Protein AF-0000000075450653 (afdb_homodimer)

InterPro domains:
  IPR002678 DUF34/NIF3 [PF01784] (2-264)
  IPR002678 DUF34/NIF3 [PTHR13799] (2-265)
  IPR002678 DUF34/NIF3 [TIGR00486] (2-245)
  IPR036069 DUF34/NIF3 superfamily [SSF102705] (2-267)

Radius of gyration: 25.62 Å; Cα contacts (8 Å, |Δi|>4): 1269; chains: 2; bounding box: 53×80×54 Å

Structure (mmCIF, N/CA/C/O backbone):
data_AF-0000000075450653-model_v1
#
loop_
_entity.id
_entity.type
_entity.pdbx_description
1 polymer 'GTP cyclohydrolase 1 type 2 homolog'
#
loop_
_atom_site.group_PDB
_atom_site.id
_atom_site.type_symbol
_atom_site.label_atom_id
_atom_site.label_alt_id
_atom_site.label_comp_id
_atom_site.label_asym_id
_atom_site.label_entity_id
_atom_site.label_seq_id
_atom_site.pdbx_PDB_ins_code
_atom_site.Cartn_x
_atom_site.Cartn_y
_atom_site.Cartn_z
_atom_site.occupancy
_atom_site.B_iso_or_equiv
_atom_site.auth_seq_id
_atom_site.auth_comp_id
_atom_site.auth_asym_id
_atom_site.auth_atom_id
_atom_site.pdbx_PDB_model_num
ATOM 1 N N . MET A 1 1 ? -5.504 33.906 8.633 1 81.25 1 MET A N 1
ATOM 2 C CA . MET A 1 1 ? -5.012 32.594 9 1 81.25 1 MET A CA 1
ATOM 3 C C . MET A 1 1 ? -4.715 31.766 7.762 1 81.25 1 MET A C 1
ATOM 5 O O . MET A 1 1 ? -3.615 31.219 7.617 1 81.25 1 MET A O 1
ATOM 9 N N . VAL A 1 2 ? -5.664 31.688 6.863 1 86.06 2 VAL A N 1
ATOM 10 C CA . VAL A 1 2 ? -5.48 30.938 5.625 1 86.06 2 VAL A CA 1
ATOM 11 C C . VAL A 1 2 ? -4.328 31.547 4.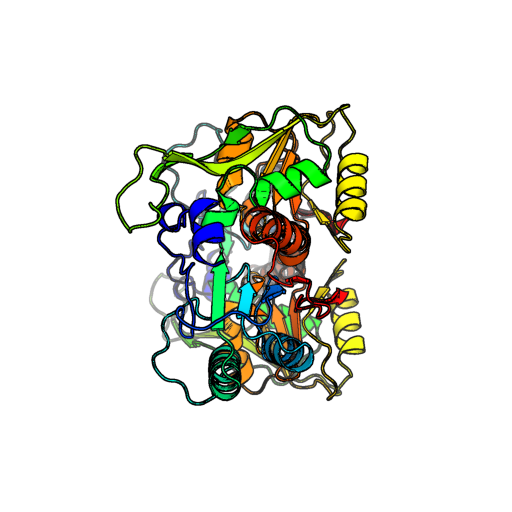824 1 86.06 2 VAL A C 1
ATOM 13 O O . VAL A 1 2 ? -3.508 30.812 4.262 1 86.06 2 VAL A O 1
ATOM 16 N N . ASN A 1 3 ? -4.285 32.844 4.895 1 88.19 3 ASN A N 1
ATOM 17 C CA . ASN A 1 3 ? -3.201 33.531 4.199 1 88.19 3 ASN A CA 1
ATOM 18 C C . ASN A 1 3 ? -1.842 33.156 4.789 1 88.19 3 ASN A C 1
ATOM 20 O O . ASN A 1 3 ? -0.861 33.031 4.059 1 88.19 3 ASN A O 1
ATOM 24 N N . ALA A 1 4 ? -1.828 33.062 6.07 1 91.31 4 ALA A N 1
ATOM 25 C CA . ALA A 1 4 ? -0.579 32.719 6.738 1 91.31 4 ALA A CA 1
ATOM 26 C C . ALA A 1 4 ? -0.094 31.344 6.289 1 91.31 4 ALA A C 1
ATOM 28 O O . ALA A 1 4 ? 1.094 31.156 6.016 1 91.31 4 ALA A O 1
ATOM 29 N N . LEU A 1 5 ? -0.987 30.391 6.227 1 94.94 5 LEU A N 1
ATOM 30 C CA . LEU A 1 5 ? -0.655 29.031 5.789 1 94.94 5 LEU A CA 1
ATOM 31 C C . LEU A 1 5 ? -0.16 29.047 4.344 1 94.94 5 LEU A C 1
ATOM 33 O O . LEU A 1 5 ? 0.848 28.406 4.031 1 94.94 5 LEU A O 1
ATOM 37 N N . GLU A 1 6 ? -0.812 29.812 3.523 1 94.5 6 GLU A N 1
ATOM 38 C CA . GLU A 1 6 ? -0.464 29.844 2.105 1 94.5 6 GLU A CA 1
ATOM 39 C C . GLU A 1 6 ? 0.821 30.625 1.869 1 94.5 6 GLU A C 1
ATOM 41 O O . GLU A 1 6 ? 1.494 30.438 0.854 1 94.5 6 GLU A O 1
ATOM 46 N N . ARG A 1 7 ? 1.098 31.547 2.729 1 93.56 7 ARG A N 1
ATOM 47 C CA . ARG A 1 7 ? 2.385 32.219 2.633 1 93.56 7 ARG A CA 1
ATOM 48 C C . ARG A 1 7 ? 3.527 31.297 3.021 1 93.56 7 ARG A C 1
ATOM 50 O O . ARG A 1 7 ? 4.605 31.344 2.428 1 93.56 7 ARG A O 1
ATOM 57 N N . PHE A 1 8 ? 3.279 30.484 3.965 1 95 8 PHE A N 1
ATOM 58 C CA . PHE A 1 8 ? 4.273 29.5 4.395 1 95 8 PHE A CA 1
ATOM 59 C C . PHE A 1 8 ? 4.473 28.438 3.328 1 95 8 PHE A C 1
ATOM 61 O O . PHE A 1 8 ? 5.609 28.094 2.99 1 95 8 PHE A O 1
ATOM 68 N N . ALA A 1 9 ? 3.408 27.891 2.85 1 96.94 9 ALA A N 1
ATOM 69 C CA . ALA A 1 9 ? 3.387 26.891 1.785 1 96.94 9 ALA A CA 1
ATOM 70 C C . ALA A 1 9 ? 2.418 27.297 0.676 1 96.94 9 ALA A C 1
ATOM 72 O O . ALA A 1 9 ? 1.274 26.828 0.646 1 96.94 9 ALA A O 1
ATOM 73 N N . PRO A 1 10 ? 2.963 28.094 -0.241 1 96.44 10 PRO A N 1
ATOM 74 C CA . PRO A 1 10 ? 2.086 28.578 -1.31 1 96.44 10 PRO A CA 1
ATOM 75 C C . PRO A 1 10 ? 1.418 27.438 -2.082 1 96.44 10 PRO A C 1
ATOM 77 O O . PRO A 1 10 ? 2.029 26.391 -2.291 1 96.44 10 PRO A O 1
ATOM 80 N N . LEU A 1 11 ? 0.149 27.641 -2.57 1 95.94 11 LEU A N 1
ATOM 81 C CA . LEU A 1 11 ? -0.662 26.609 -3.213 1 95.94 11 LEU A CA 1
ATOM 82 C C . LEU A 1 11 ? 0.021 26.094 -4.469 1 95.94 11 LEU A C 1
ATOM 84 O O . LEU A 1 11 ? -0.047 24.891 -4.766 1 95.94 11 LEU A O 1
ATOM 88 N N . PRO A 1 12 ? 0.766 26.906 -5.188 1 95.38 12 PRO A N 1
ATOM 89 C CA . PRO A 1 12 ? 1.395 26.422 -6.41 1 95.38 12 PRO A CA 1
ATOM 90 C C . PRO A 1 12 ? 2.486 25.391 -6.137 1 95.38 12 PRO A C 1
ATOM 92 O O . PRO A 1 12 ? 2.986 24.75 -7.07 1 95.38 12 PRO A O 1
ATOM 95 N N . LEU A 1 13 ? 2.877 25.172 -4.895 1 96.06 13 LEU A N 1
ATOM 96 C CA . LEU A 1 13 ? 3.826 24.125 -4.539 1 96.06 13 LEU A CA 1
ATOM 97 C C . LEU A 1 13 ? 3.17 22.75 -4.613 1 96.06 13 LEU A C 1
ATOM 99 O O . LEU A 1 13 ? 3.855 21.719 -4.562 1 96.06 13 LEU A O 1
ATOM 103 N N . GLN A 1 14 ? 1.836 22.719 -4.727 1 96.56 14 GLN A N 1
ATOM 104 C CA . GLN A 1 14 ? 1.147 21.438 -4.672 1 96.56 14 GLN A CA 1
ATOM 105 C C . GLN A 1 14 ? 1.321 20.656 -5.977 1 96.56 14 GLN A C 1
ATOM 107 O O . GLN A 1 14 ? 1.533 21.266 -7.035 1 96.56 14 GLN A O 1
ATOM 112 N N . GLU A 1 15 ? 1.243 19.359 -5.891 1 96.06 15 GLU A N 1
ATOM 113 C CA . GLU A 1 15 ? 1.264 18.531 -7.098 1 96.06 15 GLU A CA 1
ATOM 114 C C . GLU A 1 15 ? 0.06 18.828 -7.988 1 96.06 15 GLU A C 1
ATOM 116 O O . GLU A 1 15 ? -0.986 19.266 -7.504 1 96.06 15 GLU A O 1
ATOM 121 N N . ASP A 1 16 ? 0.154 18.484 -9.25 1 94.88 16 ASP A N 1
ATOM 122 C CA . ASP A 1 16 ? -0.858 18.828 -10.25 1 94.88 16 ASP A CA 1
ATOM 123 C C . ASP A 1 16 ? -2.178 18.125 -9.953 1 94.88 16 ASP A C 1
ATOM 125 O O . ASP A 1 16 ? -3.252 18.641 -10.266 1 94.88 16 ASP A O 1
ATOM 129 N N . TYR A 1 17 ? -2.061 16.953 -9.359 1 95.19 17 TYR A N 1
ATOM 130 C CA . TYR A 1 17 ? -3.252 16.141 -9.125 1 95.19 17 TYR A CA 1
ATOM 131 C C . TYR A 1 17 ? -3.959 16.578 -7.848 1 95.19 17 TYR A C 1
ATOM 133 O O . TYR A 1 17 ? -5.074 16.125 -7.566 1 95.19 17 TYR A O 1
ATOM 141 N N . ASP A 1 18 ? -3.348 17.422 -7.168 1 97.25 18 ASP A N 1
ATOM 142 C CA . ASP A 1 18 ? -3.752 17.703 -5.793 1 97.25 18 ASP A CA 1
ATOM 143 C C . ASP A 1 18 ? -4.832 18.781 -5.746 1 97.25 18 ASP A C 1
ATOM 145 O O . ASP A 1 18 ? -5.09 19.453 -6.746 1 97.25 18 ASP A O 1
ATOM 149 N N . ASN A 1 19 ? -5.531 18.844 -4.594 1 97.56 19 ASN A N 1
ATOM 150 C CA . ASN A 1 19 ? -6.566 19.844 -4.379 1 97.56 19 ASN A CA 1
ATOM 151 C C . ASN A 1 19 ? -6.422 20.516 -3.018 1 97.56 19 ASN A C 1
ATOM 153 O O . ASN A 1 19 ? -7.371 20.562 -2.234 1 97.56 19 ASN A O 1
ATOM 157 N N . ALA A 1 20 ? -5.266 21.062 -2.77 1 97.62 20 ALA A N 1
ATOM 158 C CA . ALA A 1 20 ? -5.027 21.844 -1.551 1 97.62 20 ALA A CA 1
ATOM 159 C C . ALA A 1 20 ? -5.664 23.219 -1.643 1 97.62 20 ALA A C 1
ATOM 161 O O . ALA A 1 20 ? -5.824 23.766 -2.738 1 97.62 20 ALA A O 1
ATOM 162 N N . GLY A 1 21 ? -5.969 23.875 -0.534 1 96.44 21 GLY A N 1
ATOM 163 C CA . GLY A 1 21 ? -6.598 25.172 -0.458 1 96.44 21 GLY A CA 1
ATOM 164 C C . GLY A 1 21 ? -7.945 25.156 0.239 1 96.44 21 GLY A C 1
ATOM 165 O O . GLY A 1 21 ? -8.234 24.234 1.012 1 96.44 21 GLY A O 1
ATOM 166 N N . LEU A 1 22 ? -8.688 26.203 0.068 1 96.19 22 LEU A N 1
ATOM 167 C CA . LEU A 1 22 ? -10.023 26.281 0.647 1 96.19 22 LEU A CA 1
ATOM 168 C C . LEU A 1 22 ? -10.93 25.203 0.082 1 96.19 22 LEU A C 1
ATOM 170 O O . LEU A 1 22 ? -11.086 25.094 -1.137 1 96.19 22 LEU A O 1
ATOM 174 N N . GLN A 1 23 ? -11.414 24.344 0.992 1 96.56 23 GLN A N 1
ATOM 175 C CA . GLN A 1 23 ? -12.305 23.266 0.585 1 96.56 23 GLN A CA 1
ATOM 176 C C . GLN A 1 23 ? -13.766 23.703 0.63 1 96.56 23 GLN A C 1
ATOM 178 O O . GLN A 1 23 ? -14.531 23.422 -0.292 1 96.56 23 GLN A O 1
ATOM 183 N N . LEU A 1 24 ? -14.07 24.297 1.753 1 94.25 24 LEU A N 1
ATOM 184 C CA . LEU A 1 24 ? -15.445 24.734 1.97 1 94.25 24 LEU A CA 1
ATOM 185 C C . LEU A 1 24 ? -15.5 25.906 2.934 1 94.25 24 LEU A C 1
ATOM 187 O O . LEU A 1 24 ? -14.695 26 3.865 1 94.25 24 LEU A O 1
ATOM 191 N N . GLY A 1 25 ? -16.5 26.875 2.725 1 87.62 25 GLY A N 1
ATOM 192 C CA . GLY A 1 25 ? -16.766 27.969 3.633 1 87.62 25 GLY A CA 1
ATOM 193 C C . GLY A 1 25 ? -16.312 29.312 3.102 1 87.62 25 GLY A C 1
ATOM 194 O O . GLY A 1 25 ? -15.891 29.422 1.947 1 87.62 25 GLY A O 1
ATOM 195 N N . LEU A 1 26 ? -16.609 30.266 3.963 1 80.38 26 LEU A N 1
ATOM 196 C CA . LEU A 1 26 ? -16.266 31.641 3.607 1 80.38 26 LEU A CA 1
ATOM 197 C C . LEU A 1 26 ? -15.016 32.094 4.34 1 80.38 26 LEU A C 1
ATOM 199 O O . LEU A 1 26 ? -14.781 31.719 5.488 1 80.38 26 LEU A O 1
ATOM 203 N N . THR A 1 27 ? -14.266 32.875 3.684 1 76.56 27 THR A N 1
ATOM 204 C CA . THR A 1 27 ? -12.992 33.312 4.262 1 76.56 27 THR A CA 1
ATOM 205 C C . THR A 1 27 ? -13.133 34.688 4.902 1 76.56 27 THR A C 1
ATOM 207 O O . THR A 1 27 ? -12.234 35.125 5.617 1 76.56 27 THR A O 1
ATOM 210 N N . GLU A 1 28 ? -14.195 35.281 4.812 1 79.38 28 GLU A N 1
ATOM 211 C CA . GLU A 1 28 ? -14.352 36.656 5.301 1 79.38 28 GLU A CA 1
ATOM 212 C C . GLU A 1 28 ? -14.992 36.688 6.684 1 79.38 28 GLU A C 1
ATOM 214 O O . GLU A 1 28 ? -15.375 37.75 7.18 1 79.38 28 GLU A O 1
ATOM 219 N N . VAL A 1 29 ? -15.023 35.656 7.328 1 79.94 29 VAL A N 1
ATOM 220 C CA . VAL A 1 29 ? -15.633 35.594 8.656 1 79.94 29 VAL A CA 1
ATOM 221 C C . VAL A 1 29 ? -14.547 35.531 9.719 1 79.94 29 VAL A C 1
ATOM 223 O O . VAL A 1 29 ? -13.469 34.969 9.5 1 79.94 29 VAL A O 1
ATOM 226 N N . GLU A 1 30 ? -14.836 36.188 10.797 1 87.38 30 GLU A N 1
ATOM 227 C CA . GLU A 1 30 ? -13.906 36.125 11.93 1 87.38 30 GLU A CA 1
ATOM 228 C C . GLU A 1 30 ? -13.727 34.719 12.43 1 87.38 30 GLU A C 1
ATOM 230 O O . GLU A 1 30 ? -14.703 33.969 12.578 1 87.38 30 GLU A O 1
ATOM 235 N N . VAL A 1 31 ? -12.5 34.344 12.664 1 91 31 VAL A N 1
ATOM 236 C CA . VAL A 1 31 ? -12.203 33 13.109 1 91 31 VAL A CA 1
ATOM 237 C C . VAL A 1 31 ? -12.367 32.906 14.625 1 91 31 VAL A C 1
ATOM 239 O O . VAL A 1 31 ? -11.742 33.656 15.375 1 91 31 VAL A O 1
ATOM 242 N N . SER A 1 32 ? -13.188 32.031 15.047 1 93.69 32 SER A N 1
ATOM 243 C CA . SER A 1 32 ? -13.398 31.797 16.469 1 93.69 32 SER A CA 1
ATOM 244 C C . SER A 1 32 ? -12.383 30.812 17.031 1 93.69 32 SER A C 1
ATOM 246 O O . SER A 1 32 ? -12.148 30.766 18.234 1 93.69 32 SER A O 1
ATOM 248 N N . GLY A 1 33 ? -11.836 30.047 16.234 1 95.19 33 GLY A N 1
ATOM 249 C CA . GLY A 1 33 ? -10.852 29.031 16.531 1 95.19 33 GLY A CA 1
ATOM 250 C C . GLY A 1 33 ? -10.602 28.078 15.383 1 95.19 33 GLY A C 1
ATOM 251 O O . GLY A 1 33 ? -11.414 27.984 14.469 1 95.19 33 GLY A O 1
ATOM 252 N N . ALA A 1 34 ? -9.469 27.375 15.469 1 97 34 ALA A N 1
ATOM 253 C CA . ALA A 1 34 ? -9.117 26.438 14.414 1 97 34 ALA A CA 1
ATOM 254 C C . ALA A 1 34 ? -8.82 25.047 14.992 1 97 34 ALA A C 1
ATOM 256 O O . ALA A 1 34 ? -8.094 24.938 15.984 1 97 34 ALA A O 1
ATOM 257 N N . LEU A 1 35 ? -9.469 24.047 14.422 1 98.5 35 LEU A N 1
ATOM 258 C CA . LEU A 1 35 ? -9.109 22.656 14.703 1 98.5 35 LEU A CA 1
ATOM 259 C C . LEU A 1 35 ? -8.133 22.125 13.664 1 98.5 35 LEU A C 1
ATOM 261 O O . LEU A 1 35 ? -8.391 22.219 12.461 1 98.5 35 LEU A O 1
ATOM 265 N N . LEU A 1 36 ? -6.98 21.656 14.102 1 98.69 36 LEU A N 1
ATOM 266 C CA . LEU A 1 36 ? -5.922 21.156 13.234 1 98.69 36 LEU A CA 1
ATOM 267 C C . LEU A 1 36 ? -5.922 19.625 13.219 1 98.69 36 LEU A C 1
ATOM 269 O O . LEU A 1 36 ? -5.875 18.984 14.266 1 98.69 36 LEU A O 1
ATOM 273 N N . CYS A 1 37 ? -5.996 19.031 12 1 98.56 37 CYS A N 1
ATOM 274 C CA . CYS A 1 37 ? -6.086 17.578 11.906 1 98.56 37 CYS A CA 1
ATOM 275 C C . CYS A 1 37 ? -5.449 17.062 10.625 1 98.56 37 CYS A C 1
ATOM 277 O O . CYS A 1 37 ? -5.074 17.859 9.758 1 98.56 37 CYS A O 1
ATOM 279 N N . LEU A 1 38 ? -5.23 15.758 10.539 1 98.62 38 LEU A N 1
ATOM 280 C CA . LEU A 1 38 ? -4.707 15.125 9.328 1 98.62 38 LEU A CA 1
ATOM 281 C C . LEU A 1 38 ? -5.816 14.906 8.305 1 98.62 38 LEU A C 1
ATOM 283 O O . LEU A 1 38 ? -5.68 15.289 7.141 1 98.62 38 LEU A O 1
ATOM 287 N N . ASP A 1 39 ? -6.879 14.32 8.758 1 98.62 39 ASP A N 1
ATOM 288 C CA . ASP A 1 39 ? -8.031 14 7.918 1 98.62 39 ASP A CA 1
ATOM 289 C C . ASP A 1 39 ? -9.297 14.648 8.461 1 98.62 39 ASP A C 1
ATOM 291 O O . ASP A 1 39 ? -9.453 14.805 9.68 1 98.62 39 ASP A O 1
ATOM 295 N N . VAL A 1 40 ? -10.188 15.016 7.551 1 98.56 40 VAL A N 1
ATOM 296 C CA . VAL A 1 40 ? -11.469 15.562 7.961 1 98.56 40 VAL A CA 1
ATOM 297 C C . VAL A 1 40 ? -12.555 14.492 7.828 1 98.56 40 VAL A C 1
ATOM 299 O O . VAL A 1 40 ? -12.75 13.93 6.746 1 98.56 40 VAL A O 1
ATOM 302 N N . THR A 1 41 ? -13.156 14.188 8.891 1 98.19 41 THR A N 1
ATOM 303 C CA . THR A 1 41 ? -14.305 13.289 8.961 1 98.19 41 THR A CA 1
ATOM 304 C C . THR A 1 41 ? -15.477 13.961 9.664 1 98.19 41 THR A C 1
ATOM 306 O O . THR A 1 41 ? -15.359 15.102 10.133 1 98.19 41 THR A O 1
ATOM 309 N N . GLU A 1 42 ? -16.625 13.297 9.695 1 98.19 42 GLU A N 1
ATOM 310 C CA . GLU A 1 42 ? -17.766 13.82 10.445 1 98.19 42 GLU A CA 1
ATOM 311 C C . GLU A 1 42 ? -17.406 14.047 11.914 1 98.19 42 GLU A C 1
ATOM 313 O O . GLU A 1 42 ? -17.828 15.039 12.516 1 98.19 42 GLU A O 1
ATOM 318 N N . GLN A 1 43 ? -16.578 13.148 12.445 1 98.06 43 GLN A N 1
ATOM 319 C CA . GLN A 1 43 ? -16.172 13.242 13.844 1 98.06 43 GLN A CA 1
ATOM 320 C C . GLN A 1 43 ? -15.305 14.469 14.086 1 98.06 43 GLN A C 1
ATOM 322 O O . GLN A 1 43 ? -15.398 15.109 15.133 1 98.06 43 GLN A O 1
ATOM 327 N N . THR A 1 44 ? -14.438 14.805 13.148 1 98.44 44 THR A N 1
ATOM 328 C CA . THR A 1 44 ? -13.594 15.984 13.305 1 98.44 44 THR A CA 1
ATOM 329 C C . THR A 1 44 ? -14.43 17.266 13.234 1 98.44 44 THR A C 1
ATOM 331 O O . THR A 1 44 ? -14.117 18.25 13.898 1 98.44 44 THR A O 1
ATOM 334 N N . VAL A 1 45 ? -15.477 17.25 12.414 1 98.56 45 VAL A N 1
ATOM 335 C CA . VAL A 1 45 ? -16.375 18.391 12.383 1 98.56 45 VAL A CA 1
ATOM 336 C C . VAL A 1 45 ? -17.094 18.531 13.727 1 98.56 45 VAL A C 1
ATOM 338 O O . VAL A 1 45 ? -17.188 19.625 14.281 1 98.56 45 VAL A O 1
ATOM 341 N N . ASP A 1 46 ? -17.594 17.375 14.242 1 98.81 46 ASP A N 1
ATOM 342 C CA . ASP A 1 46 ? -18.219 17.391 15.562 1 98.81 46 ASP A CA 1
ATOM 343 C C . ASP A 1 46 ? -17.281 17.984 16.609 1 98.81 46 ASP A C 1
ATOM 345 O O . ASP A 1 46 ? -17.719 18.781 17.453 1 98.81 46 ASP A O 1
ATOM 349 N N . GLU A 1 47 ? -16.062 17.609 16.578 1 98.81 47 GLU A N 1
ATOM 350 C CA . GLU A 1 47 ? -15.07 18.094 17.531 1 98.81 47 GLU A CA 1
ATOM 351 C C . GLU A 1 47 ? -14.883 19.609 17.391 1 98.81 47 GLU A C 1
ATOM 353 O O . GLU A 1 47 ? -14.82 20.328 18.406 1 98.81 47 GLU A O 1
ATOM 358 N N . ALA A 1 48 ? -14.773 20.078 16.172 1 98.5 48 ALA A N 1
ATOM 359 C CA . ALA A 1 48 ? -14.625 21.5 15.938 1 98.5 48 ALA A CA 1
ATOM 360 C C . ALA A 1 48 ? -15.805 22.281 16.531 1 98.5 48 ALA A C 1
ATOM 362 O O . ALA A 1 48 ? -15.609 23.281 17.219 1 98.5 48 ALA A O 1
ATOM 363 N N . VAL A 1 49 ? -17 21.812 16.297 1 98.5 49 VAL A N 1
ATOM 364 C CA . VAL A 1 49 ? -18.203 22.453 16.781 1 98.5 49 VAL A CA 1
ATOM 365 C C . VAL A 1 49 ? -18.219 22.484 18.297 1 98.5 49 VAL A C 1
ATOM 367 O O . VAL A 1 49 ? -18.5 23.516 18.906 1 98.5 49 VAL A O 1
ATOM 370 N N . ALA A 1 50 ? -17.891 21.344 18.844 1 98.69 50 ALA A N 1
ATOM 371 C CA . ALA A 1 50 ? -17.891 21.219 20.312 1 98.69 50 ALA A CA 1
ATOM 372 C C . ALA A 1 50 ? -16.906 22.172 20.953 1 98.69 50 ALA A C 1
ATOM 374 O O . ALA A 1 50 ? -17.141 22.672 22.047 1 98.69 50 ALA A O 1
ATOM 375 N N . LEU A 1 51 ? -15.828 22.516 20.297 1 98.31 51 LEU A N 1
ATOM 376 C CA . LEU A 1 51 ? -14.773 23.375 20.828 1 98.31 51 LEU A CA 1
ATOM 377 C C . LEU A 1 51 ? -15.039 24.828 20.469 1 98.31 51 LEU A C 1
ATOM 379 O O . LEU A 1 51 ? -14.266 25.719 20.844 1 98.31 51 LEU A O 1
ATOM 383 N N . GLY A 1 52 ? -16.094 25.047 19.656 1 97.25 52 GLY A N 1
ATOM 384 C CA . GLY A 1 52 ? -16.422 26.391 19.234 1 97.25 52 GLY A CA 1
ATOM 385 C C . GLY A 1 52 ? -15.555 26.906 18.094 1 97.25 52 GLY A C 1
ATOM 386 O O . GLY A 1 52 ? -15.43 28.109 17.906 1 97.25 52 GLY A O 1
ATOM 387 N N . CYS A 1 53 ? -14.906 26 17.391 1 97 53 CYS A N 1
ATOM 388 C CA . CYS A 1 53 ? -14.062 26.359 16.25 1 97 53 CYS A CA 1
ATOM 389 C C . CYS A 1 53 ? -14.898 26.5 14.977 1 97 53 CYS A C 1
ATOM 391 O O . CYS A 1 53 ? -15.695 25.609 14.656 1 97 53 CYS A O 1
ATOM 393 N N . ASN A 1 54 ? -14.641 27.547 14.258 1 96.94 54 ASN A N 1
ATOM 394 C CA . ASN A 1 54 ? -15.359 27.703 12.992 1 96.94 54 ASN A CA 1
ATOM 395 C C . ASN A 1 54 ? -14.43 27.484 11.797 1 96.94 54 ASN A C 1
ATOM 397 O O . ASN A 1 54 ? -14.781 27.828 10.672 1 96.94 54 ASN A O 1
ATOM 401 N N . LEU A 1 55 ? -13.242 26.891 12.047 1 96.75 55 LEU A N 1
ATOM 402 C CA . LEU A 1 55 ? -12.281 26.547 11.008 1 96.75 55 LEU A CA 1
ATOM 403 C C . LEU A 1 55 ? -11.594 25.219 11.305 1 96.75 55 LEU A C 1
ATOM 405 O O . LEU A 1 55 ? -11.188 24.969 12.438 1 96.75 55 LEU A O 1
ATOM 409 N N . ILE A 1 56 ? -11.578 24.359 10.312 1 98.19 56 ILE A N 1
ATOM 410 C CA . ILE A 1 56 ? -10.742 23.172 10.344 1 98.19 56 ILE A CA 1
ATOM 411 C C . ILE A 1 56 ? -9.594 23.328 9.344 1 98.19 56 ILE A C 1
ATOM 413 O O . ILE A 1 56 ? -9.82 23.672 8.18 1 98.19 56 ILE A O 1
ATOM 417 N N . VAL A 1 57 ? -8.391 23.172 9.805 1 98.25 57 VAL A N 1
ATOM 418 C CA . VAL A 1 57 ? -7.219 23.062 8.945 1 98.25 57 VAL A CA 1
ATOM 419 C C . VAL A 1 57 ? -6.754 21.609 8.891 1 98.25 57 VAL A C 1
ATOM 421 O O . VAL A 1 57 ? -6.379 21.031 9.914 1 98.25 57 VAL A O 1
ATOM 424 N N . SER A 1 58 ? -6.828 21.031 7.73 1 98.75 58 SER A N 1
ATOM 425 C CA . SER A 1 58 ? -6.441 19.641 7.578 1 98.75 58 SER A CA 1
ATOM 426 C C . SER A 1 58 ? -5.258 19.484 6.633 1 98.75 58 SER A C 1
ATOM 428 O O . SER A 1 58 ? -4.98 20.391 5.828 1 98.75 58 SER A O 1
ATOM 430 N N . HIS A 1 59 ? -4.555 18.328 6.785 1 98.81 59 HIS A N 1
ATOM 431 C CA . HIS A 1 59 ? -3.521 18 5.812 1 98.81 59 HIS A CA 1
ATOM 432 C C . HIS A 1 59 ? -4.133 17.453 4.523 1 98.81 59 HIS A C 1
ATOM 434 O O . HIS A 1 59 ? -3.932 18.016 3.447 1 98.81 59 HIS A O 1
ATOM 440 N N . HIS A 1 60 ? -4.891 16.375 4.68 1 98.81 60 HIS A N 1
ATOM 441 C CA . HIS A 1 60 ? -5.508 15.781 3.504 1 98.81 60 HIS A CA 1
ATOM 442 C C . HIS A 1 60 ? -6.77 16.531 3.102 1 98.81 60 HIS A C 1
ATOM 444 O O . HIS A 1 60 ? -7.586 16.891 3.955 1 98.81 60 HIS A O 1
ATOM 450 N N . PRO A 1 61 ? -6.965 16.781 1.792 1 98.5 61 PRO A N 1
ATOM 451 C CA . PRO A 1 61 ? -8.219 17.391 1.332 1 98.5 61 PRO A CA 1
ATOM 452 C C . PRO A 1 61 ? -9.43 16.516 1.587 1 98.5 61 PRO A C 1
ATOM 454 O O . PRO A 1 61 ? -9.398 15.312 1.288 1 98.5 61 PRO A O 1
ATOM 457 N N . LEU A 1 62 ? -10.422 17.125 2.211 1 98 62 LEU A N 1
ATOM 458 C CA . LEU A 1 62 ? -11.695 16.422 2.299 1 98 62 LEU A CA 1
ATOM 459 C C . LEU A 1 62 ? -12.242 16.109 0.911 1 98 62 LEU A C 1
ATOM 461 O O . LEU A 1 62 ? -12.641 14.977 0.634 1 98 62 LEU A O 1
ATOM 465 N N . ILE A 1 63 ? -12.25 17.188 0.108 1 97.12 63 ILE A N 1
ATOM 466 C CA . ILE A 1 63 ? -12.68 17.062 -1.279 1 97.12 63 ILE A CA 1
ATOM 467 C C . ILE A 1 63 ? -11.461 16.891 -2.186 1 97.12 63 ILE A C 1
ATOM 469 O O . ILE A 1 63 ? -10.922 17.875 -2.693 1 97.12 63 ILE A O 1
ATOM 473 N N . PHE A 1 64 ? -11.094 15.633 -2.367 1 95.81 64 PHE A N 1
ATOM 474 C CA . PHE A 1 64 ? -9.953 15.367 -3.232 1 95.81 64 PHE A CA 1
ATOM 475 C C . PHE A 1 64 ? -10.383 15.336 -4.695 1 95.81 64 PHE A C 1
ATOM 477 O O . PHE A 1 64 ? -9.695 15.891 -5.559 1 95.81 64 PHE A O 1
ATOM 484 N N . HIS A 1 65 ? -11.492 14.672 -4.887 1 93.69 65 HIS A N 1
ATOM 485 C CA . HIS A 1 65 ? -12.117 14.664 -6.203 1 93.69 65 HIS A CA 1
ATOM 486 C C . HIS A 1 65 ? -13.352 15.555 -6.234 1 93.69 65 HIS A C 1
ATOM 488 O O . HIS A 1 65 ? -14.109 15.609 -5.262 1 93.69 65 HIS A O 1
ATOM 494 N N . LYS A 1 66 ? -13.617 16.062 -7.371 1 93.88 66 LYS A N 1
ATOM 495 C CA . LYS A 1 66 ? -14.773 16.938 -7.539 1 93.88 66 LYS A CA 1
ATOM 496 C C . LYS A 1 66 ? -16.062 16.188 -7.203 1 93.88 66 LYS A C 1
ATOM 498 O O . LYS A 1 66 ? -16.219 15.016 -7.543 1 93.88 66 LYS A O 1
ATOM 503 N N . LEU A 1 67 ? -16.953 16.891 -6.574 1 95 67 LEU A N 1
ATOM 504 C CA . LEU A 1 67 ? -18.25 16.328 -6.207 1 95 67 LEU A CA 1
ATOM 505 C C . LEU A 1 67 ? -19.297 16.609 -7.289 1 95 67 LEU A C 1
ATOM 507 O O . LEU A 1 67 ? -19.484 17.766 -7.695 1 95 67 LEU A O 1
ATOM 511 N N . ARG A 1 68 ? -19.922 15.57 -7.762 1 94 68 ARG A N 1
ATOM 512 C CA . ARG A 1 68 ? -21 15.734 -8.742 1 94 68 ARG A CA 1
ATOM 513 C C . ARG A 1 68 ? -22.312 16.078 -8.062 1 94 68 ARG A C 1
ATOM 515 O O . ARG A 1 68 ? -23.172 16.719 -8.664 1 94 68 ARG A O 1
ATOM 522 N N . ARG A 1 69 ? -22.469 15.664 -6.836 1 94.12 69 ARG A N 1
ATOM 523 C CA . ARG A 1 69 ? -23.656 15.891 -6.016 1 94.12 69 ARG A CA 1
ATOM 524 C C . ARG A 1 69 ? -23.312 15.789 -4.531 1 94.12 69 ARG A C 1
ATOM 526 O O . ARG A 1 69 ? -22.266 15.273 -4.16 1 94.12 69 ARG A O 1
ATOM 533 N N . ILE A 1 70 ? -24.078 16.391 -3.783 1 95.44 70 ILE A N 1
ATOM 534 C CA . ILE A 1 70 ? -24 16.328 -2.328 1 95.44 70 ILE A CA 1
ATOM 535 C C . ILE A 1 70 ? -25.312 15.781 -1.756 1 95.44 70 ILE A C 1
ATOM 537 O O . ILE A 1 70 ? -26.234 16.547 -1.498 1 95.44 70 ILE A O 1
ATOM 541 N N . THR A 1 71 ? -25.484 14.414 -1.535 1 94.75 71 THR A N 1
ATOM 542 C CA . THR A 1 71 ? -26.719 13.75 -1.125 1 94.75 71 THR A CA 1
ATOM 543 C C . THR A 1 71 ? -26.5 12.953 0.158 1 94.75 71 THR A C 1
ATOM 545 O O . THR A 1 71 ? -27.422 12.305 0.655 1 94.75 71 THR A O 1
ATOM 548 N N . GLY A 1 72 ? -25.312 12.945 0.659 1 93.25 72 GLY A N 1
ATOM 549 C CA . GLY A 1 72 ? -24.984 12.172 1.845 1 93.25 72 GLY A CA 1
ATOM 550 C C . GLY A 1 72 ? -24.641 10.727 1.539 1 93.25 72 GLY A C 1
ATOM 551 O O . GLY A 1 72 ? -24.547 9.898 2.449 1 93.25 72 GLY A O 1
ATOM 552 N N . GLU A 1 73 ? -24.406 10.398 0.33 1 93.12 73 GLU A N 1
ATOM 553 C CA . GLU A 1 73 ? -24.203 9.031 -0.145 1 93.12 73 GLU A CA 1
ATOM 554 C C . GLU A 1 73 ? -22.891 8.453 0.376 1 93.12 73 GLU A C 1
ATOM 556 O O . GLU A 1 73 ? -22.734 7.234 0.489 1 93.12 73 GLU A O 1
ATOM 561 N N . ASP A 1 74 ? -21.922 9.32 0.619 1 94.12 74 ASP A N 1
ATOM 562 C CA . ASP A 1 74 ? -20.641 8.883 1.17 1 94.12 74 ASP A CA 1
ATOM 563 C C . ASP A 1 74 ? -20.172 9.828 2.279 1 94.12 74 ASP A C 1
ATOM 565 O O . ASP A 1 74 ? -20.797 10.852 2.537 1 94.12 74 ASP A O 1
ATOM 569 N N . TYR A 1 75 ? -19.078 9.391 2.912 1 95.69 75 TYR A N 1
ATOM 570 C CA . TYR A 1 75 ? -18.672 10.109 4.117 1 95.69 75 TYR A CA 1
ATOM 571 C C . TYR A 1 75 ? -18.203 11.523 3.777 1 95.69 75 TYR A C 1
ATOM 573 O O . TYR A 1 75 ? -18.344 12.438 4.594 1 95.69 75 TYR A O 1
ATOM 581 N N . VAL A 1 76 ? -17.656 11.703 2.549 1 97.62 76 VAL A N 1
ATOM 582 C CA . VAL A 1 76 ? -17.203 13.023 2.139 1 97.62 76 VAL A CA 1
ATOM 583 C C . VAL A 1 76 ? -18.375 13.984 2.059 1 97.62 76 VAL A C 1
ATOM 585 O O . VAL A 1 76 ? -18.344 15.07 2.639 1 97.62 76 VAL A O 1
ATOM 588 N N . GLN A 1 77 ? -19.422 13.523 1.383 1 97.44 77 GLN A N 1
ATOM 589 C CA . GLN A 1 77 ? -20.609 14.344 1.229 1 97.44 77 GLN A CA 1
ATOM 590 C C . GLN A 1 77 ? -21.266 14.617 2.58 1 97.44 77 GLN A C 1
ATOM 592 O O . GLN A 1 77 ? -21.672 15.75 2.857 1 97.44 77 GLN A O 1
ATOM 597 N N . ARG A 1 78 ? -21.359 13.625 3.406 1 97.75 78 ARG A N 1
ATOM 598 C CA . ARG A 1 78 ? -21.922 13.812 4.734 1 97.75 78 ARG A CA 1
ATOM 599 C C . ARG A 1 78 ? -21.109 14.82 5.543 1 97.75 78 ARG A C 1
ATOM 601 O O . ARG A 1 78 ? -21.672 15.656 6.246 1 97.75 78 ARG A O 1
ATOM 608 N N . THR A 1 79 ? -19.812 14.719 5.441 1 98.25 79 THR A N 1
ATOM 609 C CA . THR A 1 79 ? -18.938 15.633 6.16 1 98.25 79 THR A CA 1
ATOM 610 C C . THR A 1 79 ? -19.109 17.062 5.648 1 98.25 79 THR A C 1
ATOM 612 O O . THR A 1 79 ? -19.172 18 6.438 1 98.25 79 THR A O 1
ATOM 615 N N . VAL A 1 80 ? -19.188 17.203 4.344 1 97.88 80 VAL A N 1
ATOM 616 C CA . VAL A 1 80 ? -19.422 18.516 3.727 1 97.88 80 VAL A CA 1
ATOM 617 C C . VAL A 1 80 ? -20.719 19.109 4.246 1 97.88 80 VAL A C 1
ATOM 619 O O . VAL A 1 80 ? -20.766 20.266 4.676 1 97.88 80 VAL A O 1
ATOM 622 N N . MET A 1 81 ? -21.797 18.312 4.227 1 98.06 81 MET A N 1
ATOM 623 C CA . MET A 1 81 ? -23.109 18.766 4.688 1 98.06 81 MET A CA 1
ATOM 624 C C . MET A 1 81 ? -23.047 19.219 6.145 1 98.06 81 MET A C 1
ATOM 626 O O . MET A 1 81 ? -23.547 20.281 6.488 1 98.06 81 MET A O 1
ATOM 630 N N . LYS A 1 82 ? -22.375 18.438 6.926 1 98.06 82 LYS A N 1
ATOM 631 C CA . LYS A 1 82 ? -22.281 18.75 8.352 1 98.06 82 LYS A CA 1
ATOM 632 C C . LYS A 1 82 ? -21.5 20.047 8.586 1 98.06 82 LYS A C 1
ATOM 634 O O . LYS A 1 82 ? -21.922 20.875 9.391 1 98.06 82 LYS A O 1
ATOM 639 N N . ALA A 1 83 ? -20.406 20.188 7.922 1 98 83 ALA A N 1
ATOM 640 C CA . ALA A 1 83 ? -19.594 21.391 8.062 1 98 83 ALA A CA 1
ATOM 641 C C . ALA A 1 83 ? -20.375 22.625 7.672 1 98 83 ALA A C 1
ATOM 643 O O . ALA A 1 83 ? -20.312 23.656 8.359 1 98 83 ALA A O 1
ATOM 644 N N . ILE A 1 84 ? -21.109 22.562 6.605 1 96.69 84 ILE A N 1
ATOM 645 C CA . ILE A 1 84 ? -21.922 23.688 6.129 1 96.69 84 ILE A CA 1
ATOM 646 C C . ILE A 1 84 ? -23 24.031 7.156 1 96.69 84 ILE A C 1
ATOM 648 O O . ILE A 1 84 ? -23.203 25.188 7.492 1 96.69 84 ILE A O 1
ATOM 652 N N . GLU A 1 85 ? -23.656 23.031 7.586 1 97.31 85 GLU A N 1
ATOM 653 C CA . GLU A 1 85 ? -24.734 23.203 8.555 1 97.31 85 GLU A CA 1
ATOM 654 C C . GLU A 1 85 ? -24.25 23.922 9.797 1 97.31 85 GLU A C 1
ATOM 656 O O . GLU A 1 85 ? -25 24.703 10.406 1 97.31 85 GLU A O 1
ATOM 661 N N . HIS A 1 86 ? -23.062 23.719 10.164 1 97.31 86 HIS A N 1
ATOM 662 C CA . HIS A 1 86 ? -22.562 24.281 11.414 1 97.31 86 HIS A CA 1
ATOM 663 C C . HIS A 1 86 ? -21.641 25.469 11.164 1 97.31 86 HIS A C 1
ATOM 665 O O . HIS A 1 86 ? -20.984 25.953 12.086 1 97.31 86 HIS A O 1
ATOM 671 N N . HIS A 1 87 ? -21.531 25.906 9.93 1 96.12 87 HIS A N 1
ATOM 672 C CA . HIS A 1 87 ? -20.75 27.078 9.523 1 96.12 87 HIS A CA 1
ATOM 673 C C . HIS A 1 87 ? -19.281 26.922 9.867 1 96.12 87 HIS A C 1
ATOM 675 O O . HIS A 1 87 ? -18.656 27.828 10.406 1 96.12 87 HIS A O 1
ATOM 681 N N . VAL A 1 88 ? -18.812 25.703 9.609 1 97.19 88 VAL A N 1
ATOM 682 C CA . VAL A 1 88 ? -17.391 25.422 9.781 1 97.19 88 VAL A CA 1
ATOM 683 C C . VAL A 1 88 ? -16.688 25.453 8.43 1 97.19 88 VAL A C 1
ATOM 685 O O . VAL A 1 88 ? -17.047 24.703 7.52 1 97.19 88 VAL A O 1
ATOM 688 N N . ALA A 1 89 ? -15.711 26.297 8.281 1 97.38 89 ALA A N 1
ATOM 689 C CA . ALA A 1 89 ? -14.883 26.312 7.078 1 97.38 89 ALA A CA 1
ATOM 690 C C . ALA A 1 89 ? -13.781 25.266 7.156 1 97.38 89 ALA A C 1
ATOM 692 O O . ALA A 1 89 ? -13.336 24.891 8.25 1 97.38 89 ALA A O 1
ATOM 693 N N . ILE A 1 90 ? -13.375 24.75 5.977 1 98 90 ILE A N 1
ATOM 694 C CA . ILE A 1 90 ? -12.312 23.75 5.906 1 98 90 ILE A CA 1
ATOM 695 C C . ILE A 1 90 ? -11.25 24.203 4.902 1 98 90 ILE A C 1
ATOM 697 O O . ILE A 1 90 ? -11.57 24.547 3.764 1 98 90 ILE A O 1
ATOM 701 N N . VAL A 1 91 ? -10.047 24.25 5.332 1 97.69 91 VAL A N 1
ATOM 702 C CA . VAL A 1 91 ? -8.883 24.5 4.484 1 97.69 91 VAL A CA 1
ATOM 703 C C . VAL A 1 91 ? -7.906 23.328 4.594 1 97.69 91 VAL A C 1
ATOM 705 O O . VAL A 1 91 ? -7.672 22.812 5.688 1 97.69 91 VAL A O 1
ATOM 708 N N . SER A 1 92 ? -7.43 22.875 3.451 1 98.44 92 SER A N 1
ATOM 709 C CA . SER A 1 92 ? -6.477 21.766 3.447 1 98.44 92 SER A CA 1
ATOM 710 C C . SER A 1 92 ? -5.129 22.203 2.881 1 98.44 92 SER A C 1
ATOM 712 O O . SER A 1 92 ? -5.074 22.906 1.871 1 98.44 92 SER A O 1
ATOM 714 N N . MET A 1 93 ? -4.086 21.922 3.568 1 98.38 93 MET A N 1
ATOM 715 C CA . MET A 1 93 ? -2.703 22.062 3.119 1 98.38 93 MET A CA 1
ATOM 716 C C . MET A 1 93 ? -2.057 20.688 2.928 1 98.38 93 MET A C 1
ATOM 718 O O . MET A 1 93 ? -1.728 20.016 3.904 1 98.38 93 MET A O 1
ATOM 722 N N . HIS A 1 94 ? -1.894 20.234 1.729 1 98.5 94 HIS A N 1
ATOM 723 C CA . HIS A 1 94 ? -1.556 18.859 1.401 1 98.5 94 HIS A CA 1
ATOM 724 C C . HIS A 1 94 ? -0.154 18.75 0.809 1 98.5 94 HIS A C 1
ATOM 726 O O . HIS A 1 94 ? 0.837 18.969 1.51 1 98.5 94 HIS A O 1
ATOM 732 N N . THR A 1 95 ? -0.007 18.547 -0.487 1 98.25 95 THR A N 1
ATOM 733 C CA . THR A 1 95 ? 1.328 18.344 -1.036 1 98.25 95 THR A CA 1
ATOM 734 C C . THR A 1 95 ? 2.123 19.641 -1.044 1 98.25 95 THR A C 1
ATOM 736 O O . THR A 1 95 ? 3.355 19.625 -1.067 1 98.25 95 THR A O 1
ATOM 739 N N . ASN A 1 96 ? 1.438 20.828 -1.06 1 98 96 ASN A N 1
ATOM 740 C CA . ASN A 1 96 ? 2.18 22.062 -0.909 1 98 96 ASN A CA 1
ATOM 741 C C . ASN A 1 96 ? 2.906 22.125 0.432 1 98 96 ASN A C 1
ATOM 743 O O . ASN A 1 96 ? 4.039 22.609 0.508 1 98 96 ASN A O 1
ATOM 747 N N . MET A 1 97 ? 2.266 21.641 1.443 1 97.94 97 MET A N 1
ATOM 748 C CA . MET A 1 97 ? 2.865 21.609 2.775 1 97.94 97 MET A CA 1
ATOM 749 C C . MET A 1 97 ? 3.941 20.531 2.869 1 97.94 97 MET A C 1
ATOM 751 O O . MET A 1 97 ? 4.926 20.703 3.59 1 97.94 97 MET A O 1
ATOM 755 N N . ASP A 1 98 ? 3.75 19.391 2.152 1 98.38 98 ASP A N 1
ATOM 756 C CA . ASP A 1 98 ? 4.781 18.359 2.094 1 98.38 98 ASP A CA 1
ATOM 757 C C . ASP A 1 98 ? 6.082 18.906 1.518 1 98.38 98 ASP A C 1
ATOM 759 O O . ASP A 1 98 ? 7.168 18.578 1.994 1 98.38 98 ASP A O 1
ATOM 763 N N . SER A 1 99 ? 5.969 19.75 0.562 1 97.38 99 SER A N 1
ATOM 764 C CA . SER A 1 99 ? 7.094 20.188 -0.261 1 97.38 99 SER A CA 1
ATOM 765 C C . SER A 1 99 ? 7.781 21.406 0.344 1 97.38 99 SER A C 1
ATOM 767 O O . SER A 1 99 ? 8.922 21.719 -0.008 1 97.38 99 SER A O 1
ATOM 769 N N . ALA A 1 100 ? 7.129 22.109 1.171 1 97 100 ALA A N 1
ATOM 770 C CA . ALA A 1 100 ? 7.621 23.391 1.671 1 97 100 ALA A CA 1
ATOM 771 C C . ALA A 1 100 ? 8.781 23.188 2.643 1 97 100 ALA A C 1
ATOM 773 O O . ALA A 1 100 ? 8.773 22.25 3.443 1 97 100 ALA A O 1
ATOM 774 N N . ARG A 1 101 ? 9.742 24.156 2.586 1 96.25 101 ARG A N 1
ATOM 775 C CA . ARG A 1 101 ? 10.758 24.188 3.635 1 96.25 101 ARG A CA 1
ATOM 776 C C . ARG A 1 101 ? 10.125 24.375 5.008 1 96.25 101 ARG A C 1
ATOM 778 O O . ARG A 1 101 ? 9.305 25.281 5.195 1 96.25 101 ARG A O 1
ATOM 785 N N . GLY A 1 102 ? 10.438 23.469 5.887 1 96.12 102 GLY A N 1
ATOM 786 C CA . GLY A 1 102 ? 9.852 23.547 7.215 1 96.12 102 GLY A CA 1
ATOM 787 C C . GLY A 1 102 ? 8.516 22.844 7.316 1 96.12 102 GLY A C 1
ATOM 788 O O . GLY A 1 102 ? 7.922 22.781 8.398 1 96.12 102 GLY A O 1
ATOM 789 N N . GLY A 1 103 ? 8.039 22.297 6.18 1 97.81 103 GLY A N 1
ATOM 790 C CA . GLY A 1 103 ? 6.73 21.656 6.145 1 97.81 103 GLY A CA 1
ATOM 791 C C . GLY A 1 103 ? 6.746 20.234 6.695 1 97.81 103 GLY A C 1
ATOM 792 O O . GLY A 1 103 ? 7.449 19.953 7.664 1 97.81 103 GLY A O 1
ATOM 793 N N . VAL A 1 104 ? 5.938 19.375 6.16 1 98.5 104 VAL A N 1
ATOM 794 C CA . VAL A 1 104 ? 5.656 18.062 6.699 1 98.5 104 VAL A CA 1
ATOM 795 C C . VAL A 1 104 ? 6.926 17.203 6.684 1 98.5 104 VAL A C 1
ATOM 797 O O . VAL A 1 104 ? 7.312 16.641 7.703 1 98.5 104 VAL A O 1
ATOM 800 N N . ASN A 1 105 ? 7.602 17.125 5.574 1 98.75 105 ASN A N 1
ATOM 801 C CA . ASN A 1 105 ? 8.781 16.281 5.465 1 98.75 105 ASN A CA 1
ATOM 802 C C . ASN A 1 105 ? 9.922 16.797 6.34 1 98.75 105 ASN A C 1
ATOM 804 O O . ASN A 1 105 ? 10.688 16 6.898 1 98.75 105 ASN A O 1
ATOM 808 N N . TYR A 1 106 ? 10.062 18.125 6.457 1 98.38 106 TYR A N 1
ATOM 809 C CA . TYR A 1 106 ? 11.055 18.688 7.367 1 98.38 106 TYR A CA 1
ATOM 810 C C . TYR A 1 106 ? 10.75 18.297 8.812 1 98.38 106 TYR A C 1
ATOM 812 O O . TYR A 1 106 ? 11.664 18 9.578 1 98.38 106 TYR A O 1
ATOM 820 N N . ARG A 1 107 ? 9.484 18.359 9.141 1 98.62 107 ARG A N 1
ATOM 821 C CA . ARG A 1 107 ? 9.094 17.984 10.492 1 98.62 107 ARG A CA 1
ATOM 822 C C . ARG A 1 107 ? 9.414 16.531 10.773 1 98.62 107 ARG A C 1
ATOM 824 O O . ARG A 1 107 ? 9.891 16.188 11.859 1 98.62 107 ARG A O 1
ATOM 831 N N . ILE A 1 108 ? 9.133 15.625 9.836 1 98.75 108 ILE A N 1
ATOM 832 C CA . ILE A 1 108 ? 9.492 14.219 9.961 1 98.75 108 ILE A CA 1
ATOM 833 C C . ILE A 1 108 ? 10.992 14.086 10.211 1 98.75 108 ILE A C 1
ATOM 835 O O . ILE A 1 108 ? 11.414 13.367 11.117 1 98.75 108 ILE A O 1
ATOM 839 N N . ALA A 1 109 ? 11.797 14.781 9.438 1 98.81 109 ALA A N 1
ATOM 840 C CA . ALA A 1 109 ? 13.25 14.75 9.578 1 98.81 109 ALA A CA 1
ATOM 841 C C . ALA A 1 109 ? 13.68 15.234 10.961 1 98.81 109 ALA A C 1
ATOM 843 O O . ALA A 1 109 ? 14.562 14.641 11.578 1 98.81 109 ALA A O 1
ATOM 844 N N . GLN A 1 110 ? 13.031 16.297 11.375 1 98.38 110 GLN A N 1
ATOM 845 C CA . GLN A 1 110 ? 13.344 16.844 12.695 1 98.38 110 GLN A CA 1
ATOM 846 C C . GLN A 1 110 ? 13.039 15.828 13.797 1 98.38 110 GLN A C 1
ATOM 848 O O . GLN A 1 110 ? 13.82 15.672 14.734 1 98.38 110 GLN A O 1
ATOM 853 N N . LYS A 1 111 ? 11.906 15.164 13.711 1 98.62 111 LYS A N 1
ATOM 854 C CA . LYS A 1 111 ? 11.523 14.156 14.703 1 98.62 111 LYS A CA 1
ATOM 855 C C . LYS A 1 111 ? 12.531 13.016 14.742 1 98.62 111 LYS A C 1
ATOM 857 O O . LYS A 1 111 ? 12.758 12.406 15.789 1 98.62 111 LYS A O 1
ATOM 862 N N . LEU A 1 112 ? 13.234 12.781 13.648 1 98.38 112 LEU A N 1
ATOM 863 C CA . LEU A 1 112 ? 14.234 11.727 13.555 1 98.38 112 LEU A CA 1
ATOM 864 C C . LEU A 1 112 ? 15.602 12.234 14.016 1 98.38 112 LEU A C 1
ATOM 866 O O . LEU A 1 112 ? 16.562 11.461 14.094 1 98.38 112 LEU A O 1
ATOM 870 N N . GLY A 1 113 ? 15.703 13.508 14.234 1 98.31 113 GLY A N 1
ATOM 871 C CA . GLY A 1 113 ? 16.969 14.102 14.664 1 98.31 113 GLY A CA 1
ATOM 872 C C . GLY A 1 113 ? 17.969 14.25 13.539 1 98.31 113 GLY A C 1
ATOM 873 O O . GLY A 1 113 ? 19.172 14.234 13.773 1 98.31 113 GLY A O 1
ATOM 874 N N . LEU A 1 114 ? 17.484 14.367 12.352 1 98.75 114 LEU A N 1
ATOM 875 C CA . LEU A 1 114 ? 18.391 14.477 11.219 1 98.75 114 LEU A CA 1
ATOM 876 C C . LEU A 1 114 ? 18.969 15.883 11.117 1 98.75 114 LEU A C 1
ATOM 878 O O . LEU A 1 114 ? 18.266 16.875 11.359 1 98.75 114 LEU A O 1
ATOM 882 N N . GLY A 1 115 ? 20.219 15.984 10.797 1 98.62 115 GLY A N 1
ATOM 883 C CA . GLY A 1 115 ? 20.891 17.234 10.484 1 98.62 115 GLY A CA 1
ATOM 884 C C . GLY A 1 115 ? 21.219 17.391 9.016 1 98.62 115 GLY A C 1
ATOM 885 O O . GLY A 1 115 ? 21.016 16.469 8.227 1 98.62 115 GLY A O 1
ATOM 886 N N . ASP A 1 116 ? 21.609 18.656 8.586 1 98.19 116 ASP A N 1
ATOM 887 C CA . ASP A 1 116 ? 22.047 18.953 7.223 1 98.19 116 ASP A CA 1
ATOM 888 C C . ASP A 1 116 ? 20.953 18.609 6.207 1 98.19 116 ASP A C 1
ATOM 890 O O . ASP A 1 116 ? 21.203 17.875 5.246 1 98.19 116 ASP A O 1
ATOM 894 N N . LEU A 1 117 ? 19.828 19.125 6.465 1 98.5 117 LEU A N 1
ATOM 895 C CA . LEU A 1 117 ? 18.656 18.797 5.668 1 98.5 117 LEU A CA 1
ATOM 896 C C . LEU A 1 117 ? 18.703 19.5 4.316 1 98.5 117 LEU A C 1
ATOM 898 O O . LEU A 1 117 ? 19.094 20.672 4.23 1 98.5 117 LEU A O 1
ATOM 902 N N . HIS A 1 118 ? 18.375 18.75 3.254 1 97.25 118 HIS A N 1
ATOM 903 C CA . HIS A 1 118 ? 18.234 19.281 1.902 1 97.25 118 HIS A CA 1
ATOM 904 C C . HIS A 1 118 ? 17.109 18.578 1.152 1 97.25 118 HIS A C 1
ATOM 906 O O . HIS A 1 118 ? 16.734 17.453 1.484 1 97.25 118 HIS A O 1
ATOM 912 N N . PHE A 1 119 ? 16.625 19.344 0.191 1 98.19 119 PHE A N 1
ATOM 913 C CA . PHE A 1 119 ? 15.609 18.734 -0.674 1 98.19 119 PHE A CA 1
ATOM 914 C C . PHE A 1 119 ? 16.25 17.734 -1.63 1 98.19 119 PHE A C 1
ATOM 916 O O . PHE A 1 119 ? 17.406 17.891 -2.02 1 98.19 119 PHE A O 1
ATOM 923 N N . PHE A 1 120 ? 15.539 16.672 -1.916 1 97.94 120 PHE A N 1
ATOM 924 C CA . PHE A 1 120 ? 15.859 15.836 -3.066 1 97.94 120 PHE A CA 1
ATOM 925 C C . PHE A 1 120 ? 14.625 15.625 -3.938 1 97.94 120 PHE A C 1
ATOM 927 O O . PHE A 1 120 ? 13.523 16.031 -3.572 1 97.94 120 PHE A O 1
ATOM 934 N N . GLY A 1 121 ? 14.805 15.008 -5.148 1 97.31 121 GLY A N 1
ATOM 935 C CA . GLY A 1 121 ? 13.711 14.945 -6.105 1 97.31 121 GLY A CA 1
ATOM 936 C C . GLY A 1 121 ? 13.484 16.266 -6.832 1 97.31 121 GLY A C 1
ATOM 937 O O . GLY A 1 121 ? 14.367 17.109 -6.879 1 97.31 121 GLY A O 1
ATOM 938 N N . ARG A 1 122 ? 12.32 16.422 -7.41 1 96.38 122 ARG A N 1
ATOM 939 C CA . ARG A 1 122 ? 11.992 17.641 -8.117 1 96.38 122 ARG A CA 1
ATOM 940 C C . ARG A 1 122 ? 11.914 18.828 -7.152 1 96.38 122 ARG A C 1
ATOM 942 O O . ARG A 1 122 ? 11.289 18.734 -6.094 1 96.38 122 ARG A O 1
ATOM 949 N N . GLN A 1 123 ? 12.508 19.828 -7.52 1 96.44 123 GLN A N 1
ATOM 950 C CA . GLN A 1 123 ? 12.477 21.062 -6.746 1 96.44 123 GLN A CA 1
ATOM 951 C C . GLN A 1 123 ? 11.82 22.203 -7.535 1 96.44 123 GLN A C 1
ATOM 953 O O . GLN A 1 123 ? 11.781 22.156 -8.766 1 96.44 123 GLN A O 1
ATOM 958 N N . GLN A 1 124 ? 11.25 23.078 -6.766 1 94.5 124 GLN A N 1
ATOM 959 C CA . GLN A 1 124 ? 10.602 24.219 -7.41 1 94.5 124 GLN A CA 1
ATOM 960 C C . GLN A 1 124 ? 10.703 25.469 -6.539 1 94.5 124 GLN A C 1
ATOM 962 O O . GLN A 1 124 ? 11.016 25.391 -5.352 1 94.5 124 GLN A O 1
ATOM 967 N N . SER A 1 125 ? 10.547 26.609 -7.184 1 93.19 125 SER A N 1
ATOM 968 C CA . SER A 1 125 ? 10.453 27.906 -6.527 1 93.19 125 SER A CA 1
ATOM 969 C C . SER A 1 125 ? 9.188 28.641 -6.941 1 93.19 125 SER A C 1
ATOM 971 O O . SER A 1 125 ? 8.938 28.844 -8.133 1 93.19 125 SER A O 1
ATOM 973 N N . VAL A 1 126 ? 8.461 28.984 -5.945 1 93.62 126 VAL A N 1
ATOM 974 C CA . VAL A 1 126 ? 7.184 29.625 -6.25 1 93.62 126 VAL A CA 1
ATOM 975 C C . VAL A 1 126 ? 7.082 30.953 -5.508 1 93.62 126 VAL A C 1
ATOM 977 O O . VAL A 1 126 ? 7.609 31.094 -4.398 1 93.62 126 VAL A O 1
ATOM 980 N N . PRO A 1 127 ? 6.395 31.922 -6.094 1 91.5 127 PRO A N 1
ATOM 981 C CA . PRO A 1 127 ? 6.223 33.219 -5.422 1 91.5 127 PRO A CA 1
ATOM 982 C C . PRO A 1 127 ? 5.34 33.125 -4.18 1 91.5 127 PRO A C 1
ATOM 984 O O . PRO A 1 127 ? 4.379 32.344 -4.16 1 91.5 127 PRO A O 1
ATOM 987 N N . ILE A 1 128 ? 5.715 33.875 -3.16 1 90.44 128 ILE A N 1
ATOM 988 C CA . ILE A 1 128 ? 4.879 34 -1.976 1 90.44 128 ILE A CA 1
ATOM 989 C C . ILE A 1 128 ? 3.713 34.938 -2.279 1 90.44 128 ILE A C 1
ATOM 991 O O . ILE A 1 128 ? 3.91 36.031 -2.832 1 90.44 128 ILE A O 1
ATOM 995 N N . PRO A 1 129 ? 2.508 34.438 -2.035 1 83.69 129 PRO A N 1
ATOM 996 C CA . PRO A 1 129 ? 1.38 35.344 -2.268 1 83.69 129 PRO A CA 1
ATOM 997 C C . PRO A 1 129 ? 1.468 36.625 -1.438 1 83.69 129 PRO A C 1
ATOM 999 O O . PRO A 1 129 ? 1.886 36.594 -0.278 1 83.69 129 PRO A O 1
ATOM 1002 N N . GLY A 1 130 ? 1.315 37.812 -2.096 1 75.44 130 GLY A N 1
ATOM 1003 C CA . GLY A 1 130 ? 1.322 39.094 -1.405 1 75.44 130 GLY A CA 1
ATOM 1004 C C . GLY A 1 130 ? 0.079 39.312 -0.567 1 75.44 130 GLY A C 1
ATOM 1005 O O . GLY A 1 130 ? -0.925 38.625 -0.731 1 75.44 130 GLY A O 1
ATOM 1006 N N . ALA A 1 131 ? 0.257 40.094 0.485 1 64.12 131 ALA A N 1
ATOM 1007 C CA . ALA A 1 131 ? -0.891 40.438 1.318 1 64.12 131 ALA A CA 1
ATOM 1008 C C . ALA A 1 131 ? -2.035 41 0.474 1 64.12 131 ALA A C 1
ATOM 1010 O O . ALA A 1 131 ? -3.207 40.781 0.787 1 64.12 131 ALA A O 1
ATOM 1011 N N . ASP A 1 132 ? -1.783 41.781 -0.619 1 59.72 132 ASP A N 1
ATOM 1012 C CA . ASP A 1 132 ? -2.811 42.406 -1.441 1 59.72 132 ASP A CA 1
ATOM 1013 C C . ASP A 1 132 ? -2.982 41.656 -2.768 1 59.72 132 ASP A C 1
ATOM 1015 O O . ASP A 1 132 ? -3.566 42.219 -3.711 1 59.72 132 ASP A O 1
ATOM 1019 N N . GLY A 1 133 ? -2.66 40.375 -2.801 1 59.34 133 GLY A N 1
ATOM 1020 C CA . GLY A 1 133 ? -2.795 39.625 -4.039 1 59.34 133 GLY A CA 1
ATOM 1021 C C . GLY A 1 133 ? -1.64 39.844 -5 1 59.34 133 GLY A C 1
ATOM 1022 O O . GLY A 1 133 ? -1.603 39.25 -6.082 1 59.34 133 GLY A O 1
ATOM 1023 N N . GLN A 1 134 ? -0.848 40.875 -4.727 1 58.41 134 GLN A N 1
ATOM 1024 C CA . GLN A 1 134 ? 0.228 41.188 -5.656 1 58.41 134 GLN A CA 1
ATOM 1025 C C . GLN A 1 134 ? 1.425 40.25 -5.461 1 58.41 134 GLN A C 1
ATOM 1027 O O . GLN A 1 134 ? 1.681 39.812 -4.348 1 58.41 134 GLN A O 1
ATOM 1032 N N . GLU A 1 135 ? 1.969 39.656 -6.52 1 63.62 135 GLU A N 1
ATOM 1033 C CA . GLU A 1 135 ? 3.137 38.781 -6.516 1 63.62 135 GLU A CA 1
ATOM 1034 C C . GLU A 1 135 ? 4.316 39.438 -5.805 1 63.62 135 GLU A C 1
ATOM 1036 O O . GLU A 1 135 ? 4.613 40.625 -6.039 1 63.62 135 GLU A O 1
ATOM 1041 N N . SER A 1 136 ? 4.598 38.844 -4.633 1 68.19 136 SER A N 1
ATOM 1042 C CA . SER A 1 136 ? 5.797 39.281 -3.936 1 68.19 136 SER A CA 1
ATOM 1043 C C . SER A 1 136 ? 7.059 38.906 -4.695 1 68.19 136 SER A C 1
ATOM 1045 O O . SER A 1 136 ? 7.043 38 -5.516 1 68.19 136 SER A O 1
ATOM 1047 N N . SER A 1 137 ? 8.023 39.625 -4.68 1 77.62 137 SER A N 1
ATOM 1048 C CA . SER A 1 137 ? 9.328 39.312 -5.25 1 77.62 137 SER A CA 1
ATOM 1049 C C . SER A 1 137 ? 9.992 38.188 -4.504 1 77.62 137 SER A C 1
ATOM 1051 O O . SER A 1 137 ? 10.945 37.562 -5.004 1 77.62 137 SER A O 1
ATOM 1053 N N . GLU A 1 138 ? 9.359 37.781 -3.447 1 87.62 138 GLU A N 1
ATOM 1054 C CA . GLU A 1 138 ? 9.938 36.719 -2.652 1 87.62 138 GLU A CA 1
ATOM 1055 C C . GLU A 1 138 ? 9.422 35.344 -3.102 1 87.62 138 GLU A C 1
ATOM 1057 O O . GLU A 1 138 ? 8.266 35.219 -3.516 1 87.62 138 GLU A O 1
ATOM 1062 N N . THR A 1 139 ? 10.336 34.375 -3.152 1 90.69 139 THR A N 1
ATOM 1063 C CA . THR A 1 139 ? 9.961 33 -3.545 1 90.69 139 THR A CA 1
ATOM 1064 C C . THR A 1 139 ? 10.258 32.031 -2.42 1 90.69 139 THR A C 1
ATOM 1066 O O . THR A 1 139 ? 11.07 32.312 -1.534 1 90.69 139 THR A O 1
ATOM 1069 N N . VAL A 1 140 ? 9.523 30.984 -2.453 1 90.88 140 VAL A N 1
ATOM 1070 C CA . VAL A 1 140 ? 9.766 29.891 -1.529 1 90.88 140 VAL A CA 1
ATOM 1071 C C . VAL A 1 140 ? 10.195 28.656 -2.307 1 90.88 140 VAL A C 1
ATOM 1073 O O . VAL A 1 140 ? 9.656 28.359 -3.375 1 90.88 140 VAL A O 1
ATOM 1076 N N . ALA A 1 141 ? 11.227 28.078 -1.758 1 91.94 141 ALA A N 1
ATOM 1077 C CA . ALA A 1 141 ? 11.703 26.828 -2.361 1 91.94 141 ALA A CA 1
ATOM 1078 C C . ALA A 1 141 ? 10.953 25.625 -1.796 1 91.94 141 ALA A C 1
ATOM 1080 O O . ALA A 1 141 ? 10.594 25.609 -0.617 1 91.94 141 ALA A O 1
ATOM 1081 N N . GLY A 1 142 ? 10.672 24.672 -2.707 1 96.06 142 GLY A N 1
ATOM 1082 C CA . GLY A 1 142 ? 10.055 23.406 -2.307 1 96.06 142 GLY A CA 1
ATOM 1083 C C . GLY A 1 142 ? 10.688 22.203 -2.969 1 96.06 142 GLY A C 1
ATOM 1084 O O . GLY A 1 142 ? 11.352 22.328 -4 1 96.06 142 GLY A O 1
ATOM 1085 N N . GLY A 1 143 ? 10.594 21.062 -2.34 1 97.44 143 GLY A N 1
ATOM 1086 C CA . GLY A 1 143 ? 11.055 19.797 -2.873 1 97.44 143 GLY A CA 1
ATOM 1087 C C . GLY A 1 143 ? 10.164 18.625 -2.498 1 97.44 143 GLY A C 1
ATOM 1088 O O . GLY A 1 143 ? 9.43 18.688 -1.51 1 97.44 143 GLY A O 1
ATOM 1089 N N . GLU A 1 144 ? 10.242 17.609 -3.266 1 97.56 144 GLU A N 1
ATOM 1090 C CA . GLU A 1 144 ? 9.352 16.469 -3.104 1 97.56 144 GLU A CA 1
ATOM 1091 C C . GLU A 1 144 ? 9.719 15.656 -1.866 1 97.56 144 GLU A C 1
ATOM 1093 O O . GLU A 1 144 ? 8.852 15.047 -1.238 1 97.56 144 GLU A O 1
ATOM 1098 N N . GLY A 1 145 ? 10.977 15.578 -1.58 1 98.56 145 GLY A N 1
ATOM 1099 C CA . GLY A 1 145 ? 11.461 14.852 -0.418 1 98.56 145 GLY A CA 1
ATOM 1100 C C . GLY A 1 145 ? 12.578 15.578 0.313 1 98.56 145 GLY A C 1
ATOM 1101 O O . GLY A 1 145 ? 13.07 16.609 -0.162 1 98.56 145 GLY A O 1
ATOM 1102 N N . VAL A 1 146 ? 12.898 15.125 1.466 1 98.81 146 VAL A N 1
ATOM 1103 C CA . VAL A 1 146 ? 13.969 15.688 2.277 1 98.81 146 VAL A CA 1
ATOM 1104 C C . VAL A 1 146 ? 14.984 14.602 2.629 1 98.81 146 VAL A C 1
ATOM 1106 O O . VAL A 1 146 ? 14.609 13.461 2.898 1 98.81 146 VAL A O 1
ATOM 1109 N N . ILE A 1 147 ? 16.234 14.906 2.57 1 98.88 147 ILE A N 1
ATOM 1110 C CA . ILE A 1 147 ? 17.297 13.992 2.959 1 98.88 147 ILE A CA 1
ATOM 1111 C C . ILE A 1 147 ? 18.203 14.664 3.99 1 98.88 147 ILE A C 1
ATOM 1113 O O . ILE A 1 147 ? 18.438 15.875 3.924 1 98.88 147 ILE A O 1
ATOM 1117 N N . GLY A 1 148 ? 18.625 13.961 4.949 1 98.81 148 GLY A N 1
ATOM 1118 C CA . GLY A 1 148 ? 19.516 14.445 5.996 1 98.81 148 GLY A CA 1
ATOM 1119 C C . GLY A 1 148 ? 20.406 13.367 6.574 1 98.81 148 GLY A C 1
ATOM 1120 O O . GLY A 1 148 ? 20.5 12.266 6.02 1 98.81 148 GLY A O 1
ATOM 1121 N N . ARG A 1 149 ? 21.078 13.758 7.68 1 98.81 149 ARG A N 1
ATOM 1122 C CA . ARG A 1 149 ? 22.047 12.844 8.266 1 98.81 149 ARG A CA 1
ATOM 1123 C C . ARG A 1 149 ? 21.75 12.602 9.742 1 98.81 149 ARG A C 1
ATOM 1125 O O . ARG A 1 149 ? 21.422 13.531 10.477 1 98.81 149 ARG A O 1
ATOM 1132 N N . LEU A 1 150 ? 21.891 11.328 10.102 1 98.81 150 LEU A N 1
ATOM 1133 C CA . LEU A 1 150 ? 21.859 11.008 11.531 1 98.81 150 LEU A CA 1
ATOM 1134 C C . LEU A 1 150 ? 23.094 11.578 12.227 1 98.81 150 LEU A C 1
ATOM 1136 O O . LEU A 1 150 ? 24.156 11.695 11.617 1 98.81 150 LEU A O 1
ATOM 1140 N N . ALA A 1 151 ? 22.922 11.891 13.5 1 97.94 151 ALA A N 1
ATOM 1141 C CA . ALA A 1 151 ? 24.062 12.367 14.273 1 97.94 151 ALA A CA 1
ATOM 1142 C C . ALA A 1 151 ? 25.172 11.32 14.328 1 97.94 151 ALA A C 1
ATOM 1144 O O . ALA A 1 151 ? 26.359 11.656 14.25 1 97.94 151 ALA A O 1
ATOM 1145 N N . GLU A 1 152 ? 24.781 10.047 14.516 1 98.12 152 GLU A N 1
ATOM 1146 C CA . GLU A 1 152 ? 25.672 8.898 14.5 1 98.12 152 GLU A CA 1
ATOM 1147 C C . GLU A 1 152 ? 25.109 7.766 13.641 1 98.12 152 GLU A C 1
ATOM 1149 O O . GLU A 1 152 ? 23.922 7.438 13.742 1 98.12 152 GLU A O 1
ATOM 1154 N N . PRO A 1 153 ? 26.031 7.254 12.859 1 98.5 153 PRO A N 1
ATOM 1155 C CA . PRO A 1 153 ? 25.562 6.094 12.102 1 98.5 153 PRO A CA 1
ATOM 1156 C C . PRO A 1 153 ? 25.016 4.988 13 1 98.5 153 PRO A C 1
ATOM 1158 O O . PRO A 1 153 ? 25.469 4.828 14.133 1 98.5 153 PRO A O 1
ATOM 1161 N N . MET A 1 154 ? 24.047 4.246 12.445 1 98.25 154 MET A N 1
ATOM 1162 C CA . MET A 1 154 ? 23.484 3.16 13.25 1 98.25 154 MET A CA 1
ATOM 1163 C C . MET A 1 154 ? 23.141 1.959 12.375 1 98.25 154 MET A C 1
ATOM 1165 O O . MET A 1 154 ? 23.062 2.082 11.156 1 98.25 154 MET A O 1
ATOM 1169 N N . ALA A 1 155 ? 23.016 0.812 13.016 1 98.69 155 ALA A N 1
ATOM 1170 C CA . ALA A 1 155 ? 22.641 -0.424 12.336 1 98.69 155 ALA A CA 1
ATOM 1171 C C . ALA A 1 155 ? 21.172 -0.385 11.914 1 98.69 155 ALA A C 1
ATOM 1173 O O . ALA A 1 155 ? 20.359 0.315 12.523 1 98.69 155 ALA A O 1
ATOM 1174 N N . ALA A 1 156 ? 20.844 -1.151 10.898 1 98.69 156 ALA A N 1
ATOM 1175 C CA . ALA A 1 156 ? 19.5 -1.139 10.312 1 98.69 156 ALA A CA 1
ATOM 1176 C C . ALA A 1 156 ? 18.453 -1.515 11.344 1 98.69 156 ALA A C 1
ATOM 1178 O O . ALA A 1 156 ? 17.359 -0.934 11.367 1 98.69 156 ALA A O 1
ATOM 1179 N N . ASP A 1 157 ? 18.719 -2.479 12.172 1 98.38 157 ASP A N 1
ATOM 1180 C CA . ASP A 1 157 ? 17.75 -2.906 13.172 1 98.38 157 ASP A CA 1
ATOM 1181 C C . ASP A 1 157 ? 17.484 -1.797 14.195 1 98.38 157 ASP A C 1
ATOM 1183 O O . ASP A 1 157 ? 16.344 -1.552 14.57 1 98.38 157 ASP A O 1
ATOM 1187 N N . ASP A 1 158 ? 18.516 -1.117 14.633 1 98.69 158 ASP A N 1
ATOM 1188 C CA . ASP A 1 158 ? 18.375 0.013 15.547 1 98.69 158 ASP A CA 1
ATOM 1189 C C . ASP A 1 158 ? 17.594 1.147 14.891 1 98.69 158 ASP A C 1
ATOM 1191 O O . ASP A 1 158 ? 16.781 1.807 15.547 1 98.69 158 ASP A O 1
ATOM 1195 N N . PHE A 1 159 ? 17.938 1.379 13.648 1 98.81 159 PHE A N 1
ATOM 1196 C CA . PHE A 1 159 ? 17.234 2.406 12.891 1 98.81 159 PHE A CA 1
ATOM 1197 C C . PHE A 1 159 ? 15.734 2.123 12.859 1 98.81 159 PHE A C 1
ATOM 1199 O O . PHE A 1 159 ? 14.922 3.02 13.102 1 98.81 159 PHE A O 1
ATOM 1206 N N . ILE A 1 160 ? 15.344 0.881 12.602 1 98.75 160 ILE A N 1
ATOM 1207 C CA . ILE A 1 160 ? 13.945 0.475 12.562 1 98.75 160 ILE A CA 1
ATOM 1208 C C . ILE A 1 160 ? 13.312 0.675 13.938 1 98.75 160 ILE A C 1
ATOM 1210 O O . ILE A 1 160 ? 12.188 1.167 14.039 1 98.75 160 ILE A O 1
ATOM 1214 N N . LEU A 1 161 ? 14.008 0.3 14.945 1 98.56 161 LEU A N 1
ATOM 1215 C CA . LEU A 1 161 ? 13.508 0.483 16.297 1 98.56 161 LEU A CA 1
ATOM 1216 C C . LEU A 1 161 ? 13.281 1.96 16.609 1 98.56 161 LEU A C 1
ATOM 1218 O O . LEU A 1 161 ? 12.297 2.322 17.25 1 98.56 161 LEU A O 1
ATOM 1222 N N . MET A 1 162 ? 14.188 2.775 16.156 1 98.62 162 MET A N 1
ATOM 1223 C CA . MET A 1 162 ? 14.039 4.215 16.344 1 98.62 162 MET A CA 1
ATOM 1224 C C . MET A 1 162 ? 12.781 4.723 15.641 1 98.62 162 MET A C 1
ATOM 1226 O O . MET A 1 162 ? 12.031 5.516 16.203 1 98.62 162 MET A O 1
ATOM 1230 N N . LEU A 1 163 ? 12.57 4.297 14.383 1 98.81 163 LEU A N 1
ATOM 12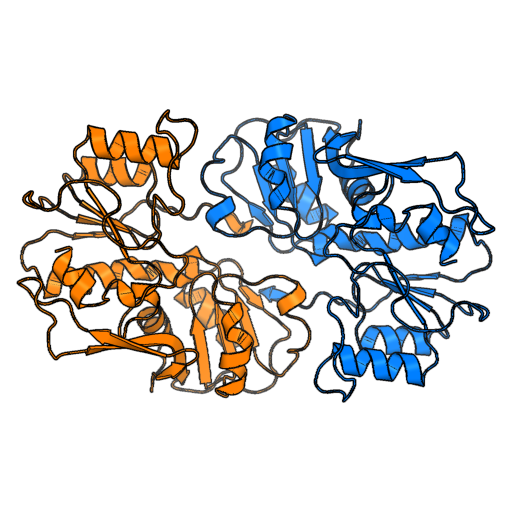31 C CA . LEU A 1 163 ? 11.367 4.684 13.648 1 98.81 163 LEU A CA 1
ATOM 1232 C C . LEU A 1 163 ? 10.109 4.297 14.422 1 98.81 163 LEU A C 1
ATOM 1234 O O . LEU A 1 163 ? 9.18 5.094 14.539 1 98.81 163 LEU A O 1
ATOM 1238 N N . LYS A 1 164 ? 10.078 3.086 14.953 1 98.62 164 LYS A N 1
ATOM 1239 C CA . LYS A 1 164 ? 8.922 2.584 15.68 1 98.62 164 LYS A CA 1
ATOM 1240 C C . LYS A 1 164 ? 8.641 3.434 16.922 1 98.62 164 LYS A C 1
ATOM 1242 O O . LYS A 1 164 ? 7.488 3.789 17.188 1 98.62 164 LYS A O 1
ATOM 1247 N N . ARG A 1 165 ? 9.672 3.775 17.594 1 98.44 165 ARG A N 1
ATOM 1248 C CA . ARG A 1 165 ? 9.531 4.566 18.812 1 98.44 165 ARG A CA 1
ATOM 1249 C C . ARG A 1 165 ? 9.117 6 18.484 1 98.44 165 ARG A C 1
ATOM 1251 O O . ARG A 1 165 ? 8.203 6.543 19.109 1 98.44 165 ARG A O 1
ATOM 1258 N N . THR A 1 166 ? 9.781 6.59 17.531 1 98.62 166 THR A N 1
ATOM 1259 C CA . THR A 1 166 ? 9.578 8 17.203 1 98.62 166 THR A CA 1
ATOM 1260 C C . THR A 1 166 ? 8.18 8.234 16.641 1 98.62 166 THR A C 1
ATOM 1262 O O . THR A 1 166 ? 7.535 9.234 16.969 1 98.62 166 THR A O 1
ATOM 1265 N N . PHE A 1 167 ? 7.688 7.273 15.875 1 98.56 167 PHE A N 1
ATOM 1266 C CA . PHE A 1 167 ? 6.434 7.512 15.172 1 98.56 167 PHE A CA 1
ATOM 1267 C C . PHE A 1 167 ? 5.324 6.629 15.727 1 98.56 167 PHE A C 1
ATOM 1269 O O . PHE A 1 167 ? 4.215 6.598 15.188 1 98.56 167 PHE A O 1
ATOM 1276 N N . ASP A 1 168 ? 5.566 5.918 16.781 1 97.62 168 ASP A N 1
ATOM 1277 C CA . ASP A 1 168 ? 4.59 5.027 17.391 1 97.62 168 ASP A CA 1
ATOM 1278 C C . ASP A 1 168 ? 3.98 4.078 16.359 1 97.62 168 ASP A C 1
ATOM 1280 O O . ASP A 1 168 ? 2.758 4.023 16.203 1 97.62 168 ASP A O 1
ATOM 1284 N N . VAL A 1 169 ? 4.859 3.377 15.688 1 97.69 169 VAL A N 1
ATOM 1285 C CA . VAL A 1 169 ? 4.48 2.484 14.602 1 97.69 169 VAL A CA 1
ATOM 1286 C C . VAL A 1 169 ? 4.344 1.057 15.125 1 97.69 169 VAL A C 1
ATOM 1288 O O . VAL A 1 169 ? 5.258 0.537 15.773 1 97.69 169 VAL A O 1
ATOM 1291 N N . GLU A 1 170 ? 3.215 0.445 14.82 1 95.62 170 GLU A N 1
ATOM 1292 C CA . GLU A 1 170 ? 2.967 -0.926 15.258 1 95.62 170 GLU A CA 1
ATOM 1293 C C . GLU A 1 170 ? 3.797 -1.92 14.453 1 95.62 170 GLU A C 1
ATOM 1295 O O . GLU A 1 170 ? 4.301 -2.904 14.992 1 95.62 170 GLU A O 1
ATOM 1300 N N . CYS A 1 171 ? 3.924 -1.647 13.195 1 96.38 171 CYS A N 1
ATOM 1301 C CA . CYS A 1 171 ? 4.617 -2.555 12.289 1 96.38 171 CYS A CA 1
ATOM 1302 C C . CYS A 1 171 ? 5.293 -1.787 11.156 1 96.38 171 CYS A C 1
ATOM 1304 O O . CYS A 1 171 ? 4.645 -1.009 10.461 1 96.38 171 CYS A O 1
ATOM 1306 N N . VAL A 1 172 ? 6.605 -2.031 11.031 1 98.38 172 VAL A N 1
ATOM 1307 C CA . VAL A 1 172 ? 7.359 -1.458 9.922 1 98.38 172 VAL A CA 1
ATOM 1308 C C . VAL A 1 172 ? 7.559 -2.512 8.836 1 98.38 172 VAL A C 1
ATOM 1310 O O . VAL A 1 172 ? 7.992 -3.631 9.117 1 98.38 172 VAL A O 1
ATOM 1313 N N . SER A 1 173 ? 7.113 -2.227 7.602 1 98.56 173 SER A N 1
ATOM 1314 C CA . SER A 1 173 ? 7.492 -3.047 6.457 1 98.56 173 SER A CA 1
ATOM 1315 C C . SER A 1 173 ? 8.852 -2.631 5.906 1 98.56 173 SER A C 1
ATOM 1317 O O . SER A 1 173 ? 9.055 -1.468 5.555 1 98.56 173 SER A O 1
ATOM 1319 N N . ALA A 1 174 ? 9.797 -3.533 5.844 1 98.69 174 ALA A N 1
ATOM 1320 C CA . ALA A 1 174 ? 11.156 -3.234 5.398 1 98.69 174 ALA A CA 1
ATOM 1321 C C . ALA A 1 174 ? 11.664 -4.305 4.438 1 98.69 174 ALA A C 1
ATOM 1323 O O . ALA A 1 174 ? 11.141 -5.418 4.402 1 98.69 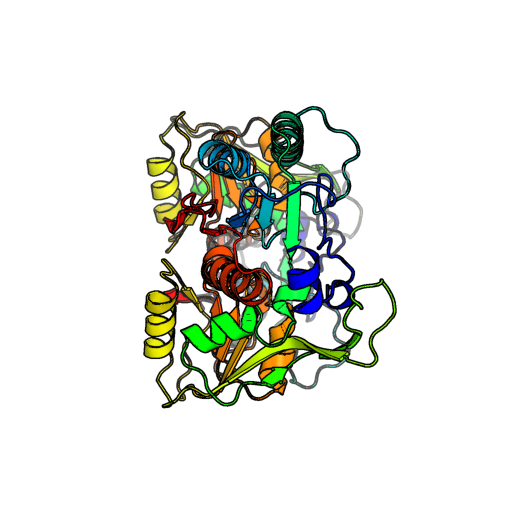174 ALA A O 1
ATOM 1324 N N . ASN A 1 175 ? 12.539 -3.861 3.551 1 98.31 175 ASN A N 1
ATOM 1325 C CA . ASN A 1 175 ? 13.289 -4.887 2.836 1 98.31 175 ASN A CA 1
ATOM 1326 C C . ASN A 1 175 ? 14.391 -5.484 3.703 1 98.31 175 ASN A C 1
ATOM 1328 O O . ASN A 1 175 ? 14.453 -5.223 4.906 1 98.31 175 ASN A O 1
ATOM 1332 N N . GLN A 1 176 ? 15.203 -6.379 3.104 1 97.44 176 GLN A N 1
ATOM 1333 C CA . GLN A 1 176 ? 16.297 -7.012 3.848 1 97.44 176 GLN A CA 1
ATOM 1334 C C . GLN A 1 176 ? 17.109 -5.977 4.605 1 97.44 176 GLN A C 1
ATOM 1336 O O . GLN A 1 176 ? 17.5 -4.949 4.047 1 97.44 176 GLN A O 1
ATOM 1341 N N . LEU A 1 177 ? 17.406 -6.285 5.887 1 98.5 177 LEU A N 1
ATOM 1342 C CA . LEU A 1 177 ? 18.156 -5.344 6.711 1 98.5 177 LEU A CA 1
ATOM 1343 C C . LEU A 1 177 ? 19.562 -5.109 6.141 1 98.5 177 LEU A C 1
ATOM 1345 O O . LEU A 1 177 ? 20.266 -6.062 5.816 1 98.5 177 LEU A O 1
ATOM 1349 N N . LEU A 1 178 ? 19.844 -3.854 6.023 1 98.44 178 LEU A N 1
ATOM 1350 C CA . LEU A 1 178 ? 21.172 -3.486 5.535 1 98.44 178 LEU A CA 1
ATOM 1351 C C . LEU A 1 178 ? 22.266 -3.975 6.488 1 98.44 178 LEU A C 1
ATOM 1353 O O . LEU A 1 178 ? 22.109 -3.893 7.707 1 98.44 178 LEU A O 1
ATOM 1357 N N . ARG A 1 179 ? 23.344 -4.441 5.891 1 98.12 179 ARG A N 1
ATOM 1358 C CA . ARG A 1 179 ? 24.469 -4.93 6.691 1 98.12 179 ARG A CA 1
ATOM 1359 C C . ARG A 1 179 ? 25.422 -3.795 7.043 1 98.12 179 ARG A C 1
ATOM 1361 O O . ARG A 1 179 ? 26.172 -3.881 8.023 1 98.12 179 ARG A O 1
ATOM 1368 N N . ARG A 1 180 ? 25.453 -2.742 6.242 1 97.94 180 ARG A N 1
ATOM 1369 C CA . ARG A 1 180 ? 26.266 -1.572 6.555 1 97.94 180 ARG A CA 1
ATOM 1370 C C . ARG A 1 180 ? 25.469 -0.559 7.375 1 97.94 180 ARG A C 1
ATOM 1372 O O . ARG A 1 180 ? 24.25 -0.632 7.445 1 97.94 180 ARG A O 1
ATOM 1379 N N . SER A 1 181 ? 26.125 0.403 7.891 1 98.56 181 SER A N 1
ATOM 1380 C CA . SER A 1 181 ? 25.5 1.396 8.75 1 98.56 181 SER A CA 1
ATOM 1381 C C . SER A 1 181 ? 24.672 2.387 7.941 1 98.56 181 SER A C 1
ATOM 1383 O O . SER A 1 181 ? 24.938 2.617 6.762 1 98.56 181 SER A O 1
ATOM 1385 N N . ILE A 1 182 ? 23.703 2.957 8.586 1 98.88 182 ILE A N 1
ATOM 1386 C CA . ILE A 1 182 ? 22.828 3.988 8.031 1 98.88 182 ILE A CA 1
ATOM 1387 C C . ILE A 1 182 ? 23.219 5.352 8.594 1 98.88 182 ILE A C 1
ATOM 1389 O O . ILE A 1 182 ? 23.328 5.516 9.812 1 98.88 182 ILE A O 1
ATOM 1393 N N . GLU A 1 183 ? 23.422 6.234 7.766 1 98.81 183 GLU A N 1
ATOM 1394 C CA . GLU A 1 183 ? 23.734 7.602 8.18 1 98.81 183 GLU A CA 1
ATOM 1395 C C . GLU A 1 183 ? 22.891 8.617 7.418 1 98.81 183 GLU A C 1
ATOM 1397 O O . GLU A 1 183 ? 22.281 9.5 8.016 1 98.81 183 GLU A O 1
ATOM 1402 N N . ARG A 1 184 ? 22.859 8.562 6.156 1 98.81 184 ARG A N 1
ATOM 1403 C CA . ARG A 1 184 ? 22.047 9.438 5.309 1 98.81 184 ARG A CA 1
ATOM 1404 C C . ARG A 1 184 ? 20.641 8.875 5.121 1 98.81 184 ARG A C 1
ATOM 1406 O O . ARG A 1 184 ? 20.469 7.758 4.625 1 98.81 184 ARG A O 1
ATOM 1413 N N . VAL A 1 185 ? 19.656 9.594 5.52 1 98.94 185 VAL A N 1
ATOM 1414 C CA . VAL A 1 185 ? 18.266 9.141 5.484 1 98.94 185 VAL A CA 1
ATOM 1415 C C . VAL A 1 185 ? 17.453 10.078 4.602 1 98.94 185 VAL A C 1
ATOM 1417 O O . VAL A 1 185 ? 17.406 11.289 4.844 1 98.94 185 VAL A O 1
ATOM 1420 N N . ALA A 1 186 ? 16.875 9.57 3.508 1 98.94 186 ALA A N 1
ATOM 1421 C CA . ALA A 1 186 ? 15.883 10.273 2.689 1 98.94 186 ALA A CA 1
ATOM 1422 C C . ALA A 1 186 ? 14.461 9.898 3.1 1 98.94 186 ALA A C 1
ATOM 1424 O O . ALA A 1 186 ? 14.211 8.766 3.51 1 98.94 186 ALA A O 1
ATOM 1425 N N . LEU A 1 187 ? 13.562 10.867 2.986 1 98.88 187 LEU A N 1
ATOM 1426 C CA . LEU A 1 187 ? 12.203 10.539 3.416 1 98.88 187 LEU A CA 1
ATOM 1427 C C . LEU A 1 187 ? 11.172 11.359 2.645 1 98.88 187 LEU A C 1
ATOM 1429 O O . LEU A 1 187 ? 11.492 12.43 2.119 1 98.88 187 LEU A O 1
ATOM 1433 N N . CYS A 1 188 ? 10.031 10.867 2.504 1 98.81 188 CYS A N 1
ATOM 1434 C CA . CYS A 1 188 ? 8.789 11.484 2.049 1 98.81 188 CYS A CA 1
ATOM 1435 C C . CYS A 1 188 ? 7.586 10.836 2.725 1 98.81 188 CYS A C 1
ATOM 1437 O O . CYS A 1 188 ? 7.305 9.656 2.508 1 98.81 188 CYS A O 1
ATOM 1439 N N . GLY A 1 189 ? 6.891 11.578 3.559 1 98.38 189 GLY A N 1
ATOM 1440 C CA . GLY A 1 189 ? 5.727 11.055 4.25 1 98.38 189 GLY A CA 1
ATOM 1441 C C . GLY A 1 189 ? 4.609 10.641 3.311 1 98.38 189 GLY A C 1
ATOM 1442 O O . GLY A 1 189 ? 4.609 11.016 2.135 1 98.38 189 GLY A O 1
ATOM 1443 N N . GLY A 1 190 ? 3.617 9.898 3.844 1 98.12 190 GLY A N 1
ATOM 1444 C CA . GLY A 1 190 ? 2.475 9.477 3.049 1 98.12 190 GLY A CA 1
ATOM 1445 C C . GLY A 1 190 ? 2.836 8.484 1.962 1 98.12 190 GLY A C 1
ATOM 1446 O O . GLY A 1 190 ? 3.488 7.473 2.23 1 98.12 190 GLY A O 1
ATOM 1447 N N . ALA A 1 191 ? 2.328 8.758 0.797 1 97.94 191 ALA A N 1
ATOM 1448 C CA . ALA A 1 191 ? 2.582 7.891 -0.352 1 97.94 191 ALA A CA 1
ATOM 1449 C C . ALA A 1 191 ? 3.781 8.383 -1.156 1 97.94 191 ALA A C 1
ATOM 1451 O O . ALA A 1 191 ? 3.635 8.805 -2.309 1 97.94 191 ALA A O 1
ATOM 1452 N N . GLY A 1 192 ? 4.949 8.258 -0.624 1 98.25 192 GLY A N 1
ATOM 1453 C CA . GLY A 1 192 ? 6.133 8.859 -1.218 1 98.25 192 GLY A CA 1
ATOM 1454 C C . GLY A 1 192 ? 7.02 7.855 -1.93 1 98.25 192 GLY A C 1
ATOM 1455 O O . GLY A 1 192 ? 8.156 8.172 -2.293 1 98.25 192 GLY A O 1
ATOM 1456 N N . SER A 1 193 ? 6.527 6.59 -2.207 1 98.38 193 SER A N 1
ATOM 1457 C CA . SER A 1 193 ? 7.379 5.508 -2.693 1 98.38 193 SER A CA 1
ATOM 1458 C C . SER A 1 193 ? 7.961 5.836 -4.062 1 98.38 193 SER A C 1
ATOM 1460 O O . SER A 1 193 ? 9.023 5.332 -4.426 1 98.38 193 SER A O 1
ATOM 1462 N N . PHE A 1 194 ? 7.297 6.715 -4.816 1 97.62 194 PHE A N 1
ATOM 1463 C CA . PHE A 1 194 ? 7.738 7.055 -6.164 1 97.62 194 PHE A CA 1
ATOM 1464 C C . PHE A 1 194 ? 9.094 7.75 -6.133 1 97.62 194 PHE A C 1
ATOM 1466 O O . PHE A 1 194 ? 9.773 7.84 -7.156 1 97.62 194 PHE A O 1
ATOM 1473 N N . LEU A 1 195 ? 9.547 8.219 -4.992 1 98.56 195 LEU A N 1
ATOM 1474 C CA . LEU A 1 195 ? 10.773 8.992 -4.867 1 98.56 195 LEU A CA 1
ATOM 1475 C C . LEU A 1 195 ? 11.961 8.078 -4.59 1 98.56 195 LEU A C 1
ATOM 1477 O O . LEU A 1 195 ? 13.102 8.547 -4.48 1 98.56 195 LEU A O 1
ATOM 1481 N N . LEU A 1 196 ? 11.742 6.758 -4.48 1 98.75 196 LEU A N 1
ATOM 1482 C CA . LEU A 1 196 ? 12.805 5.82 -4.117 1 98.75 196 LEU A CA 1
ATOM 1483 C C . LEU A 1 196 ? 13.992 5.953 -5.062 1 98.75 196 LEU A C 1
ATOM 1485 O O . LEU A 1 196 ? 15.141 6.066 -4.617 1 98.75 196 LEU A O 1
ATOM 1489 N N . PRO A 1 197 ? 13.805 5.992 -6.395 1 98.25 197 PRO A N 1
ATOM 1490 C CA . PRO A 1 197 ? 14.961 6.121 -7.277 1 98.25 197 PRO A CA 1
ATOM 1491 C C . PRO A 1 197 ? 15.766 7.395 -7.016 1 98.25 197 PRO A C 1
ATOM 1493 O O . PRO A 1 197 ? 17 7.367 -7.031 1 98.25 197 PRO A O 1
ATOM 1496 N N . GLN A 1 198 ? 15.086 8.523 -6.773 1 98.69 198 GLN A N 1
ATOM 1497 C CA . GLN A 1 198 ? 15.758 9.789 -6.504 1 98.69 198 GLN A CA 1
ATOM 1498 C C . GLN A 1 198 ? 16.5 9.75 -5.168 1 98.69 198 GLN A C 1
ATOM 1500 O O . GLN A 1 198 ? 17.547 10.359 -5.012 1 98.69 198 GLN A O 1
ATOM 1505 N N . ALA A 1 199 ? 15.891 9.055 -4.184 1 98.81 199 ALA A N 1
ATOM 1506 C CA . ALA A 1 199 ? 16.547 8.883 -2.896 1 98.81 199 ALA A CA 1
ATOM 1507 C C . ALA A 1 199 ? 17.875 8.141 -3.055 1 98.81 199 ALA A C 1
ATOM 1509 O O . ALA A 1 199 ? 18.891 8.531 -2.482 1 98.81 199 ALA A O 1
ATOM 1510 N N . ILE A 1 200 ? 17.828 7.043 -3.818 1 98.56 200 ILE A N 1
ATOM 1511 C CA . ILE A 1 200 ? 19.016 6.238 -4.078 1 98.56 200 ILE A CA 1
ATOM 1512 C C . ILE A 1 200 ? 20.062 7.082 -4.812 1 98.56 200 ILE A C 1
ATOM 1514 O O . ILE A 1 200 ? 21.234 7.086 -4.441 1 98.56 200 ILE A O 1
ATOM 1518 N N . ALA A 1 201 ? 19.625 7.797 -5.828 1 98.25 201 ALA A N 1
ATOM 1519 C CA . ALA A 1 201 ? 20.516 8.656 -6.605 1 98.25 201 ALA A CA 1
ATOM 1520 C C . ALA A 1 201 ? 21.156 9.719 -5.723 1 98.25 201 ALA A C 1
ATOM 1522 O O . ALA A 1 201 ? 22.297 10.133 -5.965 1 98.25 201 ALA A O 1
ATOM 1523 N N . ALA A 1 202 ? 20.484 10.156 -4.703 1 98.25 202 ALA A N 1
ATOM 1524 C CA . ALA A 1 202 ? 20.984 11.188 -3.795 1 98.25 202 ALA A CA 1
ATOM 1525 C C . ALA A 1 202 ? 21.938 10.602 -2.764 1 98.25 202 ALA A C 1
ATOM 1527 O O . ALA A 1 202 ? 22.469 11.328 -1.918 1 98.25 202 ALA A O 1
ATOM 1528 N N . GLY A 1 203 ? 22.109 9.266 -2.766 1 98.19 203 GLY A N 1
ATOM 1529 C CA . GLY A 1 203 ? 23.094 8.609 -1.913 1 98.19 203 GLY A CA 1
ATOM 1530 C C . GLY A 1 203 ? 22.531 8.219 -0.557 1 98.19 203 GLY A C 1
ATOM 1531 O O . GLY A 1 203 ? 23.281 8.078 0.411 1 98.19 203 GLY A O 1
ATOM 1532 N N . ALA A 1 204 ? 21.266 8.055 -0.461 1 98.81 204 ALA A N 1
ATOM 1533 C CA . ALA A 1 204 ? 20.641 7.699 0.812 1 98.81 204 ALA A CA 1
ATOM 1534 C C . ALA A 1 204 ? 21.016 6.277 1.224 1 98.81 204 ALA A C 1
ATOM 1536 O O . ALA A 1 204 ? 21.062 5.375 0.385 1 98.81 204 ALA A O 1
ATOM 1537 N N . ASP A 1 205 ? 21.281 6.078 2.52 1 98.88 205 ASP A N 1
ATOM 1538 C CA . ASP A 1 205 ? 21.422 4.742 3.092 1 98.88 205 ASP A CA 1
ATOM 1539 C C . ASP A 1 205 ? 20.062 4.125 3.391 1 98.88 205 ASP A C 1
ATOM 1541 O O . ASP A 1 205 ? 19.906 2.904 3.361 1 98.88 205 ASP A O 1
ATOM 1545 N N . ALA A 1 206 ? 19.125 5 3.725 1 98.94 206 ALA A N 1
ATOM 1546 C CA . ALA A 1 206 ? 17.766 4.562 4.031 1 98.94 206 ALA A CA 1
ATOM 1547 C C . ALA A 1 206 ? 16.734 5.504 3.408 1 98.94 206 ALA A C 1
ATOM 1549 O O . ALA A 1 206 ? 17 6.695 3.236 1 98.94 206 ALA A O 1
ATOM 1550 N N . PHE A 1 207 ? 15.625 4.938 3.055 1 98.94 207 PHE A N 1
ATOM 1551 C CA . PHE A 1 207 ? 14.469 5.672 2.555 1 98.94 207 PHE A CA 1
ATOM 1552 C C . PHE A 1 207 ? 13.227 5.355 3.379 1 98.94 207 PHE A C 1
ATOM 1554 O O . PHE A 1 207 ? 12.82 4.195 3.471 1 98.94 207 PHE A O 1
ATOM 1561 N N . VAL A 1 208 ? 12.625 6.402 4.027 1 98.94 208 VAL A N 1
ATOM 1562 C CA . VAL A 1 208 ? 11.461 6.258 4.895 1 98.94 208 VAL A CA 1
ATOM 1563 C C . VAL A 1 208 ? 10.234 6.871 4.223 1 98.94 208 VAL A C 1
ATOM 1565 O O . VAL A 1 208 ? 10.273 8.016 3.77 1 98.94 208 VAL A O 1
ATOM 1568 N N . THR A 1 209 ? 9.156 6.148 4.109 1 98.88 209 THR A N 1
ATOM 1569 C CA . THR A 1 209 ? 7.902 6.648 3.553 1 98.88 209 THR A CA 1
ATOM 1570 C C . THR A 1 209 ? 6.707 5.984 4.227 1 98.88 209 THR A C 1
ATOM 1572 O O . THR A 1 209 ? 6.871 5.234 5.191 1 98.88 209 THR A O 1
ATOM 1575 N N . GLY A 1 210 ? 5.484 6.355 3.869 1 98.56 210 GLY A N 1
ATOM 1576 C CA . GLY A 1 210 ? 4.293 5.859 4.535 1 98.56 210 GLY A CA 1
ATOM 1577 C C . GLY A 1 210 ? 3.676 4.664 3.838 1 98.56 210 GLY A C 1
ATOM 1578 O O . GLY A 1 210 ? 3.043 3.82 4.48 1 98.56 210 GLY A O 1
ATOM 1579 N N . GLU A 1 211 ? 3.814 4.621 2.541 1 97.56 211 GLU A N 1
ATOM 1580 C CA . GLU A 1 211 ? 3.193 3.572 1.737 1 97.56 211 GLU A CA 1
ATOM 1581 C C . GLU A 1 211 ? 4.105 3.139 0.593 1 97.56 211 GLU A C 1
ATOM 1583 O O . GLU A 1 211 ? 4.809 3.965 0.006 1 97.56 211 GLU A O 1
ATOM 1588 N N . MET A 1 212 ? 4.02 1.858 0.292 1 98.31 212 MET A N 1
ATOM 1589 C CA . MET A 1 212 ? 4.762 1.313 -0.843 1 98.31 212 MET A CA 1
ATOM 15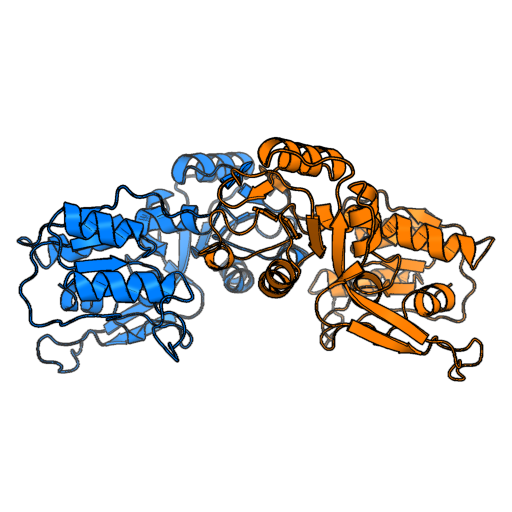90 C C . MET A 1 212 ? 4.145 0 -1.314 1 98.31 212 MET A C 1
ATOM 1592 O O . MET A 1 212 ? 3.688 -0.804 -0.5 1 98.31 212 MET A O 1
ATOM 1596 N N . HIS A 1 213 ? 4.094 -0.2 -2.609 1 97.62 213 HIS A N 1
ATOM 1597 C CA . HIS A 1 213 ? 3.557 -1.433 -3.174 1 97.62 213 HIS A CA 1
ATOM 1598 C C . HIS A 1 213 ? 4.586 -2.559 -3.121 1 97.62 213 HIS A C 1
ATOM 1600 O O . HIS A 1 213 ? 5.793 -2.305 -3.168 1 97.62 213 HIS A O 1
ATOM 1606 N N . TYR A 1 214 ? 4.062 -3.766 -3.145 1 98.31 214 TYR A N 1
ATOM 1607 C CA . TYR A 1 214 ? 4.816 -5.004 -2.992 1 98.31 214 TYR A CA 1
ATOM 1608 C C . TYR A 1 214 ? 5.98 -5.059 -3.979 1 98.31 214 TYR A C 1
ATOM 1610 O O . TYR A 1 214 ? 7.133 -5.242 -3.578 1 98.31 214 TYR A O 1
ATOM 1618 N N . HIS A 1 215 ? 5.754 -4.816 -5.242 1 97.62 215 HIS A N 1
ATOM 1619 C CA . HIS A 1 215 ? 6.734 -5.047 -6.297 1 97.62 215 HIS A CA 1
ATOM 1620 C C . HIS A 1 215 ? 7.832 -3.986 -6.27 1 97.62 215 HIS A C 1
ATOM 1622 O O . HIS A 1 215 ? 8.914 -4.191 -6.824 1 97.62 215 HIS A O 1
ATOM 1628 N N . GLU A 1 216 ? 7.598 -2.887 -5.602 1 97.5 216 GLU A N 1
ATOM 1629 C CA . GLU A 1 216 ? 8.57 -1.795 -5.543 1 97.5 216 GLU A CA 1
ATOM 1630 C C . GLU A 1 216 ? 9.75 -2.154 -4.648 1 97.5 216 GLU A C 1
ATOM 1632 O O . GLU A 1 216 ? 10.797 -1.511 -4.711 1 97.5 216 GLU A O 1
ATOM 1637 N N . TYR A 1 217 ? 9.625 -3.195 -3.811 1 98.25 217 TYR A N 1
ATOM 1638 C CA . TYR A 1 217 ? 10.68 -3.594 -2.889 1 98.25 217 TYR A CA 1
ATOM 1639 C C . TYR A 1 217 ? 11.781 -4.355 -3.617 1 98.25 217 TYR A C 1
ATOM 1641 O O . TYR A 1 217 ? 12.898 -4.477 -3.113 1 98.25 217 TYR A O 1
ATOM 1649 N N . PHE A 1 218 ? 11.469 -4.965 -4.766 1 97.69 218 PHE A N 1
ATOM 1650 C CA . PHE A 1 218 ? 12.383 -5.883 -5.434 1 97.69 218 PHE A CA 1
ATOM 1651 C C . PHE A 1 218 ? 13.578 -5.133 -6 1 97.69 218 PHE A C 1
ATOM 1653 O O . PHE A 1 218 ? 13.438 -4.031 -6.535 1 97.69 218 PHE A O 1
ATOM 1660 N N . GLY A 1 219 ? 14.719 -5.695 -5.914 1 96.19 219 GLY A N 1
ATOM 1661 C CA . GLY A 1 219 ? 15.906 -5.211 -6.598 1 96.19 219 GLY A CA 1
ATOM 1662 C C . GLY A 1 219 ? 16.719 -4.238 -5.762 1 96.19 219 GLY A C 1
ATOM 1663 O O . GLY A 1 219 ? 17.688 -3.652 -6.25 1 96.19 219 GLY A O 1
ATOM 1664 N N . HIS A 1 220 ? 16.344 -4.074 -4.496 1 97.69 220 HIS A N 1
ATOM 1665 C CA . HIS A 1 220 ? 17.016 -3.062 -3.697 1 97.69 220 HIS A CA 1
ATOM 1666 C C . HIS A 1 220 ? 17.734 -3.691 -2.504 1 97.69 220 HIS A C 1
ATOM 1668 O O . HIS A 1 220 ? 18 -3.014 -1.509 1 97.69 220 HIS A O 1
ATOM 1674 N N . GLU A 1 221 ? 17.984 -5.023 -2.611 1 95.31 221 GLU A N 1
ATOM 1675 C CA . GLU A 1 221 ? 18.672 -5.734 -1.541 1 95.31 221 GLU A CA 1
ATOM 1676 C C . GLU A 1 221 ? 20.047 -5.137 -1.288 1 95.31 221 GLU A C 1
ATOM 1678 O O . GLU A 1 221 ? 20.859 -4.992 -2.215 1 95.31 221 GLU A O 1
ATOM 1683 N N . GLN A 1 222 ? 20.281 -4.762 -0.084 1 97.12 222 GLN A N 1
ATOM 1684 C CA . GLN A 1 222 ? 21.547 -4.234 0.409 1 97.12 222 GLN A CA 1
ATOM 1685 C C . GLN A 1 222 ? 21.938 -2.951 -0.325 1 97.12 222 GLN A C 1
ATOM 1687 O O . GLN A 1 222 ? 23.062 -2.463 -0.186 1 97.12 222 GLN A O 1
ATOM 1692 N N . GLU A 1 223 ? 21.094 -2.357 -1.167 1 97.88 223 GLU A N 1
ATOM 1693 C CA . GLU A 1 223 ? 21.312 -1.083 -1.844 1 97.88 223 GLU A CA 1
ATOM 1694 C C . GLU A 1 223 ? 20.844 0.087 -0.978 1 97.88 223 GLU A C 1
ATOM 1696 O O . GLU A 1 223 ? 21.578 1.059 -0.796 1 97.88 223 GLU A O 1
ATOM 1701 N N . VAL A 1 224 ? 19.766 -0.011 -0.388 1 98.81 224 VAL A N 1
ATOM 1702 C CA . VAL A 1 224 ? 19.125 0.992 0.457 1 98.81 224 VAL A CA 1
ATOM 1703 C C . VAL A 1 224 ? 18.188 0.307 1.458 1 98.81 224 VAL A C 1
ATOM 1705 O O . VAL A 1 224 ? 17.578 -0.717 1.146 1 98.81 224 VAL A O 1
ATOM 1708 N N . GLN A 1 225 ? 18.109 0.789 2.66 1 98.94 225 GLN A N 1
ATOM 1709 C CA . GLN A 1 225 ? 17.109 0.308 3.611 1 98.94 225 GLN A CA 1
ATOM 1710 C C . GLN A 1 225 ? 15.758 0.965 3.367 1 98.94 225 GLN A C 1
ATOM 1712 O O . GLN A 1 225 ? 15.586 2.164 3.604 1 98.94 225 GLN A O 1
ATOM 1717 N N . ILE A 1 226 ? 14.867 0.236 2.877 1 98.94 226 ILE A N 1
ATOM 1718 C CA . ILE A 1 226 ? 13.5 0.714 2.721 1 98.94 226 ILE A CA 1
ATOM 1719 C C . ILE A 1 226 ? 12.734 0.527 4.031 1 98.94 226 ILE A C 1
ATOM 1721 O O . ILE A 1 226 ? 12.773 -0.551 4.629 1 98.94 226 ILE A O 1
ATOM 1725 N N . ALA A 1 227 ? 12.102 1.518 4.508 1 98.88 227 ALA A N 1
ATOM 1726 C CA . ALA A 1 227 ? 11.25 1.452 5.695 1 98.88 227 ALA A CA 1
ATOM 1727 C C . ALA A 1 227 ? 9.906 2.133 5.441 1 98.88 227 ALA A C 1
ATOM 1729 O O . ALA A 1 227 ? 9.852 3.35 5.254 1 98.88 227 ALA A O 1
ATOM 1730 N N . VAL A 1 228 ? 8.875 1.395 5.457 1 98.88 228 VAL A N 1
ATOM 1731 C CA . VAL A 1 228 ? 7.512 1.884 5.289 1 98.88 228 VAL A CA 1
ATOM 1732 C C . VAL A 1 228 ? 6.777 1.848 6.625 1 98.88 228 VAL A C 1
ATOM 1734 O O . VAL A 1 228 ? 6.504 0.771 7.164 1 98.88 228 VAL A O 1
ATOM 1737 N N . ILE A 1 229 ? 6.379 3.008 7.121 1 98.75 229 ILE A N 1
ATOM 1738 C CA . ILE A 1 229 ? 6.039 3.062 8.539 1 98.75 229 ILE A CA 1
ATOM 1739 C C . ILE A 1 229 ? 4.547 3.354 8.703 1 98.75 229 ILE A C 1
ATOM 1741 O O . ILE A 1 229 ? 4.047 3.449 9.828 1 98.75 229 ILE A O 1
ATOM 1745 N N . GLY A 1 230 ? 3.824 3.516 7.598 1 98.44 230 GLY A N 1
ATOM 1746 C CA . GLY A 1 230 ? 2.414 3.863 7.648 1 98.44 230 GLY A CA 1
ATOM 1747 C C . GLY A 1 230 ? 2.135 5.293 7.227 1 98.44 230 GLY A C 1
ATOM 1748 O O . GLY A 1 230 ? 2.902 6.203 7.547 1 98.44 230 GLY A O 1
ATOM 1749 N N . HIS A 1 231 ? 1.036 5.434 6.492 1 98.69 231 HIS A N 1
ATOM 1750 C CA . HIS A 1 231 ? 0.658 6.746 5.973 1 98.69 231 HIS A CA 1
ATOM 1751 C C . HIS A 1 231 ? 0.333 7.715 7.102 1 98.69 231 HIS A C 1
ATOM 1753 O O . HIS A 1 231 ? 0.934 8.789 7.199 1 98.69 231 HIS A O 1
ATOM 1759 N N . TYR A 1 232 ? -0.593 7.359 7.977 1 98.56 232 TYR A N 1
ATOM 1760 C CA . TYR A 1 232 ? -0.967 8.172 9.133 1 98.56 232 TYR A CA 1
ATOM 1761 C C . TYR A 1 232 ? 0.237 8.43 10.023 1 98.56 232 TYR A C 1
ATOM 1763 O O . TYR A 1 232 ? 0.53 9.578 10.367 1 98.56 232 TYR A O 1
ATOM 1771 N N . GLN A 1 233 ? 0.997 7.359 10.312 1 98.56 233 GLN A N 1
ATOM 1772 C CA . GLN A 1 233 ? 2.115 7.441 11.242 1 98.56 233 GLN A CA 1
ATOM 1773 C C . GLN A 1 233 ? 3.178 8.422 10.75 1 98.56 233 GLN A C 1
ATOM 1775 O O . GLN A 1 233 ? 3.709 9.211 11.523 1 98.56 233 GLN A O 1
ATOM 1780 N N . SER A 1 234 ? 3.418 8.422 9.477 1 98.69 234 SER A N 1
ATOM 1781 C CA . SER A 1 234 ? 4.473 9.266 8.93 1 98.69 234 SER A CA 1
ATOM 1782 C C . SER A 1 234 ? 4.094 10.742 9.008 1 98.69 234 SER A C 1
ATOM 1784 O O . SER A 1 234 ? 4.965 11.609 9.117 1 98.69 234 SER A O 1
ATOM 1786 N N . GLU A 1 235 ? 2.781 11 9.016 1 98.62 235 GLU A N 1
ATOM 1787 C CA . GLU A 1 235 ? 2.357 12.383 8.836 1 98.62 235 GLU A CA 1
ATOM 1788 C C . GLU A 1 235 ? 1.685 12.922 10.102 1 98.62 235 GLU A C 1
ATOM 1790 O O . GLU A 1 235 ? 1.174 14.039 10.109 1 98.62 235 GLU A O 1
ATOM 1795 N N . GLN A 1 236 ? 1.721 12.188 11.156 1 97.88 236 GLN A N 1
ATOM 1796 C CA . GLN A 1 236 ? 0.944 12.477 12.359 1 97.88 236 GLN A CA 1
ATOM 1797 C C . GLN A 1 236 ? 1.378 13.797 12.992 1 97.88 236 GLN A C 1
ATOM 1799 O O . GLN A 1 236 ? 0.619 14.406 13.75 1 97.88 236 GLN A O 1
ATOM 1804 N N . PHE A 1 237 ? 2.543 14.359 12.656 1 98.25 237 PHE A N 1
ATOM 1805 C CA . PHE A 1 237 ? 3.045 15.57 13.289 1 98.25 237 PHE A CA 1
ATOM 1806 C C . PHE A 1 237 ? 2.715 16.797 12.445 1 98.25 237 PHE A C 1
ATOM 1808 O O . PHE A 1 237 ? 3.102 17.922 12.789 1 98.25 237 PHE A O 1
ATOM 1815 N N . THR A 1 238 ? 2.02 16.609 11.336 1 98.5 238 THR A N 1
ATOM 1816 C CA . THR A 1 238 ? 1.651 17.703 10.453 1 98.5 238 THR A CA 1
ATOM 1817 C C . THR A 1 238 ? 0.857 18.766 11.211 1 98.5 238 THR A C 1
ATOM 1819 O O . THR A 1 238 ? 1.021 19.969 10.961 1 98.5 238 THR A O 1
ATOM 1822 N N . ASN A 1 239 ? 0.046 18.375 12.148 1 97.94 239 ASN A N 1
ATOM 1823 C CA . ASN A 1 239 ? -0.767 19.297 12.93 1 97.94 239 ASN A CA 1
ATOM 1824 C C . ASN A 1 239 ? 0.1 20.281 13.719 1 97.94 239 ASN A C 1
ATOM 1826 O O . ASN A 1 239 ? -0.286 21.438 13.93 1 97.94 239 ASN A O 1
ATOM 1830 N N . GLU A 1 240 ? 1.237 19.812 14.156 1 98 240 GLU A N 1
ATOM 1831 C CA . GLU A 1 240 ? 2.162 20.688 14.875 1 98 240 GLU A CA 1
ATOM 1832 C C . GLU A 1 240 ? 2.703 21.781 13.961 1 98 240 GLU A C 1
ATOM 1834 O O . GLU A 1 240 ? 2.898 22.922 14.398 1 98 240 GLU A O 1
ATOM 1839 N N . VAL A 1 241 ? 2.961 21.406 12.719 1 98.06 241 VAL A N 1
ATOM 1840 C CA . VAL A 1 241 ? 3.428 22.375 11.734 1 98.06 241 VAL A CA 1
ATOM 1841 C C . VAL A 1 241 ? 2.381 23.484 11.555 1 98.06 241 VAL A C 1
ATOM 1843 O O . VAL A 1 241 ? 2.703 24.672 11.602 1 98.06 241 VAL A O 1
ATOM 1846 N N . PHE A 1 242 ? 1.125 23.031 11.422 1 98.44 242 PHE A N 1
ATOM 1847 C CA . PHE A 1 242 ? 0.036 24 11.289 1 98.44 242 PHE A CA 1
ATOM 1848 C C . PHE A 1 242 ? -0.001 24.953 12.477 1 98.44 242 PHE A C 1
ATOM 1850 O O . PHE A 1 242 ? -0.081 26.172 12.305 1 98.44 242 PHE A O 1
ATOM 1857 N N . ARG A 1 243 ? 0.032 24.359 13.633 1 97.5 243 ARG A N 1
ATOM 1858 C CA . ARG A 1 243 ? -0.038 25.156 14.852 1 97.5 243 ARG A CA 1
ATOM 1859 C C . ARG A 1 243 ? 1.087 26.188 14.906 1 97.5 243 ARG A C 1
ATOM 1861 O O . ARG A 1 243 ? 0.848 27.359 15.188 1 97.5 243 ARG A O 1
ATOM 1868 N N . ASP A 1 244 ? 2.281 25.766 14.586 1 97.19 244 ASP A N 1
ATOM 1869 C CA . ASP A 1 244 ? 3.441 26.656 14.641 1 97.19 244 ASP A CA 1
ATOM 1870 C C . ASP A 1 244 ? 3.295 27.812 13.656 1 97.19 244 ASP A C 1
ATOM 1872 O O . ASP A 1 244 ? 3.562 28.953 14 1 97.19 244 ASP A O 1
ATOM 1876 N N . VAL A 1 245 ? 2.904 27.484 12.453 1 96.56 245 VAL A N 1
ATOM 1877 C CA . VAL A 1 245 ? 2.758 28.5 11.414 1 96.56 245 VAL A CA 1
ATOM 1878 C C . VAL A 1 245 ? 1.677 29.5 11.812 1 96.56 245 VAL A C 1
ATOM 1880 O O . VAL A 1 245 ? 1.888 30.703 11.734 1 96.56 245 VAL A O 1
ATOM 1883 N N . ILE A 1 246 ? 0.513 29.016 12.297 1 95.75 246 ILE A N 1
ATOM 1884 C CA . ILE A 1 246 ? -0.634 29.875 12.602 1 95.75 246 ILE A CA 1
ATOM 1885 C C . ILE A 1 246 ? -0.327 30.734 13.82 1 95.75 246 ILE A C 1
ATOM 1887 O O . ILE A 1 246 ? -0.591 31.938 13.812 1 95.75 246 ILE A O 1
ATOM 1891 N N . THR A 1 247 ? 0.204 30.109 14.82 1 94.31 247 THR A N 1
ATOM 1892 C CA . THR A 1 247 ? 0.466 30.844 16.062 1 94.31 247 THR A CA 1
ATOM 1893 C C . THR A 1 247 ? 1.493 31.953 15.82 1 94.31 247 THR A C 1
ATOM 1895 O O . THR A 1 247 ? 1.412 33.031 16.422 1 94.31 247 THR A O 1
ATOM 1898 N N . ALA A 1 248 ? 2.426 31.703 14.977 1 93.75 248 ALA A N 1
ATOM 1899 C CA . ALA A 1 248 ? 3.447 32.719 14.664 1 93.75 248 ALA A CA 1
ATOM 1900 C C . ALA A 1 248 ? 2.854 33.875 13.875 1 93.75 248 ALA A C 1
ATOM 1902 O O . ALA A 1 248 ? 3.199 35.031 14.125 1 93.75 248 ALA A O 1
ATOM 1903 N N . ALA A 1 249 ? 1.992 33.594 13.039 1 91.19 249 ALA A N 1
ATOM 1904 C CA . ALA A 1 249 ? 1.483 34.625 12.117 1 91.19 249 ALA A CA 1
ATOM 1905 C C . ALA A 1 249 ? 0.239 35.312 12.68 1 91.19 249 ALA A C 1
ATOM 1907 O O . ALA A 1 249 ? -0.035 36.469 12.375 1 91.19 249 ALA A O 1
ATOM 1908 N N . CYS A 1 250 ? -0.509 34.5 13.547 1 90.75 250 CYS A N 1
ATOM 1909 C CA . CYS A 1 250 ? -1.777 35 14.078 1 90.75 250 CYS A CA 1
ATOM 1910 C C . CYS A 1 250 ? -1.875 34.75 15.578 1 90.75 250 CYS A C 1
ATOM 1912 O O . CYS A 1 250 ? -2.732 34 16.031 1 90.75 250 CYS A O 1
ATOM 1914 N N . PRO A 1 251 ? -1.132 35.469 16.453 1 86.75 251 PRO A N 1
ATOM 1915 C CA . PRO A 1 251 ? -1.058 35.188 17.891 1 86.75 251 PRO A CA 1
ATOM 1916 C C . PRO A 1 251 ? -2.422 35.25 18.578 1 86.75 251 PRO A C 1
ATOM 1918 O O . PRO A 1 251 ? -2.645 34.562 19.578 1 86.75 251 PRO A O 1
ATOM 1921 N N . GLY A 1 252 ? -3.514 35.625 18.031 1 86.88 252 GLY A N 1
ATOM 1922 C CA . GLY A 1 252 ? -4.82 35.75 18.641 1 86.88 252 GLY A CA 1
ATOM 1923 C C . GLY A 1 252 ? -5.77 34.625 18.297 1 86.88 252 GLY A C 1
ATOM 1924 O O . GLY A 1 252 ? -6.805 34.438 18.938 1 86.88 252 GLY A O 1
ATOM 1925 N N . VAL A 1 253 ? -5.281 33.812 17.5 1 89.25 253 VAL A N 1
ATOM 1926 C CA . VAL A 1 253 ? -6.156 32.719 17.062 1 89.25 253 VAL A CA 1
ATOM 1927 C C . VAL A 1 253 ? -5.906 31.469 17.922 1 89.25 253 VAL A C 1
ATOM 1929 O O . VAL A 1 253 ? -4.758 31.094 18.141 1 89.25 253 VAL A O 1
ATOM 1932 N N . THR A 1 254 ? -6.973 30.938 18.453 1 95 254 THR A N 1
ATOM 1933 C CA . THR A 1 254 ? -6.883 29.703 19.234 1 95 254 THR A CA 1
ATOM 1934 C C . THR A 1 254 ? -6.801 28.5 18.312 1 95 254 THR A C 1
ATOM 1936 O O . THR A 1 254 ? -7.645 28.328 17.422 1 95 254 THR A O 1
ATOM 1939 N N . CYS A 1 255 ? -5.762 27.734 18.469 1 96.94 255 CYS A N 1
ATOM 1940 C CA . CYS A 1 255 ? -5.586 26.5 17.719 1 96.94 255 CYS A CA 1
ATOM 1941 C C . CYS A 1 255 ? -5.727 25.281 18.625 1 96.94 255 CYS A C 1
ATOM 1943 O O . CYS A 1 255 ? -5.199 25.266 19.734 1 96.94 255 CYS A O 1
ATOM 1945 N N . HIS A 1 256 ? -6.535 24.328 18.172 1 98.06 256 HIS A N 1
ATOM 1946 C CA . HIS A 1 256 ? -6.68 23.047 18.859 1 98.06 256 HIS A CA 1
ATOM 1947 C C . HIS A 1 256 ? -6.168 21.906 18 1 98.06 256 HIS A C 1
ATOM 1949 O O . HIS A 1 256 ? -6.535 21.781 16.828 1 98.06 256 HIS A O 1
ATOM 1955 N N . LEU A 1 257 ? -5.258 21.109 18.516 1 98.25 257 LEU A N 1
ATOM 1956 C CA . LEU A 1 257 ? -4.945 19.844 17.875 1 98.25 257 LEU A CA 1
ATOM 1957 C C . LEU A 1 257 ? -6.059 18.828 18.109 1 98.25 257 LEU A C 1
ATOM 1959 O O . LEU A 1 257 ? -6.535 18.672 19.234 1 98.25 257 LEU A O 1
ATOM 1963 N N . THR A 1 258 ? -6.457 18.203 17.078 1 98.38 258 THR A N 1
ATOM 1964 C CA . THR A 1 258 ? -7.551 17.25 17.219 1 98.38 258 THR A CA 1
ATOM 1965 C C . THR A 1 258 ? -7.191 16.156 18.203 1 98.38 258 THR A C 1
ATOM 1967 O O . THR A 1 258 ? -6.039 15.719 18.266 1 98.38 258 THR A O 1
ATOM 1970 N N . ARG A 1 259 ? -8.164 15.719 18.922 1 97.38 259 ARG A N 1
ATOM 1971 C CA . ARG A 1 259 ? -8.023 14.555 19.781 1 97.38 259 ARG A CA 1
ATOM 1972 C C . ARG A 1 259 ? -8.633 13.312 19.125 1 97.38 259 ARG A C 1
ATOM 1974 O O . ARG A 1 259 ? -8.5 12.203 19.641 1 97.38 259 ARG A O 1
ATOM 1981 N N . THR A 1 260 ? -9.227 13.539 18.016 1 96.06 260 THR A N 1
ATOM 1982 C CA . THR A 1 260 ? -9.82 12.445 17.25 1 96.06 260 THR A CA 1
ATOM 1983 C C . THR A 1 260 ? -8.758 11.695 16.453 1 96.06 260 THR A C 1
ATOM 1985 O O . THR A 1 260 ? -8.039 12.297 15.656 1 96.06 260 THR A O 1
ATOM 1988 N N . ASN A 1 261 ? -8.578 10.391 16.75 1 96.06 261 ASN A N 1
ATOM 1989 C CA . ASN A 1 261 ? -7.715 9.562 15.906 1 96.06 261 ASN A CA 1
ATOM 1990 C C . ASN A 1 261 ? -8.406 9.188 14.594 1 96.06 261 ASN A C 1
ATOM 1992 O O . ASN A 1 261 ? -9.352 8.398 14.586 1 96.06 261 ASN A O 1
ATOM 1996 N N . THR A 1 262 ? -7.934 9.75 13.539 1 96.25 262 THR A N 1
ATOM 1997 C CA . THR A 1 262 ? -8.594 9.531 12.258 1 96.25 262 THR A CA 1
ATOM 1998 C C . THR A 1 262 ? -7.953 8.367 11.516 1 96.25 262 THR A C 1
ATOM 2000 O O . THR A 1 262 ? -8.367 8.031 10.398 1 96.25 262 THR A O 1
ATOM 2003 N N . ASN A 1 263 ? -6.844 7.746 12.078 1 97.44 263 ASN A N 1
ATOM 2004 C CA . ASN A 1 263 ? -6.273 6.578 11.422 1 97.44 263 ASN A CA 1
ATOM 2005 C C . ASN A 1 263 ? -7.312 5.477 11.227 1 97.44 263 ASN A C 1
ATOM 2007 O O . ASN A 1 263 ? -7.773 4.879 12.203 1 97.44 263 ASN A O 1
ATOM 2011 N N . PRO A 1 264 ? -7.703 5.211 9.961 1 97.62 264 PRO A N 1
ATOM 2012 C CA . PRO A 1 264 ? -8.742 4.203 9.727 1 97.62 264 PRO A CA 1
ATOM 2013 C C . PRO A 1 264 ? -8.203 2.777 9.797 1 97.62 264 PRO A C 1
ATOM 2015 O O . PRO A 1 264 ? -8.977 1.818 9.719 1 97.62 264 PRO A O 1
ATOM 2018 N N . ILE A 1 265 ? -6.93 2.631 9.945 1 98.19 265 ILE A N 1
ATOM 2019 C CA . ILE A 1 265 ? -6.305 1.313 9.875 1 98.19 265 ILE A CA 1
ATOM 2020 C C . ILE A 1 265 ? -5.914 0.849 11.273 1 98.19 265 ILE A C 1
ATOM 2022 O O . ILE A 1 265 ? -5.25 1.577 12.016 1 98.19 265 ILE A O 1
ATOM 2026 N N . ILE A 1 266 ? -6.355 -0.272 11.648 1 97.5 266 ILE A N 1
ATOM 2027 C CA . ILE A 1 266 ? -5.828 -0.962 12.828 1 97.5 266 ILE A CA 1
ATOM 2028 C C . ILE A 1 266 ? -4.883 -2.078 12.391 1 97.5 266 ILE A C 1
ATOM 2030 O O . ILE A 1 266 ? -5.117 -2.732 11.367 1 97.5 266 ILE A O 1
ATOM 2034 N N . TYR A 1 267 ? -3.822 -2.221 13.078 1 95.81 267 TYR A N 1
ATOM 2035 C CA . TYR A 1 267 ? -2.82 -3.246 12.805 1 95.81 267 TYR A CA 1
ATOM 2036 C C . TYR A 1 267 ? -2.936 -4.398 13.797 1 95.81 267 TYR A C 1
ATOM 2038 O O . TYR A 1 267 ? -2.74 -4.207 15 1 95.81 267 TYR A O 1
ATOM 2046 N N . LEU A 1 268 ? -3.27 -5.508 13.273 1 95.81 268 LEU A N 1
ATOM 2047 C CA . LEU A 1 268 ? -3.562 -6.648 14.141 1 95.81 268 LEU A CA 1
ATOM 2048 C C . LEU A 1 268 ? -2.619 -7.809 13.844 1 95.81 268 LEU A C 1
ATOM 2050 O O . LEU A 1 268 ? -2.221 -8.016 12.695 1 95.81 268 LEU A O 1
ATOM 2054 N N . MET B 1 1 ? 3.16 -28.641 -21.344 1 81.25 1 MET B N 1
ATOM 2055 C CA . MET B 1 1 ? 3.012 -28.094 -20 1 81.25 1 MET B CA 1
ATOM 2056 C C . MET B 1 1 ? 2.461 -26.672 -20.062 1 81.25 1 MET B C 1
ATOM 2058 O O . MET B 1 1 ? 1.466 -26.359 -19.406 1 81.25 1 MET B O 1
ATOM 2062 N N . VAL B 1 2 ? 3.064 -25.828 -20.875 1 85.94 2 VAL B N 1
ATOM 2063 C CA . VAL B 1 2 ? 2.607 -24.453 -21.016 1 85.94 2 VAL B CA 1
ATOM 2064 C C . VAL B 1 2 ? 1.183 -24.438 -21.578 1 85.94 2 VAL B C 1
ATOM 2066 O O . VAL B 1 2 ? 0.343 -23.656 -21.109 1 85.94 2 VAL B O 1
ATOM 2069 N N . ASN B 1 3 ? 0.982 -25.375 -22.469 1 88.06 3 ASN B N 1
ATOM 2070 C CA . ASN B 1 3 ? -0.358 -25.484 -23.031 1 88.06 3 ASN B CA 1
ATOM 2071 C C . ASN B 1 3 ? -1.386 -25.859 -21.969 1 88.06 3 ASN B C 1
ATOM 2073 O O . ASN B 1 3 ? -2.516 -25.375 -21.984 1 88.06 3 ASN B O 1
ATOM 2077 N N . ALA B 1 4 ? -0.973 -26.734 -21.109 1 91.06 4 ALA B N 1
ATOM 2078 C CA . ALA B 1 4 ? -1.872 -27.156 -20.047 1 91.06 4 ALA B CA 1
ATOM 2079 C C . ALA B 1 4 ? -2.264 -25.984 -19.156 1 91.06 4 ALA B C 1
ATOM 2081 O O . ALA B 1 4 ? -3.434 -25.828 -18.797 1 91.06 4 ALA B O 1
ATOM 2082 N N . LEU B 1 5 ? -1.301 -25.172 -18.797 1 94.81 5 LEU B N 1
ATOM 2083 C CA . LEU B 1 5 ? -1.552 -24 -17.969 1 94.81 5 LEU B CA 1
ATOM 2084 C C . LEU B 1 5 ? -2.482 -23.031 -18.688 1 94.81 5 LEU B C 1
ATOM 2086 O O . LEU B 1 5 ? -3.43 -22.516 -18.078 1 94.81 5 LEU B O 1
ATOM 2090 N N . GLU B 1 6 ? -2.264 -22.844 -19.953 1 94.44 6 GLU B N 1
ATOM 2091 C CA . GLU B 1 6 ? -3.053 -21.891 -20.719 1 94.44 6 GLU B CA 1
ATOM 2092 C C . GLU B 1 6 ? -4.445 -22.438 -21.016 1 94.44 6 GLU B C 1
ATOM 2094 O O . GLU B 1 6 ? -5.375 -21.672 -21.281 1 94.44 6 GLU B O 1
ATOM 2099 N N . ARG B 1 7 ? -4.559 -23.719 -21.078 1 93.44 7 ARG B N 1
ATOM 2100 C CA . ARG B 1 7 ? -5.895 -24.297 -21.203 1 93.44 7 ARG B CA 1
ATOM 2101 C C . ARG B 1 7 ? -6.695 -24.109 -19.922 1 93.44 7 ARG B C 1
ATOM 2103 O O . ARG B 1 7 ? -7.902 -23.875 -19.969 1 93.44 7 ARG B O 1
ATOM 2110 N N . PHE B 1 8 ? -6.039 -24.219 -18.844 1 94.94 8 PHE B N 1
ATOM 2111 C CA . PHE B 1 8 ? -6.68 -24.016 -17.547 1 94.94 8 PHE B CA 1
ATOM 2112 C C . PHE B 1 8 ? -7.055 -22.547 -17.344 1 94.94 8 PHE B C 1
ATOM 2114 O O . PHE B 1 8 ? -8.172 -22.234 -16.938 1 94.94 8 PHE B O 1
ATOM 2121 N N . ALA B 1 9 ? -6.133 -21.688 -17.594 1 96.88 9 ALA B N 1
ATOM 2122 C CA . ALA B 1 9 ? -6.309 -20.234 -17.516 1 96.88 9 ALA B CA 1
ATOM 2123 C C . ALA B 1 9 ? -5.824 -19.562 -18.797 1 96.88 9 ALA B C 1
ATOM 2125 O O . ALA B 1 9 ? -4.695 -19.062 -18.859 1 96.88 9 ALA B O 1
ATOM 2126 N N . PRO B 1 10 ? -6.75 -19.516 -19.766 1 96.38 10 PRO B N 1
ATOM 2127 C CA . PRO B 1 10 ? -6.348 -18.938 -21.047 1 96.38 10 PRO B CA 1
ATOM 2128 C C . PRO B 1 10 ? -5.809 -17.516 -20.906 1 96.38 10 PRO B C 1
ATOM 2130 O O . PRO B 1 10 ? -6.293 -16.75 -20.062 1 96.38 10 PRO B O 1
ATOM 2133 N N . LEU B 1 11 ? -4.82 -17.109 -21.766 1 95.94 11 LEU B N 1
ATOM 2134 C CA . LEU B 1 11 ? -4.117 -15.836 -21.672 1 95.94 11 LEU B CA 1
ATOM 2135 C C . LEU B 1 11 ? -5.086 -14.672 -21.828 1 95.94 11 LEU B C 1
ATOM 2137 O O . LEU B 1 11 ? -4.941 -13.641 -21.156 1 95.94 11 LEU B O 1
ATOM 2141 N N . PRO B 1 12 ? -6.133 -14.812 -22.609 1 95.38 12 PRO B N 1
ATOM 2142 C CA . PRO B 1 12 ? -7.043 -13.68 -22.797 1 95.38 12 PRO B CA 1
ATOM 2143 C C . PRO B 1 12 ? -7.82 -13.344 -21.516 1 95.38 12 PRO B C 1
ATOM 2145 O O . PRO B 1 12 ? -8.5 -12.312 -21.453 1 95.38 12 PRO B O 1
ATOM 2148 N N . LEU B 1 13 ? -7.75 -14.172 -20.484 1 96.06 13 LEU B N 1
ATOM 2149 C CA . LEU B 1 13 ? -8.367 -13.859 -19.203 1 96.06 13 LEU B CA 1
ATOM 2150 C C . LEU B 1 13 ? -7.574 -12.789 -18.469 1 96.06 13 LEU B C 1
ATOM 2152 O O . LEU B 1 13 ? -8.047 -12.242 -17.469 1 96.06 13 LEU B O 1
ATOM 2156 N N . GLN B 1 14 ? -6.359 -12.492 -18.953 1 96.56 14 GLN B N 1
ATOM 2157 C CA . GLN B 1 14 ? -5.508 -11.562 -18.203 1 96.56 14 GLN B CA 1
ATOM 2158 C C . GLN B 1 14 ? -5.98 -10.125 -18.391 1 96.56 14 GLN B C 1
ATOM 2160 O O . GLN B 1 14 ? -6.605 -9.789 -19.391 1 96.56 14 GLN B O 1
ATOM 2165 N N . GLU B 1 15 ? -5.695 -9.289 -17.406 1 96.06 15 GLU B N 1
ATOM 2166 C CA . GLU B 1 15 ? -5.988 -7.867 -17.531 1 96.06 15 GLU B CA 1
ATOM 2167 C C . GLU B 1 15 ? -5.203 -7.238 -18.672 1 96.06 15 GLU B C 1
ATOM 2169 O O . GLU B 1 15 ? -4.133 -7.73 -19.047 1 96.06 15 GLU B O 1
ATOM 2174 N N . ASP B 1 16 ? -5.648 -6.113 -19.172 1 94.81 16 ASP B N 1
ATOM 2175 C CA . ASP B 1 16 ? -5.082 -5.465 -20.344 1 94.81 16 ASP B CA 1
ATOM 2176 C C . ASP B 1 16 ? -3.646 -5.016 -20.094 1 94.81 16 ASP B C 1
ATOM 2178 O O . ASP B 1 16 ? -2.826 -4.977 -21.016 1 94.81 16 ASP B O 1
ATOM 2182 N N . TYR B 1 17 ? -3.391 -4.688 -18.859 1 95.12 17 TYR B N 1
ATOM 2183 C CA . TYR B 1 17 ? -2.078 -4.145 -18.516 1 95.12 17 TYR B CA 1
ATOM 2184 C C . TYR B 1 17 ? -1.069 -5.262 -18.297 1 95.12 17 TYR B C 1
ATOM 2186 O O . TYR B 1 17 ? 0.131 -5.008 -18.172 1 95.12 17 TYR B O 1
ATOM 2194 N N . ASP B 1 18 ? -1.545 -6.414 -18.281 1 97.25 18 ASP B N 1
ATOM 2195 C CA . ASP B 1 18 ? -0.763 -7.543 -17.781 1 97.25 18 ASP B CA 1
ATOM 2196 C C . ASP B 1 18 ? 0.106 -8.141 -18.891 1 97.25 18 ASP B C 1
ATOM 2198 O O . ASP B 1 18 ? -0.087 -7.844 -20.062 1 97.25 18 ASP B O 1
ATOM 2202 N N . ASN B 1 19 ? 1.131 -8.906 -18.469 1 97.56 19 ASN B N 1
ATOM 2203 C CA . ASN B 1 19 ? 2.023 -9.586 -19.391 1 97.56 19 ASN B CA 1
ATOM 2204 C C . ASN B 1 19 ? 2.229 -11.047 -19 1 97.56 19 ASN B C 1
ATOM 2206 O O . ASN B 1 19 ? 3.363 -11.508 -18.875 1 97.56 19 ASN B O 1
ATOM 2210 N N . ALA B 1 20 ? 1.159 -11.766 -18.875 1 97.62 20 ALA B N 1
ATOM 2211 C CA . ALA B 1 20 ? 1.22 -13.203 -18.609 1 97.62 20 ALA B CA 1
ATOM 2212 C C . ALA B 1 20 ? 1.578 -13.977 -19.875 1 97.62 20 ALA B C 1
ATOM 2214 O O . ALA B 1 20 ? 1.291 -13.523 -20.984 1 97.62 20 ALA B O 1
ATOM 2215 N N . GLY B 1 21 ? 2.121 -15.172 -19.781 1 96.38 21 GLY B N 1
ATOM 2216 C CA . GLY B 1 21 ? 2.541 -16.016 -20.891 1 96.38 21 GLY B CA 1
ATOM 2217 C C . GLY B 1 21 ? 4.031 -16.297 -20.875 1 96.38 21 GLY B C 1
ATOM 2218 O O . GLY B 1 21 ? 4.688 -16.203 -19.844 1 96.38 21 GLY B O 1
ATOM 2219 N N . LEU B 1 22 ? 4.516 -16.781 -22 1 96.12 22 LEU B N 1
ATOM 2220 C CA . LEU B 1 22 ? 5.938 -17.062 -22.141 1 96.12 22 LEU B CA 1
ATOM 2221 C C . LEU B 1 22 ? 6.762 -15.781 -21.984 1 96.12 22 LEU B C 1
ATOM 2223 O O . LEU B 1 22 ? 6.531 -14.805 -22.688 1 96.12 22 LEU B O 1
ATOM 2227 N N . GLN B 1 23 ? 7.633 -15.805 -20.969 1 96.56 23 GLN B N 1
ATOM 2228 C CA . GLN B 1 23 ? 8.492 -14.648 -20.719 1 96.56 23 GLN B CA 1
ATOM 2229 C C . GLN B 1 23 ? 9.805 -14.766 -21.484 1 96.56 23 GLN B C 1
ATOM 2231 O O . GLN B 1 23 ? 10.273 -13.797 -22.094 1 96.56 23 GLN B O 1
ATOM 2236 N N . LEU B 1 24 ? 10.375 -15.945 -21.312 1 94.25 24 LEU B N 1
ATOM 2237 C CA . LEU B 1 24 ? 11.688 -16.203 -21.906 1 94.25 24 LEU B CA 1
ATOM 2238 C C . LEU B 1 24 ? 11.852 -17.672 -22.25 1 94.25 24 LEU B C 1
ATOM 2240 O O . LEU B 1 24 ? 11.375 -18.547 -21.516 1 94.25 24 LEU B O 1
ATOM 2244 N N . GLY B 1 25 ? 12.578 -18 -23.391 1 87.56 25 GLY B N 1
ATOM 2245 C CA . GLY B 1 25 ? 12.969 -19.359 -23.75 1 87.56 25 GLY B CA 1
ATOM 2246 C C . GLY B 1 25 ? 12.148 -19.922 -24.891 1 87.56 25 GLY B C 1
ATOM 2247 O O . GLY B 1 25 ? 11.391 -19.203 -25.531 1 87.56 25 GLY B O 1
ATOM 2248 N N . LEU B 1 26 ? 12.547 -21.156 -25.172 1 80.19 26 LEU B N 1
ATOM 2249 C CA . LEU B 1 26 ? 11.906 -21.875 -26.266 1 80.19 26 LEU B CA 1
ATOM 2250 C C . LEU B 1 26 ? 10.906 -22.891 -25.75 1 80.19 26 LEU B C 1
ATOM 2252 O O . LEU B 1 26 ? 11.125 -23.5 -24.688 1 80.19 26 LEU B O 1
ATOM 2256 N N . THR B 1 27 ? 9.859 -23.031 -26.453 1 76.06 27 THR B N 1
ATOM 2257 C CA . THR B 1 27 ? 8.805 -23.938 -25.984 1 76.06 27 THR B CA 1
ATOM 2258 C C . THR B 1 27 ? 8.938 -25.312 -26.641 1 76.06 27 THR B C 1
ATOM 2260 O O . THR B 1 27 ? 8.266 -26.266 -26.234 1 76.06 27 THR B O 1
ATOM 2263 N N . GLU B 1 28 ? 9.82 -25.5 -27.484 1 78.81 28 GLU B N 1
ATOM 2264 C CA . GLU B 1 28 ? 9.922 -26.75 -28.234 1 78.81 28 GLU B CA 1
ATOM 2265 C C . GLU B 1 28 ? 10.961 -27.688 -27.609 1 78.81 28 GLU B C 1
ATOM 2267 O O . GLU B 1 28 ? 11.297 -28.719 -28.188 1 78.81 28 GLU B O 1
ATOM 2272 N N . VAL B 1 29 ? 11.359 -27.453 -26.484 1 79 29 VAL B N 1
ATOM 2273 C CA . VAL B 1 29 ? 12.367 -28.281 -25.844 1 79 29 VAL B CA 1
ATOM 2274 C C . VAL B 1 29 ? 11.711 -29.188 -24.797 1 79 29 VAL B C 1
ATOM 2276 O O . VAL B 1 29 ? 10.711 -28.812 -24.188 1 79 29 VAL B O 1
ATOM 2279 N N . GLU B 1 30 ? 12.234 -30.359 -24.703 1 87.12 30 GLU B N 1
ATOM 2280 C CA . GLU B 1 30 ? 11.75 -31.281 -23.672 1 87.12 30 GLU B CA 1
ATOM 2281 C C . GLU B 1 30 ? 11.961 -30.703 -22.281 1 87.12 30 GLU B C 1
ATOM 2283 O O . GLU B 1 30 ? 13.031 -30.172 -21.969 1 87.12 30 GLU B O 1
ATOM 2288 N N . VAL B 1 31 ? 10.945 -30.828 -21.469 1 90.81 31 VAL B N 1
ATOM 2289 C CA . VAL B 1 31 ? 11.016 -30.281 -20.109 1 90.81 31 VAL B CA 1
ATOM 2290 C C . VAL B 1 31 ? 11.672 -31.281 -19.172 1 90.81 31 VAL B C 1
ATOM 2292 O O . VAL B 1 31 ? 11.219 -32.438 -19.062 1 90.81 31 VAL B O 1
ATOM 2295 N N . SER B 1 32 ? 12.719 -30.891 -18.562 1 93.44 32 SER B N 1
ATOM 2296 C CA . SER B 1 32 ? 13.406 -31.75 -17.609 1 93.44 32 SER B CA 1
ATOM 2297 C C . SER B 1 32 ? 12.789 -31.625 -16.219 1 93.44 32 SER B C 1
ATOM 2299 O O . SER B 1 32 ? 12.961 -32.531 -15.375 1 93.44 32 SER B O 1
ATOM 2301 N N . GLY B 1 33 ? 12.125 -30.625 -15.977 1 95.06 33 GLY B N 1
ATOM 2302 C CA . GLY B 1 33 ? 11.461 -30.297 -14.727 1 95.06 33 GLY B CA 1
ATOM 2303 C C . GLY B 1 33 ? 10.992 -28.859 -14.656 1 95.06 33 GLY B C 1
ATOM 2304 O O . GLY B 1 33 ? 11.469 -28.016 -15.414 1 95.06 33 GLY B O 1
ATOM 2305 N N . ALA B 1 34 ? 10.07 -28.609 -13.734 1 96.94 34 ALA B N 1
ATOM 2306 C CA . ALA B 1 34 ? 9.539 -27.266 -13.578 1 96.94 34 ALA B CA 1
ATOM 2307 C C . ALA B 1 34 ? 9.656 -26.797 -12.125 1 96.94 34 ALA B C 1
ATOM 2309 O O . ALA B 1 34 ? 9.328 -27.531 -11.203 1 96.94 34 ALA B O 1
ATOM 2310 N N . LEU B 1 35 ? 10.211 -25.609 -11.961 1 98.5 35 LEU B N 1
ATOM 2311 C CA . LEU B 1 35 ? 10.18 -24.938 -10.664 1 98.5 35 LEU B CA 1
ATOM 2312 C C . LEU B 1 35 ? 9.008 -23.969 -10.586 1 98.5 35 LEU B C 1
ATOM 2314 O O . LEU B 1 35 ? 8.844 -23.109 -11.469 1 98.5 35 LEU B O 1
ATOM 2318 N N . LEU B 1 36 ? 8.141 -24.141 -9.617 1 98.69 36 LEU B N 1
ATOM 2319 C CA . LEU B 1 36 ? 6.945 -23.328 -9.43 1 98.69 36 LEU B CA 1
ATOM 2320 C C . LEU B 1 36 ? 7.168 -22.281 -8.336 1 98.69 36 LEU B C 1
ATOM 2322 O O . LEU B 1 36 ? 7.562 -22.625 -7.219 1 98.69 36 LEU B O 1
ATOM 2326 N N . CYS B 1 37 ? 6.926 -20.984 -8.672 1 98.56 37 CYS B N 1
ATOM 2327 C CA . CYS B 1 37 ? 7.199 -19.938 -7.699 1 98.56 37 CYS B CA 1
ATOM 2328 C C . CYS B 1 37 ? 6.258 -18.75 -7.902 1 98.56 37 CYS B C 1
ATOM 2330 O O . CYS B 1 37 ? 5.512 -18.703 -8.883 1 98.56 37 CYS B O 1
ATOM 2332 N N . LEU B 1 38 ? 6.219 -17.844 -6.934 1 98.62 38 LEU B N 1
ATOM 2333 C CA . LEU B 1 38 ? 5.43 -16.609 -7.043 1 98.62 38 LEU B CA 1
ATOM 2334 C C . LEU B 1 38 ? 6.168 -15.57 -7.867 1 98.62 38 LEU B C 1
ATOM 2336 O O . LEU B 1 38 ? 5.605 -15 -8.812 1 98.62 38 LEU B O 1
ATOM 2340 N N . ASP B 1 39 ? 7.387 -15.336 -7.512 1 98.62 39 ASP B N 1
ATOM 2341 C CA . ASP B 1 39 ? 8.242 -14.344 -8.164 1 98.62 39 ASP B CA 1
ATOM 2342 C C . ASP B 1 39 ? 9.508 -14.992 -8.719 1 98.62 39 ASP B C 1
ATOM 2344 O O . ASP B 1 39 ? 10.016 -15.961 -8.148 1 98.62 39 ASP B O 1
ATOM 2348 N N . VAL B 1 40 ? 9.992 -14.445 -9.812 1 98.5 40 VAL B N 1
ATOM 2349 C CA . VAL B 1 40 ? 11.25 -14.922 -10.383 1 98.5 40 VAL B CA 1
ATOM 2350 C C . VAL B 1 40 ? 12.375 -13.953 -10.039 1 98.5 40 VAL B C 1
ATOM 2352 O O . VAL B 1 40 ? 12.289 -12.766 -10.352 1 98.5 40 VAL B O 1
ATOM 2355 N N . THR B 1 41 ? 13.328 -14.438 -9.375 1 98.19 41 THR B N 1
ATOM 2356 C CA . THR B 1 41 ? 14.555 -13.719 -9.062 1 98.19 41 THR B CA 1
ATOM 2357 C C . THR B 1 41 ? 15.781 -14.516 -9.5 1 98.19 41 THR B C 1
ATOM 2359 O O . THR B 1 41 ? 15.656 -15.633 -10 1 98.19 41 THR B O 1
ATOM 2362 N N . GLU B 1 42 ? 16.969 -13.914 -9.367 1 98.19 42 GLU B N 1
ATOM 2363 C CA . GLU B 1 42 ? 18.188 -14.641 -9.664 1 98.19 42 GLU B CA 1
ATOM 2364 C C . GLU B 1 42 ? 18.297 -15.914 -8.828 1 98.19 42 GLU B C 1
ATOM 2366 O O . GLU B 1 42 ? 18.734 -16.953 -9.32 1 98.19 42 GLU B O 1
ATOM 2371 N N . GLN B 1 43 ? 17.828 -15.812 -7.578 1 98.06 43 GLN B N 1
ATOM 2372 C CA . GLN B 1 43 ? 17.891 -16.953 -6.664 1 98.06 43 GLN B CA 1
ATOM 2373 C C . GLN B 1 43 ? 16.969 -18.078 -7.125 1 98.06 43 GLN B C 1
ATOM 2375 O O . GLN B 1 43 ? 17.312 -19.25 -6.977 1 98.06 43 GLN B O 1
ATOM 2380 N N . THR B 1 44 ? 15.812 -17.75 -7.664 1 98.44 44 THR B N 1
ATOM 2381 C CA . THR B 1 44 ? 14.906 -18.781 -8.148 1 98.44 44 THR B CA 1
ATOM 2382 C C . THR B 1 44 ? 15.469 -19.469 -9.383 1 98.44 44 THR B C 1
ATOM 2384 O O . THR B 1 44 ? 15.25 -20.656 -9.594 1 98.44 44 THR B O 1
ATOM 2387 N N . VAL B 1 45 ? 16.188 -18.703 -10.211 1 98.56 45 VAL B N 1
ATOM 2388 C CA . VAL B 1 45 ? 16.844 -19.328 -11.359 1 98.56 45 VAL B CA 1
ATOM 2389 C C . VAL B 1 45 ? 17.938 -20.281 -10.875 1 98.56 45 VAL B C 1
ATOM 2391 O O . VAL B 1 45 ? 18.031 -21.406 -11.359 1 98.56 45 VAL B O 1
ATOM 2394 N N . ASP B 1 46 ? 18.734 -19.812 -9.875 1 98.81 46 ASP B N 1
ATOM 2395 C CA . ASP B 1 46 ? 19.75 -20.688 -9.289 1 98.81 46 ASP B CA 1
ATOM 2396 C C . ASP B 1 46 ? 19.125 -21.984 -8.789 1 98.81 46 ASP B C 1
ATOM 2398 O O . ASP B 1 46 ? 19.688 -23.062 -8.992 1 98.81 46 ASP B O 1
ATOM 2402 N N . GLU B 1 47 ? 18.031 -21.875 -8.141 1 98.81 47 GLU B N 1
ATOM 2403 C CA . GLU B 1 47 ? 17.359 -23.047 -7.598 1 98.81 47 GLU B CA 1
ATOM 2404 C C . GLU B 1 47 ? 16.906 -24 -8.711 1 98.81 47 GLU B C 1
ATOM 2406 O O . GLU B 1 47 ? 17.078 -25.219 -8.602 1 98.81 47 GLU B O 1
ATOM 2411 N N . ALA B 1 48 ? 16.328 -23.438 -9.75 1 98.5 48 ALA B N 1
ATOM 2412 C CA . ALA B 1 48 ? 15.906 -24.25 -10.883 1 98.5 48 ALA B CA 1
ATOM 2413 C C . ALA B 1 48 ? 17.078 -25.031 -11.469 1 98.5 48 ALA B C 1
ATOM 2415 O O . ALA B 1 48 ? 16.984 -26.234 -11.703 1 98.5 48 ALA B O 1
ATOM 2416 N N . VAL B 1 49 ? 18.188 -24.359 -11.656 1 98.5 49 VAL B N 1
ATOM 2417 C CA . VAL B 1 49 ? 19.391 -24.969 -12.234 1 98.5 49 VAL B CA 1
ATOM 2418 C C . VAL B 1 49 ? 19.875 -26.094 -11.328 1 98.5 49 VAL B C 1
ATOM 2420 O O . VAL B 1 49 ? 20.203 -27.188 -11.797 1 98.5 49 VAL B O 1
ATOM 2423 N N . ALA B 1 50 ? 19.922 -25.781 -10.062 1 98.69 50 ALA B N 1
ATOM 2424 C CA . ALA B 1 50 ? 20.422 -26.75 -9.086 1 98.69 50 ALA B CA 1
ATOM 2425 C C . ALA B 1 50 ? 19.562 -28 -9.07 1 98.69 50 ALA B C 1
ATOM 2427 O O . ALA B 1 50 ? 20.062 -29.109 -8.844 1 98.69 50 ALA B O 1
ATOM 2428 N N . LEU B 1 51 ? 18.297 -27.922 -9.344 1 98.31 51 LEU B N 1
ATOM 2429 C CA . LEU B 1 51 ? 17.344 -29.031 -9.312 1 98.31 51 LEU B CA 1
ATOM 2430 C C . LEU B 1 51 ? 17.266 -29.719 -10.68 1 98.31 51 LEU B C 1
ATOM 2432 O O . LEU B 1 51 ? 16.531 -30.688 -10.844 1 98.31 51 LEU B O 1
ATOM 2436 N N . GLY B 1 52 ? 17.953 -29.109 -11.664 1 97.25 52 GLY B N 1
ATOM 2437 C CA . GLY B 1 52 ? 17.938 -29.656 -13.008 1 97.25 52 GLY B CA 1
ATOM 2438 C C . GLY B 1 52 ? 16.672 -29.312 -13.781 1 97.25 52 GLY B C 1
ATOM 2439 O O . GLY B 1 52 ? 16.312 -30 -14.734 1 97.25 52 GLY B O 1
ATOM 2440 N N . CYS B 1 53 ? 15.969 -28.281 -13.344 1 96.94 53 CYS B N 1
ATOM 2441 C CA . CYS B 1 53 ? 14.766 -27.828 -14.023 1 96.94 53 CYS B CA 1
ATOM 2442 C C . CYS B 1 53 ? 15.109 -26.875 -15.172 1 96.94 53 CYS B C 1
ATOM 2444 O O . CYS B 1 53 ? 15.883 -25.938 -14.984 1 96.94 53 CYS B O 1
ATOM 2446 N N . ASN B 1 54 ? 14.477 -27.094 -16.281 1 96.88 54 ASN B N 1
ATOM 2447 C CA . ASN B 1 54 ? 14.711 -26.188 -17.391 1 96.88 54 ASN B CA 1
ATOM 2448 C C . ASN B 1 54 ? 13.492 -25.297 -17.656 1 96.88 54 ASN B C 1
ATOM 2450 O O . ASN B 1 54 ? 13.398 -24.656 -18.703 1 96.88 54 ASN B O 1
ATOM 2454 N N . LEU B 1 55 ? 12.547 -25.25 -16.688 1 96.69 55 LEU B N 1
ATOM 2455 C CA . LEU B 1 55 ? 11.359 -24.406 -16.766 1 96.69 55 LEU B CA 1
ATOM 2456 C C . LEU B 1 55 ? 11.008 -23.828 -15.406 1 96.69 55 LEU B C 1
ATOM 2458 O O . LEU B 1 55 ? 11.023 -24.547 -14.398 1 96.69 55 LEU B O 1
ATOM 2462 N N . ILE B 1 56 ? 10.805 -22.547 -15.383 1 98.19 56 ILE B N 1
ATOM 2463 C CA . ILE B 1 56 ? 10.211 -21.891 -14.227 1 98.19 56 ILE B CA 1
ATOM 2464 C C . ILE B 1 56 ? 8.789 -21.422 -14.57 1 98.19 56 ILE B C 1
ATOM 2466 O O . ILE B 1 56 ? 8.57 -20.797 -15.609 1 98.19 56 ILE B O 1
ATOM 2470 N N . VAL B 1 57 ? 7.836 -21.828 -13.789 1 98.19 57 VAL B N 1
ATOM 2471 C CA . VAL B 1 57 ? 6.477 -21.297 -13.852 1 98.19 57 VAL B CA 1
ATOM 2472 C C . VAL B 1 57 ? 6.242 -20.359 -12.68 1 98.19 57 VAL B C 1
ATOM 2474 O O . VAL B 1 57 ? 6.309 -20.766 -11.516 1 98.19 57 VAL B O 1
ATOM 2477 N N . SER B 1 58 ? 6.02 -19.125 -12.992 1 98.69 58 SER B N 1
ATOM 2478 C CA . SER B 1 58 ? 5.816 -18.125 -11.938 1 98.69 58 SER B CA 1
ATOM 2479 C C . SER B 1 58 ? 4.422 -17.516 -12.023 1 98.69 58 SER B C 1
ATOM 2481 O O . SER B 1 58 ? 3.773 -17.578 -13.07 1 98.69 58 SER B O 1
ATOM 2483 N N . HIS B 1 59 ? 3.992 -16.953 -10.867 1 98.81 59 HIS B N 1
ATOM 2484 C CA . HIS B 1 59 ? 2.762 -16.172 -10.875 1 98.81 59 HIS B CA 1
ATOM 2485 C C . HIS B 1 59 ? 2.996 -14.773 -11.461 1 98.81 59 HIS B C 1
ATOM 2487 O O . HIS B 1 59 ? 2.375 -14.406 -12.461 1 98.81 59 HIS B O 1
ATOM 2493 N N . HIS B 1 60 ? 3.908 -14.062 -10.836 1 98.81 60 HIS B N 1
ATOM 2494 C CA . HIS B 1 60 ? 4.191 -12.719 -11.32 1 98.81 60 HIS B CA 1
ATOM 2495 C C . HIS B 1 60 ? 5.129 -12.75 -12.523 1 98.81 60 HIS B C 1
ATOM 2497 O O . HIS B 1 60 ? 6.117 -13.484 -12.531 1 98.81 60 HIS B O 1
ATOM 2503 N N . PRO B 1 61 ? 4.848 -11.945 -13.57 1 98.5 61 PRO B N 1
ATOM 2504 C CA . PRO B 1 61 ? 5.777 -11.836 -14.695 1 98.5 61 PRO B CA 1
ATOM 2505 C C . PRO B 1 61 ? 7.129 -11.242 -14.297 1 98.5 61 PRO B C 1
ATOM 2507 O O . PRO B 1 61 ? 7.18 -10.227 -13.594 1 98.5 61 PRO B O 1
ATOM 2510 N N . LEU B 1 62 ? 8.164 -11.977 -14.688 1 98 62 LEU B N 1
ATOM 2511 C CA . LEU B 1 62 ? 9.484 -11.375 -14.531 1 98 62 LEU B CA 1
ATOM 2512 C C . LEU B 1 62 ? 9.594 -10.078 -15.328 1 98 62 LEU B C 1
ATOM 2514 O O . LEU B 1 62 ? 10.047 -9.062 -14.805 1 98 62 LEU B O 1
ATOM 2518 N N . ILE B 1 63 ? 9.188 -10.219 -16.594 1 97.12 63 ILE B N 1
ATOM 2519 C CA . ILE B 1 63 ? 9.164 -9.062 -17.484 1 97.12 63 ILE B CA 1
ATOM 2520 C C . ILE B 1 63 ? 7.758 -8.469 -17.516 1 97.12 63 ILE B C 1
ATOM 2522 O O . ILE B 1 63 ? 6.941 -8.836 -18.359 1 97.12 63 ILE B O 1
ATOM 2526 N N . PHE B 1 64 ? 7.535 -7.547 -16.609 1 95.81 64 PHE B N 1
ATOM 2527 C CA . PHE B 1 64 ? 6.227 -6.906 -16.562 1 95.81 64 PHE B CA 1
ATOM 2528 C C . PHE B 1 64 ? 6.16 -5.754 -17.562 1 95.81 64 PHE B C 1
ATOM 2530 O O . PHE B 1 64 ? 5.16 -5.598 -18.266 1 95.81 64 PHE B O 1
ATOM 2537 N N . HIS B 1 65 ? 7.246 -5.008 -17.578 1 93.81 65 HIS B N 1
ATOM 2538 C CA . HIS B 1 65 ? 7.406 -3.949 -18.562 1 93.81 65 HIS B CA 1
ATOM 2539 C C . HIS B 1 65 ? 8.422 -4.34 -19.625 1 93.81 65 HIS B C 1
ATOM 2541 O O . HIS B 1 65 ? 9.43 -4.98 -19.328 1 93.81 65 HIS B O 1
ATOM 2547 N N . LYS B 1 66 ? 8.219 -3.826 -20.781 1 93.94 66 LYS B N 1
ATOM 2548 C CA . LYS B 1 66 ? 9.125 -4.117 -21.891 1 93.94 66 LYS B CA 1
ATOM 2549 C C . LYS B 1 66 ? 10.555 -3.672 -21.562 1 93.94 66 LYS B C 1
ATOM 2551 O O . LYS B 1 66 ? 10.758 -2.615 -20.953 1 93.94 66 LYS B O 1
ATOM 2556 N N . LEU B 1 67 ? 11.492 -4.457 -21.953 1 95.06 67 LEU B N 1
ATOM 2557 C CA . LEU B 1 67 ? 12.898 -4.164 -21.734 1 95.06 67 LEU B CA 1
ATOM 2558 C C . LEU B 1 67 ? 13.492 -3.414 -22.938 1 95.06 67 LEU B C 1
ATOM 2560 O O . LEU B 1 67 ? 13.383 -3.871 -24.078 1 95.06 67 LEU B O 1
ATOM 2564 N N . ARG B 1 68 ? 14.086 -2.273 -22.672 1 93.88 68 ARG B N 1
ATOM 2565 C CA . ARG B 1 68 ? 14.742 -1.514 -23.719 1 93.88 68 ARG B CA 1
ATOM 2566 C C . ARG B 1 68 ? 16.141 -2.055 -24 1 93.88 68 ARG B C 1
ATOM 2568 O O . ARG B 1 68 ? 16.672 -1.91 -25.109 1 93.88 68 ARG B O 1
ATOM 2575 N N . ARG B 1 69 ? 16.734 -2.646 -23 1 94.25 69 ARG B N 1
ATOM 2576 C CA . ARG B 1 69 ? 18.078 -3.217 -23.047 1 94.25 69 ARG B CA 1
ATOM 2577 C C . ARG B 1 69 ? 18.266 -4.281 -21.969 1 94.25 69 ARG B C 1
ATOM 2579 O O . ARG B 1 69 ? 17.469 -4.359 -21.031 1 94.25 69 ARG B O 1
ATOM 2586 N N . ILE B 1 70 ? 19.125 -5.125 -22.203 1 95.38 70 ILE B N 1
ATOM 2587 C CA . ILE B 1 70 ? 19.516 -6.148 -21.234 1 95.38 70 ILE B CA 1
ATOM 2588 C C . ILE B 1 70 ? 21 -6.016 -20.922 1 95.38 70 ILE B C 1
ATOM 2590 O O . ILE B 1 70 ? 21.844 -6.574 -21.641 1 95.38 70 ILE B O 1
ATOM 2594 N N . THR B 1 71 ? 21.438 -5.23 -19.859 1 94.75 71 THR B N 1
ATOM 2595 C CA . THR B 1 71 ? 22.828 -4.906 -19.531 1 94.75 71 THR B CA 1
ATOM 2596 C C . THR B 1 71 ? 23.156 -5.332 -18.094 1 94.75 71 THR B C 1
ATOM 2598 O O . THR B 1 71 ? 24.281 -5.117 -17.625 1 94.75 71 THR B O 1
ATOM 2601 N N . GLY B 1 72 ? 22.219 -5.859 -17.406 1 93.25 72 GLY B N 1
ATOM 2602 C CA . GLY B 1 72 ? 22.391 -6.25 -16.016 1 93.25 72 GLY B CA 1
ATOM 2603 C C . GLY B 1 72 ? 22.188 -5.102 -15.047 1 93.25 72 GLY B C 1
ATOM 2604 O O . GLY B 1 72 ? 22.516 -5.219 -13.859 1 93.25 72 GLY B O 1
ATOM 2605 N N . GLU B 1 73 ? 21.625 -4.039 -15.469 1 93.12 73 GLU B N 1
ATOM 2606 C CA . GLU B 1 73 ? 21.484 -2.805 -14.695 1 93.12 73 GLU B CA 1
ATOM 2607 C C . GLU B 1 73 ? 20.516 -2.986 -13.539 1 93.12 73 GLU B C 1
ATOM 2609 O O . GLU B 1 73 ? 20.594 -2.275 -12.531 1 93.12 73 GLU B O 1
ATOM 2614 N N . ASP B 1 74 ? 19.562 -3.889 -13.719 1 94.12 74 ASP B N 1
ATOM 2615 C CA . ASP B 1 74 ? 18.609 -4.176 -12.648 1 94.12 74 ASP B CA 1
ATOM 2616 C C . ASP B 1 74 ? 18.391 -5.68 -12.5 1 94.12 74 ASP B C 1
ATOM 2618 O O . ASP B 1 74 ? 18.906 -6.469 -13.297 1 94.12 74 ASP B O 1
ATOM 2622 N N . TYR B 1 75 ? 17.625 -6.008 -11.438 1 95.75 75 TYR B N 1
ATOM 2623 C CA . TYR B 1 75 ? 17.531 -7.422 -11.102 1 95.75 75 TYR B CA 1
ATOM 2624 C C . TYR B 1 75 ? 16.781 -8.195 -12.18 1 95.75 75 TYR B C 1
ATOM 2626 O O . TYR B 1 75 ? 17.031 -9.383 -12.391 1 95.75 75 TYR B O 1
ATOM 2634 N N . VAL B 1 76 ? 15.844 -7.512 -12.883 1 97.62 76 VAL B N 1
ATOM 2635 C CA . VAL B 1 76 ? 15.086 -8.172 -13.938 1 97.62 76 VAL B CA 1
ATOM 2636 C C . VAL B 1 76 ? 16.031 -8.594 -15.062 1 97.62 76 VAL B C 1
ATOM 2638 O O . VAL B 1 76 ? 16.031 -9.75 -15.492 1 97.62 76 VAL B O 1
ATOM 2641 N N . GLN B 1 77 ? 16.844 -7.625 -15.477 1 97.5 77 GLN B N 1
ATOM 2642 C CA . GLN B 1 77 ? 17.781 -7.895 -16.547 1 97.5 77 GLN B CA 1
ATOM 2643 C C . GLN B 1 77 ? 18.797 -8.969 -16.141 1 97.5 77 GLN B C 1
ATOM 2645 O O . GLN B 1 77 ? 19.094 -9.867 -16.922 1 97.5 77 GLN B O 1
ATOM 2650 N N . ARG B 1 78 ? 19.297 -8.875 -14.945 1 97.75 78 ARG B N 1
ATOM 2651 C CA . ARG B 1 78 ? 20.234 -9.891 -14.461 1 97.75 78 ARG B CA 1
ATOM 2652 C C . ARG B 1 78 ? 19.578 -11.266 -14.438 1 97.75 78 ARG B C 1
ATOM 2654 O O . ARG B 1 78 ? 20.219 -12.258 -14.812 1 97.75 78 ARG B O 1
ATOM 2661 N N . THR B 1 79 ? 18.359 -11.32 -14.016 1 98.19 79 THR B N 1
ATOM 2662 C CA . THR B 1 79 ? 17.625 -12.586 -13.953 1 98.19 79 THR B CA 1
ATOM 2663 C C . THR B 1 79 ? 17.422 -13.148 -15.359 1 98.19 79 THR B C 1
ATOM 2665 O O . THR B 1 79 ? 17.594 -14.352 -15.586 1 98.19 79 THR B O 1
ATOM 2668 N N . VAL B 1 80 ? 17.047 -12.281 -16.281 1 97.88 80 VAL B N 1
ATOM 2669 C CA . VAL B 1 80 ? 16.859 -12.68 -17.672 1 97.88 80 VAL B CA 1
ATOM 2670 C C . VAL B 1 80 ? 18.172 -13.266 -18.219 1 97.88 80 VAL B C 1
ATOM 2672 O O . VAL B 1 80 ? 18.172 -14.352 -18.797 1 97.88 80 VAL B O 1
ATOM 2675 N N . MET B 1 81 ? 19.281 -12.562 -18.016 1 98.06 81 MET B N 1
ATOM 2676 C CA . MET B 1 81 ? 20.578 -13.008 -18.484 1 98.06 81 MET B CA 1
ATOM 2677 C C . MET B 1 81 ? 20.938 -14.375 -17.906 1 98.06 81 MET B C 1
ATOM 2679 O O . MET B 1 81 ? 21.359 -15.273 -18.641 1 98.06 81 MET B O 1
ATOM 2683 N N . LYS B 1 82 ? 20.672 -14.531 -16.656 1 98.06 82 LYS B N 1
ATOM 2684 C CA . LYS B 1 82 ? 21 -15.781 -15.977 1 98.06 82 LYS B CA 1
ATOM 2685 C C . LYS B 1 82 ? 20.172 -16.938 -16.516 1 98.06 82 LYS B C 1
ATOM 2687 O O . LYS B 1 82 ? 20.688 -18.016 -16.781 1 98.06 82 LYS B O 1
ATOM 2692 N N . ALA B 1 83 ? 18.891 -16.703 -16.672 1 98 83 ALA B N 1
ATOM 2693 C CA . ALA B 1 83 ? 18 -17.75 -17.188 1 98 83 ALA B CA 1
ATOM 2694 C C . ALA B 1 83 ? 18.422 -18.188 -18.578 1 98 83 ALA B C 1
ATOM 2696 O O . ALA B 1 83 ? 18.453 -19.375 -18.891 1 98 83 ALA B O 1
ATOM 2697 N N . ILE B 1 84 ? 18.781 -17.25 -19.438 1 96.69 84 ILE B N 1
ATOM 2698 C CA . ILE B 1 84 ? 19.203 -17.547 -20.797 1 96.69 84 ILE B CA 1
ATOM 2699 C C . ILE B 1 84 ? 20.5 -18.359 -20.766 1 96.69 84 ILE B C 1
ATOM 2701 O O . ILE B 1 84 ? 20.625 -19.359 -21.469 1 96.69 84 ILE B O 1
ATOM 2705 N N . GLU B 1 85 ? 21.406 -17.906 -20 1 97.25 85 GLU B N 1
ATOM 2706 C CA . GLU B 1 85 ? 22.703 -18.547 -19.891 1 97.25 85 GLU B CA 1
ATOM 2707 C C . GLU B 1 85 ? 22.547 -20.016 -19.5 1 97.25 85 GLU B C 1
ATOM 2709 O O . GLU B 1 85 ? 23.328 -20.875 -19.938 1 97.25 85 GLU B O 1
ATOM 2714 N N . HIS B 1 86 ? 21.594 -20.312 -18.75 1 97.31 86 HIS B N 1
ATOM 2715 C CA . HIS B 1 86 ? 21.453 -21.672 -18.219 1 97.31 86 HIS B CA 1
ATOM 2716 C C . HIS B 1 86 ? 20.328 -22.422 -18.938 1 97.31 86 HIS B C 1
ATOM 2718 O O . HIS B 1 86 ? 19.938 -23.516 -18.516 1 97.31 86 HIS B O 1
ATOM 2724 N N . HIS B 1 87 ? 19.75 -21.859 -19.969 1 96.12 87 HIS B N 1
ATOM 2725 C CA . HIS B 1 87 ? 18.719 -22.469 -20.812 1 96.12 87 HIS B CA 1
ATOM 2726 C C . HIS B 1 87 ? 17.484 -22.812 -20.016 1 96.12 87 HIS B C 1
ATOM 2728 O O . HIS B 1 87 ? 16.938 -23.906 -20.141 1 96.12 87 HIS B O 1
ATOM 2734 N N . VAL B 1 88 ? 17.141 -21.891 -19.125 1 97.12 88 VAL B N 1
ATOM 2735 C CA . VAL B 1 88 ? 15.914 -22.031 -18.359 1 97.12 88 VAL B CA 1
ATOM 2736 C C . VAL B 1 88 ? 14.812 -21.156 -18.969 1 97.12 88 VAL B C 1
ATOM 2738 O O . VAL B 1 88 ? 14.977 -19.953 -19.109 1 97.12 88 VAL B O 1
ATOM 2741 N N . ALA B 1 89 ? 13.719 -21.766 -19.359 1 97.31 89 ALA B N 1
ATOM 2742 C CA . ALA B 1 89 ? 12.555 -21.031 -19.828 1 97.31 89 ALA B CA 1
ATOM 2743 C C . ALA B 1 89 ? 11.703 -20.531 -18.672 1 97.31 89 ALA B C 1
ATOM 2745 O O . ALA B 1 89 ? 11.703 -21.141 -17.594 1 97.31 89 ALA B O 1
ATOM 2746 N N . ILE B 1 90 ? 11.023 -19.391 -18.875 1 98 90 ILE B N 1
ATOM 2747 C CA . ILE B 1 90 ? 10.156 -18.828 -17.844 1 98 90 ILE B CA 1
ATOM 2748 C C . ILE B 1 90 ? 8.773 -18.562 -18.438 1 98 90 ILE B C 1
ATOM 2750 O O . ILE B 1 90 ? 8.648 -17.922 -19.484 1 98 90 ILE B O 1
ATOM 2754 N N . VAL B 1 91 ? 7.773 -19.078 -17.828 1 97.69 91 VAL B N 1
ATOM 2755 C CA . VAL B 1 91 ? 6.375 -18.797 -18.141 1 97.69 91 VAL B CA 1
ATOM 2756 C C . VAL B 1 91 ? 5.672 -18.234 -16.906 1 97.69 91 VAL B C 1
ATOM 2758 O O . VAL B 1 91 ? 5.883 -18.719 -15.789 1 97.69 91 VAL B O 1
ATOM 2761 N N . SER B 1 92 ? 4.922 -17.172 -17.109 1 98.44 92 SER B N 1
ATOM 2762 C CA . SER B 1 92 ? 4.191 -16.578 -16 1 98.44 92 SER B CA 1
ATOM 2763 C C . SER B 1 92 ? 2.686 -16.656 -16.219 1 98.44 92 SER B C 1
ATOM 2765 O O . SER B 1 92 ? 2.201 -16.406 -17.328 1 98.44 92 SER B O 1
ATOM 2767 N N . MET B 1 93 ? 1.982 -17.109 -15.266 1 98.38 93 MET B N 1
ATOM 2768 C CA . MET B 1 93 ? 0.525 -17.078 -15.188 1 98.38 93 MET B CA 1
ATOM 2769 C C . MET B 1 93 ? 0.058 -16.109 -14.102 1 98.38 93 MET B C 1
ATOM 2771 O O . MET B 1 93 ? 0.165 -16.406 -12.914 1 98.38 93 MET B O 1
ATOM 2775 N N . HIS B 1 94 ? -0.414 -14.953 -14.445 1 98.5 94 HIS B N 1
ATOM 2776 C CA . HIS B 1 94 ? -0.638 -13.836 -13.531 1 98.5 94 HIS B CA 1
ATOM 2777 C C . HIS B 1 94 ? -2.127 -13.547 -13.367 1 98.5 94 HIS B C 1
ATOM 2779 O O . HIS B 1 94 ? -2.855 -14.344 -12.781 1 98.5 94 HIS B O 1
ATOM 2785 N N . THR B 1 95 ? -2.658 -12.492 -13.961 1 98.25 95 THR B N 1
ATOM 2786 C CA . THR B 1 95 ? -4.055 -12.148 -13.711 1 98.25 95 THR B CA 1
ATOM 2787 C C . THR B 1 95 ? -4.988 -13.141 -14.406 1 98.25 95 THR B C 1
ATOM 2789 O O . THR B 1 95 ? -6.145 -13.289 -14.008 1 98.25 95 THR B O 1
ATOM 2792 N N . ASN B 1 96 ? -4.523 -13.812 -15.492 1 98 96 ASN B N 1
ATOM 2793 C CA . ASN B 1 96 ? -5.348 -14.875 -16.062 1 98 96 ASN B CA 1
ATOM 2794 C C . ASN B 1 96 ? -5.598 -15.992 -15.055 1 98 96 ASN B C 1
ATOM 2796 O O . ASN B 1 96 ? -6.699 -16.547 -14.992 1 98 96 ASN B O 1
ATOM 2800 N N . MET B 1 97 ? -4.602 -16.297 -14.289 1 97.88 97 MET B N 1
ATOM 2801 C CA . MET B 1 97 ? -4.723 -17.344 -13.273 1 97.88 97 MET B CA 1
ATOM 2802 C C . MET B 1 97 ? -5.543 -16.844 -12.086 1 97.88 97 MET B C 1
ATOM 2804 O O . MET B 1 97 ? -6.254 -17.625 -11.453 1 97.88 97 MET B O 1
ATOM 2808 N N . ASP B 1 98 ? -5.426 -15.523 -11.742 1 98.31 98 ASP B N 1
ATOM 2809 C CA . ASP B 1 98 ? -6.254 -14.938 -10.695 1 98.31 98 ASP B CA 1
ATOM 2810 C C . ASP B 1 98 ? -7.738 -15.086 -11.023 1 98.31 98 ASP B C 1
ATOM 2812 O O . ASP B 1 98 ? -8.547 -15.367 -10.141 1 98.31 98 ASP B O 1
ATOM 2816 N N . SER B 1 99 ? -8.062 -14.93 -12.25 1 97.38 99 SER B N 1
ATOM 2817 C CA . SER B 1 99 ? -9.445 -14.797 -12.703 1 97.38 99 SER B CA 1
ATOM 2818 C C . SER B 1 99 ? -10.07 -16.156 -12.992 1 97.38 99 SER B C 1
ATOM 2820 O O . SER B 1 99 ? -11.289 -16.281 -13.055 1 97.38 99 SER B O 1
ATOM 2822 N N . ALA B 1 100 ? -9.297 -17.141 -13.219 1 97 100 ALA B N 1
ATOM 2823 C CA . ALA B 1 100 ? -9.781 -18.438 -13.688 1 97 100 ALA B CA 1
ATOM 2824 C C . ALA B 1 100 ? -10.516 -19.172 -12.57 1 97 100 ALA B C 1
ATOM 2826 O O . ALA B 1 100 ? -10.109 -19.125 -11.406 1 97 100 ALA B O 1
ATOM 2827 N N . ARG B 1 101 ? -11.578 -19.922 -13 1 96.19 101 ARG B N 1
ATOM 2828 C CA . ARG B 1 101 ? -12.188 -20.859 -12.055 1 96.19 101 ARG B CA 1
ATOM 2829 C C . ARG B 1 101 ? -11.172 -21.891 -11.57 1 96.19 101 ARG B C 1
ATOM 2831 O O . ARG B 1 101 ? -10.477 -22.5 -12.375 1 96.19 101 ARG B O 1
ATOM 2838 N N . GLY B 1 102 ? -11.047 -21.969 -10.273 1 96.12 102 GLY B N 1
ATOM 2839 C CA . GLY B 1 102 ? -10.078 -22.891 -9.711 1 96.12 102 GLY B CA 1
ATOM 2840 C C . GLY B 1 102 ? -8.688 -22.297 -9.578 1 96.12 102 GLY B C 1
ATOM 2841 O O . GLY B 1 102 ? -7.777 -22.953 -9.062 1 96.12 102 GLY B O 1
ATOM 2842 N N . GLY B 1 103 ? -8.539 -21.031 -10.008 1 97.81 103 GLY B N 1
ATOM 2843 C CA . GLY B 1 103 ? -7.234 -20.375 -9.992 1 97.81 103 GLY B CA 1
ATOM 2844 C C . GLY B 1 103 ? -6.859 -19.828 -8.633 1 97.81 103 GLY B C 1
ATOM 2845 O O . GLY B 1 103 ? -7.148 -20.438 -7.602 1 97.81 103 GLY B O 1
ATOM 2846 N N . VAL B 1 104 ? -6.16 -18.734 -8.594 1 98.5 104 VAL B N 1
ATOM 2847 C CA . VAL B 1 104 ? -5.527 -18.203 -7.398 1 98.5 104 VAL B CA 1
ATOM 2848 C C . VAL B 1 104 ? -6.594 -17.812 -6.379 1 98.5 104 VAL B C 1
ATOM 2850 O O . VAL B 1 104 ? -6.531 -18.219 -5.219 1 98.5 104 VAL B O 1
ATOM 2853 N N . ASN B 1 105 ? -7.57 -17.047 -6.77 1 98.75 105 ASN B N 1
ATOM 2854 C CA . ASN B 1 105 ? -8.586 -16.562 -5.836 1 98.75 105 ASN B CA 1
ATOM 2855 C C . ASN B 1 105 ? -9.438 -17.719 -5.309 1 98.75 105 ASN B C 1
ATOM 2857 O O . ASN B 1 105 ? -9.859 -17.703 -4.148 1 98.75 105 ASN B O 1
ATOM 2861 N N . TYR B 1 106 ? -9.727 -18.734 -6.16 1 98.38 106 TYR B N 1
ATOM 2862 C CA . TYR B 1 106 ? -10.438 -19.906 -5.695 1 98.38 106 TYR B CA 1
ATOM 2863 C C . TYR B 1 106 ? -9.625 -20.656 -4.641 1 98.38 106 TYR B C 1
ATOM 2865 O O . TYR B 1 106 ? -10.18 -21.141 -3.65 1 98.38 106 TYR B O 1
ATOM 2873 N N . ARG B 1 107 ? -8.344 -20.734 -4.895 1 98.56 107 ARG B N 1
ATOM 2874 C CA . ARG B 1 107 ? -7.48 -21.422 -3.926 1 98.56 107 ARG B CA 1
ATOM 2875 C C . ARG B 1 107 ? -7.477 -20.672 -2.59 1 98.56 107 ARG B C 1
ATOM 2877 O O . ARG B 1 107 ? -7.516 -21.312 -1.529 1 98.56 107 ARG B O 1
ATOM 2884 N N . ILE B 1 108 ? -7.391 -19.359 -2.596 1 98.75 108 ILE B N 1
ATOM 2885 C CA . ILE B 1 108 ? -7.48 -18.547 -1.383 1 98.75 108 ILE B CA 1
ATOM 2886 C C . ILE B 1 108 ? -8.781 -18.875 -0.65 1 98.75 108 ILE B C 1
ATOM 2888 O O . ILE B 1 108 ? -8.781 -19.109 0.56 1 98.75 108 ILE B O 1
ATOM 2892 N N . ALA B 1 109 ? -9.883 -18.891 -1.371 1 98.81 109 ALA B N 1
ATOM 2893 C CA . ALA B 1 109 ? -11.188 -19.188 -0.788 1 98.81 109 ALA B CA 1
ATOM 2894 C C . ALA B 1 109 ? -11.211 -20.578 -0.16 1 98.81 109 ALA B C 1
ATOM 2896 O O . ALA B 1 109 ? -11.75 -20.766 0.934 1 98.81 109 ALA B O 1
ATOM 2897 N N . GLN B 1 110 ? -10.633 -21.5 -0.876 1 98.38 110 GLN B N 1
ATOM 2898 C CA . GLN B 1 110 ? -10.57 -22.875 -0.376 1 98.38 110 GLN B CA 1
ATOM 2899 C C . GLN B 1 110 ? -9.781 -22.938 0.927 1 98.38 110 GLN B C 1
ATOM 2901 O O . GLN B 1 110 ? -10.188 -23.625 1.867 1 98.38 110 GLN B O 1
ATOM 2906 N N . LYS B 1 111 ? -8.648 -22.266 0.995 1 98.62 111 LYS B N 1
ATOM 2907 C CA . LYS B 1 111 ? -7.828 -22.25 2.201 1 98.62 111 LYS B CA 1
ATOM 2908 C C . LYS B 1 111 ? -8.594 -21.656 3.381 1 98.62 111 LYS B C 1
ATOM 2910 O O . LYS B 1 111 ? -8.367 -22.047 4.531 1 98.62 111 LYS B O 1
ATOM 2915 N N . LEU B 1 112 ? -9.562 -20.812 3.107 1 98.38 112 LEU B N 1
ATOM 2916 C CA . LEU B 1 112 ? -10.375 -20.188 4.141 1 98.38 112 LEU B CA 1
ATOM 2917 C C . LEU B 1 112 ? -11.578 -21.062 4.496 1 98.38 112 LEU B C 1
ATOM 2919 O O . LEU B 1 112 ? -12.328 -20.75 5.418 1 98.38 112 LEU B O 1
ATOM 2923 N N . GLY B 1 113 ? -11.797 -22.078 3.742 1 98.31 113 GLY B N 1
ATOM 2924 C CA . GLY B 1 113 ? -12.914 -22.984 3.979 1 98.31 113 GLY B CA 1
ATOM 2925 C C . GLY B 1 113 ? -14.242 -22.406 3.514 1 98.31 113 GLY B C 1
ATOM 2926 O O . GLY B 1 113 ? -15.297 -22.75 4.059 1 98.31 113 GLY B O 1
ATOM 2927 N N . LEU B 1 114 ? -14.188 -21.562 2.541 1 98.75 114 LEU B N 1
ATOM 2928 C CA . LEU B 1 114 ? -15.422 -20.938 2.066 1 98.75 114 LEU B CA 1
ATOM 2929 C C . LEU B 1 114 ? -16.203 -21.906 1.177 1 98.75 114 LEU B C 1
ATOM 2931 O O . LEU B 1 114 ? -15.609 -22.641 0.384 1 98.75 114 LEU B O 1
ATOM 2935 N N . GLY B 1 115 ? -17.484 -21.922 1.314 1 98.62 115 GLY B N 1
ATOM 2936 C CA . GLY B 1 115 ? -18.391 -22.641 0.436 1 98.62 115 GLY B CA 1
ATOM 2937 C C . GLY B 1 115 ? -19.219 -21.719 -0.457 1 98.62 115 GLY B C 1
ATOM 2938 O O . GLY B 1 115 ? -19.156 -20.5 -0.33 1 98.62 115 GLY B O 1
ATOM 2939 N N . ASP B 1 116 ? -19.906 -22.312 -1.513 1 98.19 116 ASP B N 1
ATOM 2940 C CA . ASP B 1 116 ? -20.797 -21.594 -2.404 1 98.19 116 ASP B CA 1
ATOM 2941 C C . ASP B 1 116 ? -20.062 -20.469 -3.129 1 98.19 116 ASP B C 1
ATOM 2943 O O . ASP B 1 116 ? -20.5 -19.312 -3.107 1 98.19 116 ASP B O 1
ATOM 2947 N N . LEU B 1 117 ? -19.016 -20.828 -3.713 1 98.5 117 LEU B N 1
ATOM 2948 C CA . LEU B 1 117 ? -18.125 -19.859 -4.34 1 98.5 117 LEU B CA 1
ATOM 2949 C C . LEU B 1 117 ? -18.703 -19.359 -5.656 1 98.5 117 LEU B C 1
ATOM 2951 O O . LEU B 1 117 ? -19.266 -20.141 -6.426 1 98.5 117 LEU B O 1
ATOM 2955 N N . HIS B 1 118 ? -18.641 -18.031 -5.867 1 97.25 118 HIS B N 1
ATOM 2956 C CA . HIS B 1 118 ? -19.016 -17.391 -7.117 1 97.25 118 HIS B CA 1
ATOM 2957 C C . HIS B 1 118 ? -18.109 -16.219 -7.434 1 97.25 118 HIS B C 1
ATOM 2959 O O . HIS B 1 118 ? -17.484 -15.641 -6.527 1 97.25 118 HIS B O 1
ATOM 2965 N N . PHE B 1 119 ? -18.078 -15.953 -8.719 1 98.19 119 PHE B N 1
ATOM 2966 C CA . PHE B 1 119 ? -17.328 -14.773 -9.133 1 98.19 119 PHE B CA 1
ATOM 2967 C C . PHE B 1 119 ? -18.078 -13.5 -8.781 1 98.19 119 PHE B C 1
ATOM 2969 O O . PHE B 1 119 ? -19.312 -13.492 -8.758 1 98.19 119 PHE B O 1
ATOM 2976 N N . PHE B 1 120 ? -17.359 -12.469 -8.414 1 97.94 120 PHE B N 1
ATOM 2977 C CA . PHE B 1 120 ? -17.906 -11.117 -8.406 1 97.94 120 PHE B CA 1
ATOM 2978 C C . PHE B 1 120 ? -17 -10.164 -9.172 1 97.94 120 PHE B C 1
ATOM 2980 O O . PHE B 1 120 ? -15.906 -10.539 -9.602 1 97.94 120 PHE B O 1
ATOM 2987 N N . GLY B 1 121 ? -17.469 -8.906 -9.406 1 97.31 121 GLY B N 1
ATOM 2988 C CA . GLY B 1 121 ? -16.75 -8.008 -10.297 1 97.31 121 GLY B CA 1
ATOM 2989 C C . GLY B 1 121 ? -16.953 -8.328 -11.766 1 97.31 121 GLY B C 1
ATOM 2990 O O . GLY B 1 121 ? -17.938 -8.992 -12.125 1 97.31 121 GLY B O 1
ATOM 2991 N N . ARG B 1 122 ? -16.078 -7.852 -12.602 1 96.38 122 ARG B N 1
ATOM 2992 C CA . ARG B 1 122 ? -16.188 -8.117 -14.031 1 96.38 122 ARG B CA 1
ATOM 2993 C C . ARG B 1 122 ? -15.969 -9.602 -14.328 1 96.38 122 ARG B C 1
ATOM 2995 O O . ARG B 1 122 ? -15.031 -10.211 -13.82 1 96.38 122 ARG B O 1
ATOM 3002 N N . GLN B 1 123 ? -16.812 -10.102 -15.086 1 96.44 123 GLN B N 1
ATOM 3003 C CA . GLN B 1 123 ? -16.719 -11.492 -15.523 1 96.44 123 GLN B CA 1
ATOM 3004 C C . GLN B 1 123 ? -16.516 -11.578 -17.031 1 96.44 123 GLN B C 1
ATOM 3006 O O . GLN B 1 123 ? -16.875 -10.648 -17.766 1 96.44 123 GLN B O 1
ATOM 3011 N N . GLN B 1 124 ? -15.867 -12.633 -17.391 1 94.44 124 GLN B N 1
ATOM 3012 C CA . GLN B 1 124 ? -15.633 -12.836 -18.812 1 94.44 124 GLN B CA 1
ATOM 3013 C C . GLN B 1 124 ? -15.641 -14.32 -19.172 1 94.44 124 GLN B C 1
ATOM 3015 O O . GLN B 1 124 ? -15.539 -15.172 -18.281 1 94.44 124 GLN B O 1
ATOM 3020 N N . SER B 1 125 ? -15.859 -14.594 -20.438 1 93.19 125 SER B N 1
ATOM 3021 C CA . SER B 1 125 ? -15.758 -15.93 -21.016 1 93.19 125 SER B CA 1
ATOM 3022 C C . SER B 1 125 ? -14.82 -15.945 -22.203 1 93.19 125 SER B C 1
ATOM 3024 O O . SER B 1 125 ? -15.008 -15.172 -23.156 1 93.19 125 SER B O 1
ATOM 3026 N N . VAL B 1 126 ? -13.875 -16.797 -22.094 1 93.56 126 VAL B N 1
ATOM 3027 C CA . VAL B 1 126 ? -12.875 -16.812 -23.156 1 93.56 126 VAL B CA 1
ATOM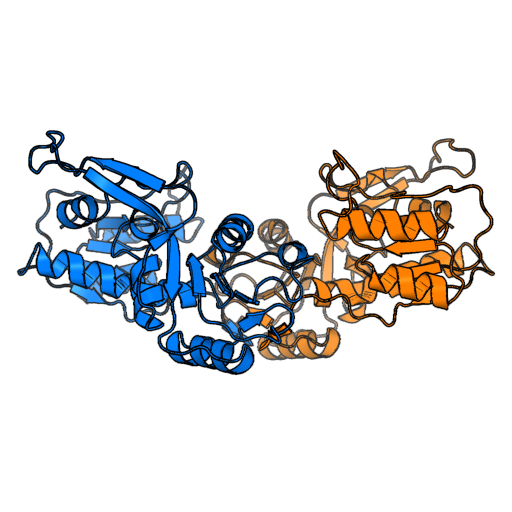 3028 C C . VAL B 1 126 ? -12.727 -18.219 -23.719 1 93.56 126 VAL B C 1
ATOM 3030 O O . VAL B 1 126 ? -12.875 -19.203 -22.969 1 93.56 126 VAL B O 1
ATOM 3033 N N . PRO B 1 127 ? -12.422 -18.344 -25 1 91.44 127 PRO B N 1
ATOM 3034 C CA . PRO B 1 127 ? -12.234 -19.672 -25.578 1 91.44 127 PRO B CA 1
ATOM 3035 C C . PRO B 1 127 ? -10.992 -20.375 -25.047 1 91.44 127 PRO B C 1
ATOM 3037 O O . PRO B 1 127 ? -9.977 -19.734 -24.781 1 91.44 127 PRO B O 1
ATOM 3040 N N . ILE B 1 128 ? -11.125 -21.672 -24.844 1 90.38 128 ILE B N 1
ATOM 3041 C CA . ILE B 1 128 ? -9.977 -22.516 -24.5 1 90.38 128 ILE B CA 1
ATOM 3042 C C . ILE B 1 128 ? -9.125 -22.75 -25.75 1 90.38 128 ILE B C 1
ATOM 3044 O O . ILE B 1 128 ? -9.648 -23.094 -26.812 1 90.38 128 ILE B O 1
ATOM 3048 N N . PRO B 1 129 ? -7.844 -22.406 -25.625 1 83.69 129 PRO B N 1
ATOM 3049 C CA . PRO B 1 129 ? -7 -22.672 -26.797 1 83.69 129 PRO B CA 1
ATOM 3050 C C . PRO B 1 129 ? -7 -24.141 -27.188 1 83.69 129 PRO B C 1
ATOM 3052 O O . PRO B 1 129 ? -7.004 -25.016 -26.328 1 83.69 129 PRO B O 1
ATOM 3055 N N . GLY B 1 130 ? -7.23 -24.438 -28.484 1 75.19 130 GLY B N 1
ATOM 3056 C CA . GLY B 1 130 ? -7.195 -25.812 -28.984 1 75.19 130 GLY B CA 1
ATOM 3057 C C . GLY B 1 130 ? -5.797 -26.391 -29.047 1 75.19 130 GLY B C 1
ATOM 3058 O O . GLY B 1 130 ? -4.809 -25.656 -28.969 1 75.19 130 GLY B O 1
ATOM 3059 N N . ALA B 1 131 ? -5.703 -27.703 -28.891 1 64.12 131 ALA B N 1
ATOM 3060 C CA . ALA B 1 131 ? -4.414 -28.375 -29.016 1 64.12 131 ALA B CA 1
ATOM 3061 C C . ALA B 1 131 ? -3.695 -27.984 -30.297 1 64.12 131 ALA B C 1
ATOM 3063 O O . ALA B 1 131 ? -2.467 -27.891 -30.328 1 64.12 131 ALA B O 1
ATOM 3064 N N . ASP B 1 132 ? -4.418 -27.75 -31.453 1 59.72 132 ASP B N 1
ATOM 3065 C CA . ASP B 1 132 ? -3.818 -27.422 -32.75 1 59.72 132 ASP B CA 1
ATOM 3066 C C . ASP B 1 132 ? -3.971 -25.938 -33.062 1 59.72 132 ASP B C 1
ATOM 3068 O O . ASP B 1 132 ? -3.826 -25.516 -34.219 1 59.72 132 ASP B O 1
ATOM 3072 N N . GLY B 1 133 ? -4.098 -25.094 -32.031 1 59.41 133 GLY B N 1
ATOM 3073 C CA . GLY B 1 133 ? -4.258 -23.656 -32.281 1 59.41 133 GLY B CA 1
ATOM 3074 C C . GLY B 1 133 ? -5.676 -23.281 -32.656 1 59.41 133 GLY B C 1
ATOM 3075 O O . GLY B 1 133 ? -5.973 -22.094 -32.844 1 59.41 133 GLY B O 1
ATOM 3076 N N . GLN B 1 134 ? -6.484 -24.266 -32.969 1 58.69 134 GLN B N 1
ATOM 3077 C CA . GLN B 1 134 ? -7.84 -23.953 -33.438 1 58.69 134 GLN B CA 1
ATOM 3078 C C . GLN B 1 134 ? -8.758 -23.672 -32.25 1 58.69 134 GLN B C 1
ATOM 3080 O O . GLN B 1 134 ? -8.57 -24.219 -31.156 1 58.69 134 GLN B O 1
ATOM 3085 N N . GLU B 1 135 ? -9.5 -22.562 -32.25 1 63.72 135 GLU B N 1
ATOM 3086 C CA . GLU B 1 135 ? -10.461 -22.156 -31.25 1 63.72 135 GLU B CA 1
ATOM 3087 C C . GLU B 1 135 ? -11.438 -23.297 -30.922 1 63.72 135 GLU B C 1
ATOM 3089 O O . GLU B 1 135 ? -11.938 -23.969 -31.828 1 63.72 135 GLU B O 1
ATOM 3094 N N . SER B 1 136 ? -11.258 -23.781 -29.688 1 68.5 136 SER B N 1
ATOM 3095 C CA . SER B 1 136 ? -12.219 -24.766 -29.219 1 68.5 136 SER B CA 1
ATOM 3096 C C . SER B 1 136 ? -13.594 -24.156 -29 1 68.5 136 SER B C 1
ATOM 3098 O O . SER B 1 136 ? -13.711 -22.938 -28.844 1 68.5 136 SER B O 1
ATOM 3100 N N . SER B 1 137 ? -14.586 -24.797 -29.219 1 77.5 137 SER B N 1
ATOM 3101 C CA . SER B 1 137 ? -15.945 -24.359 -28.922 1 77.5 137 SER B CA 1
ATOM 3102 C C . SER B 1 137 ? -16.172 -24.234 -27.422 1 77.5 137 SER B C 1
ATOM 3104 O O . SER B 1 137 ? -17.125 -23.609 -26.984 1 77.5 137 SER B O 1
ATOM 3106 N N . GLU B 1 138 ? -15.172 -24.625 -26.688 1 87.44 138 GLU B N 1
ATOM 3107 C CA . GLU B 1 138 ? -15.305 -24.578 -25.234 1 87.44 138 GLU B CA 1
ATOM 3108 C C . GLU B 1 138 ? -14.766 -23.25 -24.688 1 87.44 138 GLU B C 1
ATOM 3110 O O . GLU B 1 138 ? -13.805 -22.703 -25.219 1 87.44 138 GLU B O 1
ATOM 3115 N N . THR B 1 139 ? -15.492 -22.703 -23.703 1 90.56 139 THR B N 1
ATOM 3116 C CA . THR B 1 139 ? -15.078 -21.453 -23.078 1 90.56 139 THR B CA 1
ATOM 3117 C C . THR B 1 139 ? -14.844 -21.656 -21.578 1 90.56 139 THR B C 1
ATOM 3119 O O . THR B 1 139 ? -15.359 -22.609 -20.984 1 90.56 139 THR B O 1
ATOM 3122 N N . VAL B 1 140 ? -14.016 -20.828 -21.094 1 90.81 140 VAL B N 1
ATOM 3123 C CA . VAL B 1 140 ? -13.781 -20.797 -19.656 1 90.81 140 VAL B CA 1
ATOM 3124 C C . VAL B 1 140 ? -14.25 -19.469 -19.078 1 90.81 140 VAL B C 1
ATOM 3126 O O . VAL B 1 140 ? -14.039 -18.406 -19.688 1 90.81 140 VAL B O 1
ATOM 3129 N N . ALA B 1 141 ? -14.953 -19.609 -17.984 1 92 141 ALA B N 1
ATOM 3130 C CA . ALA B 1 141 ? -15.406 -18.406 -17.297 1 92 141 ALA B CA 1
ATOM 3131 C C . ALA B 1 141 ? -14.352 -17.906 -16.328 1 92 141 ALA B C 1
ATOM 3133 O O . ALA B 1 141 ? -13.633 -18.703 -15.719 1 92 141 ALA B O 1
ATOM 3134 N N . GLY B 1 142 ? -14.234 -16.578 -16.281 1 96.12 142 GLY B N 1
ATOM 3135 C CA . GLY B 1 142 ? -13.352 -15.93 -15.32 1 96.12 142 GLY B CA 1
ATOM 3136 C C . GLY B 1 142 ? -13.977 -14.727 -14.633 1 96.12 142 GLY B C 1
ATOM 3137 O O . GLY B 1 142 ? -14.953 -14.172 -15.133 1 96.12 142 GLY B O 1
ATOM 3138 N N . GLY B 1 143 ? -13.516 -14.391 -13.461 1 97.5 143 GLY B N 1
ATOM 3139 C CA . GLY B 1 143 ? -13.938 -13.219 -12.711 1 97.5 143 GLY B CA 1
ATOM 3140 C C . GLY B 1 143 ? -12.805 -12.578 -11.93 1 97.5 143 GLY B C 1
ATOM 3141 O O . GLY B 1 143 ? -11.812 -13.234 -11.609 1 97.5 143 GLY B O 1
ATOM 3142 N N . GLU B 1 144 ? -12.984 -11.352 -11.633 1 97.56 144 GLU B N 1
ATOM 3143 C CA . GLU B 1 144 ? -11.93 -10.578 -10.992 1 97.56 144 GLU B CA 1
ATOM 3144 C C . GLU B 1 144 ? -11.75 -10.977 -9.531 1 97.56 144 GLU B C 1
ATOM 3146 O O . GLU B 1 144 ? -10.648 -10.891 -8.984 1 97.56 144 GLU B O 1
ATOM 3151 N N . GLY B 1 145 ? -12.82 -11.312 -8.891 1 98.5 145 GLY B N 1
ATOM 3152 C CA . GLY B 1 145 ? -12.789 -11.742 -7.5 1 98.5 145 GLY B CA 1
ATOM 3153 C C . GLY B 1 145 ? -13.703 -12.922 -7.223 1 98.5 145 GLY B C 1
ATOM 3154 O O . GLY B 1 145 ? -14.477 -13.336 -8.094 1 98.5 145 GLY B O 1
ATOM 3155 N N . VAL B 1 146 ? -13.555 -13.5 -6.094 1 98.81 146 VAL B N 1
ATOM 3156 C CA . VAL B 1 146 ? -14.375 -14.625 -5.668 1 98.81 146 VAL B CA 1
ATOM 3157 C C . VAL B 1 146 ? -15.047 -14.297 -4.336 1 98.81 146 VAL B C 1
ATOM 3159 O O . VAL B 1 146 ? -14.445 -13.672 -3.463 1 98.81 146 VAL B O 1
ATOM 3162 N N . ILE B 1 147 ? -16.281 -14.641 -4.18 1 98.88 147 ILE B N 1
ATOM 3163 C CA . ILE B 1 147 ? -17.031 -14.469 -2.936 1 98.88 147 ILE B CA 1
ATOM 3164 C C . ILE B 1 147 ? -17.625 -15.805 -2.508 1 98.88 147 ILE B C 1
ATOM 3166 O O . ILE B 1 147 ? -18.047 -16.609 -3.35 1 98.88 147 ILE B O 1
ATOM 3170 N N . GLY B 1 148 ? -17.609 -16.078 -1.28 1 98.81 148 GLY B N 1
ATOM 3171 C CA . GLY B 1 148 ? -18.172 -17.297 -0.711 1 98.81 148 GLY B CA 1
ATOM 3172 C C . GLY B 1 148 ? -18.656 -17.125 0.716 1 98.81 148 GLY B C 1
ATOM 3173 O O . GLY B 1 148 ? -18.75 -16 1.207 1 98.81 148 GLY B O 1
ATOM 3174 N N . ARG B 1 149 ? -18.984 -18.281 1.318 1 98.81 149 ARG B N 1
ATOM 3175 C CA . ARG B 1 149 ? -19.562 -18.234 2.656 1 98.81 149 ARG B CA 1
ATOM 3176 C C . ARG B 1 149 ? -18.781 -19.109 3.629 1 98.81 149 ARG B C 1
ATOM 3178 O O . ARG B 1 149 ? -18.359 -20.219 3.283 1 98.81 149 ARG B O 1
ATOM 3185 N N . LEU B 1 150 ? -18.594 -18.531 4.812 1 98.81 150 LEU B N 1
ATOM 3186 C CA . LEU B 1 150 ? -18.062 -19.344 5.898 1 98.81 150 LEU B CA 1
ATOM 3187 C C . LEU B 1 150 ? -19.062 -20.422 6.316 1 98.81 150 LEU B C 1
ATOM 3189 O O . LEU B 1 150 ? -20.281 -20.203 6.207 1 98.81 150 LEU B O 1
ATOM 3193 N N . ALA B 1 151 ? -18.531 -21.531 6.812 1 97.94 151 ALA B N 1
ATOM 3194 C CA . ALA B 1 151 ? -19.422 -22.578 7.305 1 97.94 151 ALA B CA 1
ATOM 3195 C C . ALA B 1 151 ? -20.281 -22.078 8.453 1 97.94 151 ALA B C 1
ATOM 3197 O O . ALA B 1 151 ? -21.469 -22.422 8.547 1 97.94 151 ALA B O 1
ATOM 3198 N N . GLU B 1 152 ? -19.672 -21.297 9.367 1 98.12 152 GLU B N 1
ATOM 3199 C CA . GLU B 1 152 ? -20.344 -20.641 10.477 1 98.12 152 GLU B CA 1
ATOM 3200 C C . GLU B 1 152 ? -19.938 -19.172 10.602 1 98.12 152 GLU B C 1
ATOM 3202 O O . GLU B 1 152 ? -18.75 -18.859 10.516 1 98.12 152 GLU B O 1
ATOM 3207 N N . PRO B 1 153 ? -20.984 -18.406 10.797 1 98.5 153 PRO B N 1
ATOM 3208 C CA . PRO B 1 153 ? -20.609 -17 11.023 1 98.5 153 PRO B CA 1
ATOM 3209 C C . PRO B 1 153 ? -19.656 -16.828 12.195 1 98.5 153 PRO B C 1
ATOM 3211 O O . PRO B 1 153 ? -19.672 -17.609 13.141 1 98.5 153 PRO B O 1
ATOM 3214 N N . MET B 1 154 ? -18.812 -15.797 12.094 1 98.25 154 MET B N 1
ATOM 3215 C CA . MET B 1 154 ? -17.875 -15.57 13.188 1 98.25 154 MET B CA 1
ATOM 3216 C C . MET B 1 154 ? -17.656 -14.07 13.414 1 98.25 154 MET B C 1
ATOM 3218 O O . MET B 1 154 ? -18 -13.258 12.555 1 98.25 154 MET B O 1
ATOM 3222 N N . ALA B 1 155 ? -17.172 -13.742 14.594 1 98.69 155 ALA B N 1
ATOM 3223 C CA . ALA B 1 155 ? -16.844 -12.359 14.953 1 98.69 155 ALA B CA 1
ATOM 3224 C C . ALA B 1 155 ? -15.625 -11.859 14.195 1 98.69 155 ALA B C 1
ATOM 3226 O O . ALA B 1 155 ? -14.773 -12.656 13.789 1 98.69 155 ALA B O 1
ATOM 3227 N N . ALA B 1 156 ? -15.539 -10.562 14.023 1 98.69 156 ALA B N 1
ATOM 3228 C CA . ALA B 1 156 ? -14.484 -9.953 13.219 1 98.69 156 ALA B CA 1
ATOM 3229 C C . ALA B 1 156 ? -13.109 -10.289 13.773 1 98.69 156 ALA B C 1
ATOM 3231 O O . ALA B 1 156 ? -12.172 -10.539 13.008 1 98.69 156 ALA B O 1
ATOM 3232 N N . ASP B 1 157 ? -12.945 -10.273 15.062 1 98.44 157 ASP B N 1
ATOM 3233 C CA . ASP B 1 157 ? -11.648 -10.57 15.664 1 98.44 157 ASP B CA 1
ATOM 3234 C C . ASP B 1 157 ? -11.234 -12.016 15.391 1 98.44 157 ASP B C 1
ATOM 3236 O O . ASP B 1 157 ? -10.078 -12.289 15.062 1 98.44 157 ASP B O 1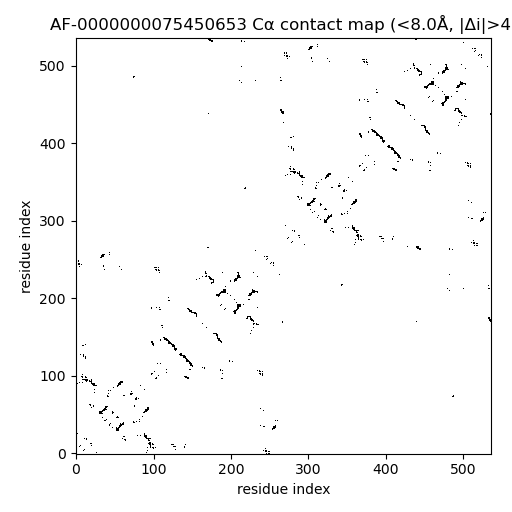
ATOM 3240 N N . ASP B 1 158 ? -12.156 -12.945 15.5 1 98.69 158 ASP B N 1
ATOM 3241 C CA . ASP B 1 158 ? -11.891 -14.344 15.188 1 98.69 158 ASP B CA 1
ATOM 3242 C C . ASP B 1 158 ? -11.531 -14.523 13.719 1 98.69 158 ASP B C 1
ATOM 3244 O O . ASP B 1 158 ? -10.656 -15.32 13.375 1 98.69 158 ASP B O 1
ATOM 3248 N N . PHE B 1 159 ? -12.297 -13.828 12.906 1 98.81 159 PHE B N 1
ATOM 3249 C CA . PHE B 1 159 ? -12.031 -13.867 11.477 1 98.81 159 PHE B CA 1
ATOM 3250 C C . PHE B 1 159 ? -10.609 -13.43 11.172 1 98.81 159 PHE B C 1
ATOM 3252 O O . PHE B 1 159 ? -9.898 -14.086 10.406 1 98.81 159 PHE B O 1
ATOM 3259 N N . ILE B 1 160 ? -10.141 -12.352 11.789 1 98.75 160 ILE B N 1
ATOM 3260 C CA . ILE B 1 160 ? -8.781 -11.844 11.609 1 98.75 160 ILE B CA 1
ATOM 3261 C C . ILE B 1 160 ? -7.773 -12.883 12.086 1 98.75 160 ILE B C 1
ATOM 3263 O O . ILE B 1 160 ? -6.758 -13.125 11.43 1 98.75 160 ILE B O 1
ATOM 3267 N N . LEU B 1 161 ? -8.047 -13.453 13.203 1 98.56 161 LEU B N 1
ATOM 3268 C CA . LEU B 1 161 ? -7.16 -14.492 13.727 1 98.56 161 LEU B CA 1
ATOM 3269 C C . LEU B 1 161 ? -7.07 -15.672 12.766 1 98.56 161 LEU B C 1
ATOM 3271 O O . LEU B 1 161 ? -5.992 -16.234 12.578 1 98.56 161 LEU B O 1
ATOM 3275 N N . MET B 1 162 ? -8.188 -16.031 12.195 1 98.62 162 MET B N 1
ATOM 3276 C CA . MET B 1 162 ? -8.203 -17.109 11.211 1 98.62 162 MET B CA 1
ATOM 3277 C C . MET B 1 162 ? -7.328 -16.766 10.016 1 98.62 162 MET B C 1
ATOM 3279 O O . MET B 1 162 ? -6.559 -17.594 9.539 1 98.62 162 MET B O 1
ATOM 3283 N N . LEU B 1 163 ? -7.473 -15.523 9.484 1 98.81 163 LEU B N 1
ATOM 3284 C CA . LEU B 1 163 ? -6.645 -15.078 8.375 1 98.81 163 LEU B CA 1
ATOM 3285 C C . LEU B 1 163 ? -5.16 -15.195 8.719 1 98.81 163 LEU B C 1
ATOM 3287 O O . LEU B 1 163 ? -4.371 -15.688 7.906 1 98.81 163 LEU B O 1
ATOM 3291 N N . LYS B 1 164 ? -4.781 -14.758 9.906 1 98.62 164 LYS B N 1
ATOM 3292 C CA . LYS B 1 164 ? -3.385 -14.781 10.336 1 98.62 164 LYS B CA 1
ATOM 3293 C C . LYS B 1 164 ? -2.844 -16.203 10.375 1 98.62 164 LYS B C 1
ATOM 3295 O O . LYS B 1 164 ? -1.736 -16.469 9.906 1 98.62 164 LYS B O 1
ATOM 3300 N N . ARG B 1 165 ? -3.639 -17.078 10.875 1 98.44 165 ARG B N 1
ATOM 3301 C CA . ARG B 1 165 ? -3.229 -18.484 10.992 1 98.44 165 ARG B CA 1
ATOM 3302 C C . ARG B 1 165 ? -3.16 -19.141 9.617 1 98.44 165 ARG B C 1
ATOM 3304 O O . ARG B 1 165 ? -2.182 -19.828 9.305 1 98.44 165 ARG B O 1
ATOM 3311 N N . THR B 1 166 ? -4.18 -18.953 8.828 1 98.62 166 THR B N 1
ATOM 3312 C CA . THR B 1 166 ? -4.309 -19.641 7.547 1 98.62 166 THR B CA 1
ATOM 3313 C C . THR B 1 166 ? -3.213 -19.188 6.582 1 98.62 166 THR B C 1
ATOM 3315 O O . THR B 1 166 ? -2.652 -20.016 5.848 1 98.62 166 THR B O 1
ATOM 3318 N N . PHE B 1 167 ? -2.859 -17.906 6.645 1 98.56 167 PHE B N 1
ATOM 3319 C CA . PHE B 1 167 ? -1.95 -17.375 5.637 1 98.56 167 PHE B CA 1
ATOM 3320 C C . PHE B 1 167 ? -0.603 -17.031 6.258 1 98.56 167 PHE B C 1
ATOM 3322 O O . PHE B 1 167 ? 0.261 -16.453 5.59 1 98.56 167 PHE B O 1
ATOM 3329 N N . ASP B 1 168 ? -0.386 -17.344 7.496 1 97.62 168 ASP B N 1
ATOM 3330 C CA . ASP B 1 168 ? 0.857 -17.047 8.195 1 97.62 168 ASP B CA 1
ATOM 3331 C C . ASP B 1 168 ? 1.229 -15.57 8.062 1 97.62 168 ASP B C 1
ATOM 3333 O O . ASP B 1 168 ? 2.328 -15.242 7.609 1 97.62 168 ASP B O 1
ATOM 3337 N N . VAL B 1 169 ? 0.294 -14.734 8.438 1 97.69 169 VAL B N 1
ATOM 3338 C CA . VAL B 1 169 ? 0.419 -13.289 8.297 1 97.69 169 VAL B CA 1
ATOM 3339 C C . VAL B 1 169 ? 0.926 -12.688 9.602 1 97.69 169 VAL B C 1
ATOM 3341 O O . VAL B 1 169 ? 0.364 -12.938 10.672 1 97.69 169 VAL B O 1
ATOM 3344 N N . GLU B 1 170 ? 1.98 -11.883 9.492 1 95.62 170 GLU B N 1
ATOM 3345 C CA . GLU B 1 170 ? 2.555 -11.234 10.672 1 95.62 170 GLU B CA 1
ATOM 3346 C C . GLU B 1 170 ? 1.659 -10.102 11.172 1 95.62 170 GLU B C 1
ATOM 3348 O O . GLU B 1 170 ? 1.513 -9.906 12.383 1 95.62 170 GLU B O 1
ATOM 3353 N N . CYS B 1 171 ? 1.084 -9.414 10.25 1 96.38 171 CYS B N 1
ATOM 3354 C CA . CYS B 1 171 ? 0.271 -8.25 10.586 1 96.38 171 CYS B CA 1
ATOM 3355 C C . CYS B 1 171 ? -0.84 -8.047 9.562 1 96.38 171 CYS B C 1
ATOM 3357 O O . CYS B 1 171 ? -0.578 -7.977 8.359 1 96.38 171 CYS B O 1
ATOM 3359 N N . VAL B 1 172 ? -2.07 -7.98 10.094 1 98.38 172 VAL B N 1
ATOM 3360 C CA . VAL B 1 172 ? -3.219 -7.672 9.25 1 98.38 172 VAL B CA 1
ATOM 3361 C C . VAL B 1 172 ? -3.605 -6.203 9.422 1 98.38 172 VAL B C 1
ATOM 3363 O O . VAL B 1 172 ? -3.768 -5.727 10.547 1 98.38 172 VAL B O 1
ATOM 3366 N N . SER B 1 173 ? -3.613 -5.426 8.328 1 98.56 173 SER B N 1
ATOM 3367 C CA . SER B 1 173 ? -4.219 -4.098 8.359 1 98.56 173 SER B CA 1
ATOM 3368 C C . SER B 1 173 ? -5.73 -4.176 8.164 1 98.56 173 SER B C 1
ATOM 3370 O O . SER B 1 173 ? -6.207 -4.719 7.168 1 98.56 173 SER B O 1
ATOM 3372 N N . ALA B 1 174 ? -6.5 -3.666 9.086 1 98.69 174 ALA B N 1
ATOM 3373 C CA . ALA B 1 174 ? -7.961 -3.746 9.047 1 98.69 174 ALA B CA 1
ATOM 3374 C C . ALA B 1 174 ? -8.594 -2.404 9.406 1 98.69 174 ALA B C 1
ATOM 3376 O O . ALA B 1 174 ? -7.945 -1.554 10.023 1 98.69 174 ALA B O 1
ATOM 3377 N N . ASN B 1 175 ? -9.758 -2.191 8.836 1 98.31 175 ASN B N 1
ATOM 3378 C CA . ASN B 1 175 ? -10.547 -1.091 9.391 1 98.31 175 ASN B CA 1
ATOM 3379 C C . ASN B 1 175 ? -11.211 -1.48 10.703 1 98.31 175 ASN B C 1
ATOM 3381 O O . ASN B 1 175 ? -10.914 -2.535 11.266 1 98.31 175 ASN B O 1
ATOM 3385 N N . GLN B 1 176 ? -12.031 -0.562 11.25 1 97.44 176 GLN B N 1
ATOM 3386 C CA . GLN B 1 176 ? -12.711 -0.833 12.508 1 97.44 176 GLN B CA 1
ATOM 3387 C C . GLN B 1 176 ? -13.391 -2.201 12.484 1 97.44 176 GLN B C 1
ATOM 3389 O O . GLN B 1 176 ? -14.086 -2.541 11.531 1 97.44 176 GLN B O 1
ATOM 3394 N N . LEU B 1 177 ? -13.211 -2.973 13.578 1 98.5 177 LEU B N 1
ATOM 3395 C CA . LEU B 1 177 ? -13.781 -4.312 13.641 1 98.5 177 LEU B CA 1
ATOM 3396 C C . LEU B 1 177 ? -15.305 -4.258 13.578 1 98.5 177 LEU B C 1
ATOM 3398 O O . LEU B 1 177 ? -15.93 -3.484 14.305 1 98.5 177 LEU B O 1
ATOM 3402 N N . LEU B 1 178 ? -15.797 -5.066 12.695 1 98.44 178 LEU B N 1
ATOM 3403 C CA . LEU B 1 178 ? -17.25 -5.148 12.57 1 98.44 178 LEU B CA 1
ATOM 3404 C C . LEU B 1 178 ? -17.875 -5.668 13.859 1 98.44 178 LEU B C 1
ATOM 3406 O O . LEU B 1 178 ? -17.359 -6.582 14.492 1 98.44 178 LEU B O 1
ATOM 3410 N N . ARG B 1 179 ? -19.031 -5.082 14.188 1 98.12 179 ARG B N 1
ATOM 3411 C CA . ARG B 1 179 ? -19.734 -5.5 15.383 1 98.12 179 ARG B CA 1
ATOM 3412 C C . ARG B 1 179 ? -20.672 -6.668 15.086 1 98.12 179 ARG B C 1
ATOM 3414 O O . ARG B 1 179 ? -21 -7.453 15.977 1 98.12 179 ARG B O 1
ATOM 3421 N N . ARG B 1 180 ? -21.125 -6.785 13.844 1 98 180 ARG B N 1
ATOM 3422 C CA . ARG B 1 180 ? -21.953 -7.922 13.445 1 98 180 ARG B CA 1
ATOM 3423 C C . ARG B 1 180 ? -21.094 -9.078 12.953 1 98 180 ARG B C 1
ATOM 3425 O O . ARG B 1 180 ? -19.906 -8.898 12.656 1 98 180 ARG B O 1
ATOM 3432 N N . SER B 1 181 ? -21.672 -10.195 12.789 1 98.56 181 SER B N 1
ATOM 3433 C CA . SER B 1 181 ? -20.953 -11.398 12.391 1 98.56 181 SER B CA 1
ATOM 3434 C C . SER B 1 181 ? -20.578 -11.352 10.906 1 98.56 181 SER B C 1
ATOM 3436 O O . SER B 1 181 ? -21.25 -10.688 10.117 1 98.56 181 SER B O 1
ATOM 3438 N N . ILE B 1 182 ? -19.547 -12.07 10.562 1 98.88 182 ILE B N 1
ATOM 3439 C CA . ILE B 1 182 ? -19.078 -12.234 9.195 1 98.88 182 ILE B CA 1
ATOM 3440 C C . ILE B 1 182 ? -19.453 -13.617 8.672 1 98.88 182 ILE B C 1
ATOM 3442 O O . ILE B 1 182 ? -19.172 -14.625 9.328 1 98.88 182 ILE B O 1
ATOM 3446 N N . GLU B 1 183 ? -20.047 -13.641 7.594 1 98.81 183 GLU B N 1
ATOM 3447 C CA . GLU B 1 183 ? -20.391 -14.906 6.957 1 98.81 183 GLU B CA 1
ATOM 3448 C C . GLU B 1 183 ? -20 -14.906 5.48 1 98.81 183 GLU B C 1
ATOM 3450 O O . GLU B 1 183 ? -19.359 -15.852 5.004 1 98.81 183 GLU B O 1
ATOM 3455 N N . ARG B 1 184 ? -20.375 -13.953 4.742 1 98.81 184 ARG B N 1
ATOM 3456 C CA . ARG B 1 184 ? -20.031 -13.805 3.336 1 98.81 184 ARG B CA 1
ATOM 3457 C C . ARG B 1 184 ? -18.688 -13.086 3.174 1 98.81 184 ARG B C 1
ATOM 3459 O O . ARG B 1 184 ? -18.531 -11.953 3.629 1 98.81 184 ARG B O 1
ATOM 3466 N N . VAL B 1 185 ? -17.75 -13.711 2.576 1 98.94 185 VAL B N 1
ATOM 3467 C CA . VAL B 1 185 ? -16.406 -13.18 2.43 1 98.94 185 VAL B CA 1
ATOM 3468 C C . VAL B 1 185 ? -16.062 -13.047 0.948 1 98.94 185 VAL B C 1
ATOM 3470 O O . VAL B 1 185 ? -16.109 -14.031 0.201 1 98.94 185 VAL B O 1
ATOM 3473 N N . ALA B 1 186 ? -15.797 -11.828 0.467 1 98.94 186 ALA B N 1
ATOM 3474 C CA . ALA B 1 186 ? -15.242 -11.562 -0.86 1 98.94 186 ALA B CA 1
ATOM 3475 C C . ALA B 1 186 ? -13.727 -11.398 -0.803 1 98.94 186 ALA B C 1
ATOM 3477 O O . ALA B 1 186 ? -13.188 -10.898 0.185 1 98.94 186 ALA B O 1
ATOM 3478 N N . LEU B 1 187 ? -13.062 -11.836 -1.869 1 98.88 187 LEU B N 1
ATOM 3479 C CA . LEU B 1 187 ? -11.609 -11.734 -1.809 1 98.88 187 LEU B CA 1
ATOM 3480 C C . LEU B 1 187 ? -11.016 -11.57 -3.205 1 98.88 187 LEU B C 1
ATOM 3482 O O . LEU B 1 187 ? -11.641 -11.953 -4.195 1 98.88 187 LEU B O 1
ATOM 3486 N N . CYS B 1 188 ? -9.922 -10.969 -3.305 1 98.81 188 CYS B N 1
ATOM 3487 C CA . CYS B 1 188 ? -9 -10.875 -4.43 1 98.81 188 CYS B CA 1
ATOM 3488 C C . CYS B 1 188 ? -7.562 -10.75 -3.943 1 98.81 188 CYS B C 1
ATOM 3490 O O . CYS B 1 188 ? -7.199 -9.758 -3.311 1 98.81 188 CYS B O 1
ATOM 3492 N N . GLY B 1 189 ? -6.75 -11.75 -4.195 1 98.38 189 GLY B N 1
ATOM 3493 C CA . GLY B 1 189 ? -5.359 -11.727 -3.775 1 98.38 189 GLY B CA 1
ATOM 3494 C C . GLY B 1 189 ? -4.562 -10.602 -4.414 1 98.38 189 GLY B C 1
ATOM 3495 O O . GLY B 1 189 ? -5.004 -10.008 -5.398 1 98.38 189 GLY B O 1
ATOM 3496 N N . GLY B 1 190 ? -3.355 -10.344 -3.869 1 98.12 190 GLY B N 1
ATOM 3497 C CA . GLY B 1 190 ? -2.482 -9.32 -4.422 1 98.12 190 GLY B CA 1
ATOM 3498 C C . GLY B 1 190 ? -3.029 -7.918 -4.25 1 98.12 190 GLY B C 1
ATOM 3499 O O . GLY B 1 190 ? -3.402 -7.523 -3.143 1 98.12 190 GLY B O 1
ATOM 3500 N N . ALA B 1 191 ? -2.98 -7.18 -5.32 1 97.94 191 ALA B N 1
ATOM 3501 C CA . ALA B 1 191 ? -3.463 -5.801 -5.312 1 97.94 191 ALA B CA 1
ATOM 3502 C C . ALA B 1 191 ? -4.918 -5.727 -5.77 1 97.94 191 ALA B C 1
ATOM 3504 O O . ALA B 1 191 ? -5.215 -5.148 -6.816 1 97.94 191 ALA B O 1
ATOM 3505 N N . GLY B 1 192 ? -5.812 -6.195 -4.973 1 98.19 192 GLY B N 1
ATOM 3506 C CA . GLY B 1 192 ? -7.199 -6.344 -5.383 1 98.19 192 GLY B CA 1
ATOM 3507 C C . GLY B 1 192 ? -8.109 -5.285 -4.797 1 98.19 192 GLY B C 1
ATOM 3508 O O . GLY B 1 192 ? -9.336 -5.398 -4.879 1 98.19 192 GLY B O 1
ATOM 3509 N N . SER B 1 193 ? -7.559 -4.164 -4.211 1 98.44 193 SER B N 1
ATOM 3510 C CA . SER B 1 193 ? -8.352 -3.209 -3.445 1 98.44 193 SER B CA 1
ATOM 3511 C C . SER B 1 193 ? -9.391 -2.52 -4.324 1 98.44 193 SER B C 1
ATOM 3513 O O . SER B 1 193 ? -10.43 -2.074 -3.834 1 98.44 193 SER B O 1
ATOM 3515 N N . PHE B 1 194 ? -9.148 -2.459 -5.637 1 97.62 194 PHE B N 1
ATOM 3516 C CA . PHE B 1 194 ? -10.047 -1.776 -6.559 1 97.62 194 PHE B CA 1
ATOM 3517 C C . PHE B 1 194 ? -11.406 -2.467 -6.602 1 97.62 194 PHE B C 1
ATOM 3519 O O . PHE B 1 194 ? -12.391 -1.886 -7.066 1 97.62 194 PHE B O 1
ATOM 3526 N N . LEU B 1 195 ? -11.523 -3.678 -6.105 1 98.56 195 LEU B N 1
ATOM 3527 C CA . LEU B 1 195 ? -12.742 -4.469 -6.188 1 98.56 195 LEU B CA 1
ATOM 3528 C C . LEU B 1 195 ? -13.625 -4.227 -4.969 1 98.56 195 LEU B C 1
ATOM 3530 O O . LEU B 1 195 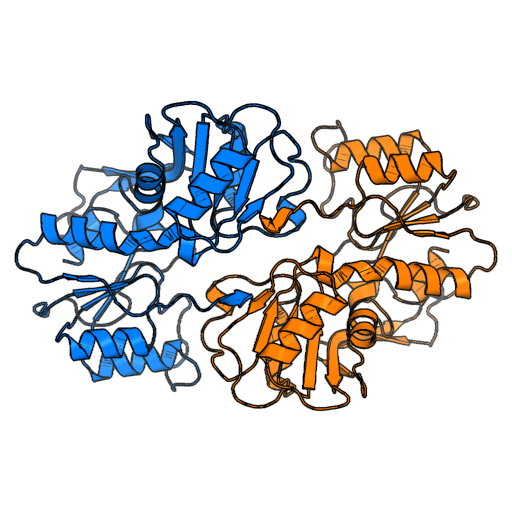? -14.727 -4.781 -4.875 1 98.56 195 LEU B O 1
ATOM 3534 N N . LEU B 1 196 ? -13.203 -3.389 -4.016 1 98.75 196 LEU B N 1
ATOM 3535 C CA . LEU B 1 196 ? -13.93 -3.176 -2.773 1 98.75 196 LEU B CA 1
ATOM 3536 C C . LEU B 1 196 ? -15.375 -2.754 -3.055 1 98.75 196 LEU B C 1
ATOM 3538 O O . LEU B 1 196 ? -16.312 -3.324 -2.496 1 98.75 196 LEU B O 1
ATOM 3542 N N . PRO B 1 197 ? -15.625 -1.785 -3.949 1 98.25 197 PRO B N 1
ATOM 3543 C CA . PRO B 1 197 ? -17.016 -1.404 -4.203 1 98.25 197 PRO B CA 1
ATOM 3544 C C . PRO B 1 197 ? -17.875 -2.568 -4.707 1 98.25 197 PRO B C 1
ATOM 3546 O O . PRO B 1 197 ? -19.016 -2.721 -4.301 1 98.25 197 PRO B O 1
ATOM 3549 N N . GLN B 1 198 ? -17.328 -3.4 -5.602 1 98.69 198 GLN B N 1
ATOM 3550 C CA . GLN B 1 198 ? -18.047 -4.547 -6.137 1 98.69 198 GLN B CA 1
ATOM 3551 C C . GLN B 1 198 ? -18.297 -5.598 -5.055 1 98.69 198 GLN B C 1
ATOM 3553 O O . GLN B 1 198 ? -19.312 -6.281 -5.066 1 98.69 198 GLN B O 1
ATOM 3558 N N . ALA B 1 199 ? -17.297 -5.758 -4.156 1 98.81 199 ALA B N 1
ATOM 3559 C CA . ALA B 1 199 ? -17.469 -6.68 -3.033 1 98.81 199 ALA B CA 1
ATOM 3560 C C . ALA B 1 199 ? -18.656 -6.258 -2.158 1 98.81 199 ALA B C 1
ATOM 3562 O O . ALA B 1 199 ? -19.469 -7.094 -1.771 1 98.81 199 ALA B O 1
ATOM 3563 N N . ILE B 1 200 ? -18.703 -4.961 -1.837 1 98.56 200 ILE B N 1
ATOM 3564 C CA . ILE B 1 200 ? -19.781 -4.41 -1.025 1 98.56 200 ILE B CA 1
ATOM 3565 C C . ILE B 1 200 ? -21.109 -4.602 -1.742 1 98.56 200 ILE B C 1
ATOM 3567 O O . ILE B 1 200 ? -22.094 -5.047 -1.137 1 98.56 200 ILE B O 1
ATOM 3571 N N . ALA B 1 201 ? -21.141 -4.277 -3.029 1 98.25 201 ALA B N 1
ATOM 3572 C CA . ALA B 1 201 ? -22.359 -4.422 -3.832 1 98.25 201 ALA B CA 1
ATOM 3573 C C . ALA B 1 201 ? -22.828 -5.875 -3.857 1 98.25 201 ALA B C 1
ATOM 3575 O O . ALA B 1 201 ? -24.031 -6.141 -3.932 1 98.25 201 ALA B O 1
ATOM 3576 N N . ALA B 1 202 ? -21.922 -6.809 -3.775 1 98.25 202 ALA B N 1
ATOM 3577 C CA . ALA B 1 202 ? -22.234 -8.234 -3.812 1 98.25 202 ALA B CA 1
ATOM 3578 C C . ALA B 1 202 ? -22.719 -8.727 -2.449 1 98.25 202 ALA B C 1
ATOM 3580 O O . ALA B 1 202 ? -23.047 -9.906 -2.289 1 98.25 202 ALA B O 1
ATOM 3581 N N . GLY B 1 203 ? -22.688 -7.855 -1.424 1 98.19 203 GLY B N 1
ATOM 3582 C CA . GLY B 1 203 ? -23.219 -8.172 -0.112 1 98.19 203 GLY B CA 1
ATOM 3583 C C . GLY B 1 203 ? -22.203 -8.812 0.814 1 98.19 203 GLY B C 1
ATOM 3584 O O . GLY B 1 203 ? -22.562 -9.523 1.751 1 98.19 203 GLY B O 1
ATOM 3585 N N . ALA B 1 204 ? -20.969 -8.586 0.583 1 98.81 204 ALA B N 1
ATOM 3586 C CA . ALA B 1 204 ? -19.922 -9.18 1.412 1 98.81 204 ALA B CA 1
ATOM 3587 C C . ALA B 1 204 ? -19.922 -8.57 2.812 1 98.81 204 ALA B C 1
ATOM 3589 O O . ALA B 1 204 ? -20.109 -7.363 2.973 1 98.81 204 ALA B O 1
ATOM 3590 N N . ASP B 1 205 ? -19.719 -9.414 3.83 1 98.88 205 ASP B N 1
ATOM 3591 C CA . ASP B 1 205 ? -19.469 -8.945 5.191 1 98.88 205 ASP B CA 1
ATOM 3592 C C . ASP B 1 205 ? -18 -8.547 5.375 1 98.88 205 ASP B C 1
ATOM 3594 O O . ASP B 1 205 ? -17.688 -7.684 6.191 1 98.88 205 ASP B O 1
ATOM 3598 N N . ALA B 1 206 ? -17.156 -9.242 4.648 1 98.94 206 ALA B N 1
ATOM 3599 C CA . ALA B 1 206 ? -15.727 -8.969 4.707 1 98.94 206 ALA B CA 1
ATOM 3600 C C . ALA B 1 206 ? -15.102 -9 3.312 1 98.94 206 ALA B C 1
ATOM 3602 O O . ALA B 1 206 ? -15.578 -9.727 2.43 1 98.94 206 ALA B O 1
ATOM 3603 N N . PHE B 1 207 ? -14.102 -8.203 3.145 1 98.94 207 PHE B N 1
ATOM 3604 C CA . PHE B 1 207 ? -13.297 -8.164 1.932 1 98.94 207 PHE B CA 1
ATOM 3605 C C . PHE B 1 207 ? -11.82 -8.367 2.256 1 98.94 207 PHE B C 1
ATOM 3607 O O . PHE B 1 207 ? -11.234 -7.594 3.02 1 98.94 207 PHE B O 1
ATOM 3614 N N . VAL B 1 208 ? -11.195 -9.445 1.692 1 98.94 208 VAL B N 1
ATOM 3615 C CA . VAL B 1 208 ? -9.805 -9.805 1.946 1 98.94 208 VAL B CA 1
ATOM 3616 C C . VAL B 1 208 ? -8.969 -9.547 0.695 1 98.94 208 VAL B C 1
ATOM 3618 O O . VAL B 1 208 ? -9.32 -10 -0.398 1 98.94 208 VAL B O 1
ATOM 3621 N N . THR B 1 209 ? -7.895 -8.82 0.798 1 98.88 209 THR B N 1
ATOM 3622 C CA . THR B 1 209 ? -6.977 -8.57 -0.31 1 98.88 209 THR B CA 1
ATOM 3623 C C . THR B 1 209 ? -5.543 -8.438 0.193 1 98.88 209 THR B C 1
ATOM 3625 O O . THR B 1 209 ? -5.273 -8.656 1.375 1 98.88 209 THR B O 1
ATOM 3628 N N . GLY B 1 210 ? -4.57 -8.25 -0.69 1 98.56 210 GLY B N 1
ATOM 3629 C CA . GLY B 1 210 ? -3.166 -8.219 -0.313 1 98.56 210 GLY B CA 1
ATOM 3630 C C . GLY B 1 210 ? -2.639 -6.82 -0.075 1 98.56 210 GLY B C 1
ATOM 3631 O O . GLY B 1 210 ? -1.715 -6.625 0.719 1 98.56 210 GLY B O 1
ATOM 3632 N N . GLU B 1 211 ? -3.193 -5.871 -0.787 1 97.5 211 GLU B N 1
ATOM 3633 C CA . GLU B 1 211 ? -2.721 -4.492 -0.715 1 97.5 211 GLU B CA 1
ATOM 3634 C C . GLU B 1 211 ? -3.881 -3.506 -0.799 1 97.5 211 GLU B C 1
ATOM 3636 O O . GLU B 1 211 ? -4.848 -3.738 -1.527 1 97.5 211 GLU B O 1
ATOM 3641 N N . MET B 1 212 ? -3.709 -2.414 -0.08 1 98.31 212 MET B N 1
ATOM 3642 C CA . MET B 1 212 ? -4.691 -1.334 -0.132 1 98.31 212 MET B CA 1
ATOM 3643 C C . MET B 1 212 ? -4.078 -0.018 0.334 1 98.31 212 MET B C 1
ATOM 3645 O O . MET B 1 212 ? -3.27 -0.001 1.265 1 98.31 212 MET B O 1
ATOM 3649 N N . HIS B 1 213 ? -4.422 1.062 -0.315 1 97.62 213 HIS B N 1
ATOM 3650 C CA . HIS B 1 213 ? -3.922 2.379 0.063 1 97.62 213 HIS B CA 1
ATOM 3651 C C . HIS B 1 213 ? -4.703 2.945 1.244 1 97.62 213 HIS B C 1
ATOM 3653 O O . HIS B 1 213 ? -5.883 2.637 1.42 1 97.62 213 HIS B O 1
ATOM 3659 N N . TYR B 1 214 ? -4.039 3.857 1.929 1 98.31 214 TYR B N 1
ATOM 3660 C CA . TYR B 1 214 ? -4.512 4.469 3.164 1 98.31 214 TYR B CA 1
ATOM 3661 C C . TYR B 1 214 ? -5.91 5.051 2.986 1 98.31 214 TYR B C 1
ATOM 3663 O O . TYR B 1 214 ? -6.828 4.715 3.736 1 98.31 214 TYR B O 1
ATOM 3671 N N . HIS B 1 215 ? -6.145 5.836 1.97 1 97.62 215 HIS B N 1
ATOM 3672 C CA . HIS B 1 215 ? -7.371 6.609 1.816 1 97.62 215 HIS B CA 1
ATOM 3673 C C . HIS B 1 215 ? -8.539 5.711 1.418 1 97.62 215 HIS B C 1
ATOM 3675 O O . HIS B 1 215 ? -9.703 6.09 1.585 1 97.62 215 HIS B O 1
ATOM 3681 N N . GLU B 1 216 ? -8.266 4.531 0.947 1 97.56 216 GLU B N 1
ATOM 3682 C CA . GLU B 1 216 ? -9.312 3.609 0.508 1 97.56 216 GLU B CA 1
ATOM 3683 C C . GLU B 1 216 ? -10.07 3.029 1.697 1 97.56 216 GLU B C 1
ATOM 3685 O O . GLU B 1 216 ? -11.164 2.482 1.535 1 97.56 216 GLU B O 1
ATOM 3690 N N . TYR B 1 217 ? -9.531 3.137 2.922 1 98.25 217 TYR B N 1
ATOM 3691 C CA . TYR B 1 217 ? -10.156 2.582 4.117 1 98.25 217 TYR B CA 1
ATOM 3692 C C . TYR B 1 217 ? -11.312 3.463 4.586 1 98.25 217 TYR B C 1
ATOM 3694 O O . TYR B 1 217 ? -12.172 3.018 5.348 1 98.25 217 TYR B O 1
ATOM 3702 N N . PHE B 1 218 ? -11.297 4.754 4.223 1 97.75 218 PHE B N 1
ATOM 3703 C CA . PHE B 1 218 ? -12.242 5.719 4.781 1 97.75 218 PHE B CA 1
ATOM 3704 C C . PHE B 1 218 ? -13.656 5.449 4.281 1 97.75 218 PHE B C 1
ATOM 3706 O O . PHE B 1 218 ? -13.852 5.121 3.109 1 97.75 218 PHE B O 1
ATOM 3713 N N . GLY B 1 219 ? -14.602 5.602 5.113 1 96.25 219 GLY B N 1
ATOM 3714 C CA . GLY B 1 219 ? -16 5.594 4.727 1 96.25 219 GLY B CA 1
ATOM 3715 C C . GLY B 1 219 ? -16.641 4.215 4.793 1 96.25 219 GLY B C 1
ATOM 3716 O O . GLY B 1 219 ? -17.781 4.031 4.391 1 96.25 219 GLY B O 1
ATOM 3717 N N . HIS B 1 220 ? -15.891 3.238 5.32 1 97.69 220 HIS B N 1
ATOM 3718 C CA . HIS B 1 220 ? -16.422 1.879 5.293 1 97.69 220 HIS B CA 1
ATOM 3719 C C . HIS B 1 220 ? -16.594 1.33 6.703 1 97.69 220 HIS B C 1
ATOM 3721 O O . HIS B 1 220 ? -16.625 0.114 6.902 1 97.69 220 HIS B O 1
ATOM 3727 N N . GLU B 1 221 ? -16.672 2.268 7.68 1 95.38 221 GLU B N 1
ATOM 3728 C CA . GLU B 1 221 ? -16.859 1.864 9.07 1 95.38 221 GLU B CA 1
ATOM 3729 C C . GLU B 1 221 ? -18.156 1.077 9.234 1 95.38 221 GLU B C 1
ATOM 3731 O O . GLU B 1 221 ? -19.234 1.537 8.828 1 95.38 221 GLU B O 1
ATOM 3736 N N . GLN B 1 222 ? -18.031 -0.079 9.773 1 97.12 222 GLN B N 1
ATOM 3737 C CA . GLN B 1 222 ? -19.141 -0.977 10.102 1 97.12 222 GLN B CA 1
ATOM 3738 C C . GLN B 1 222 ? -19.922 -1.369 8.852 1 97.12 222 GLN B C 1
ATOM 3740 O O . GLN B 1 222 ? -20.984 -1.984 8.945 1 97.12 222 GLN B O 1
ATOM 3745 N N . GLU B 1 223 ? -19.5 -1.022 7.641 1 97.88 223 GLU B N 1
ATOM 3746 C CA . GLU B 1 223 ? -20.109 -1.426 6.379 1 97.88 223 GLU B CA 1
ATOM 3747 C C . GLU B 1 223 ? -19.578 -2.773 5.91 1 97.88 223 GLU B C 1
ATOM 3749 O O . GLU B 1 223 ? -20.344 -3.662 5.543 1 97.88 223 GLU B O 1
ATOM 3754 N N . VAL B 1 224 ? -18.359 -2.979 6 1 98.81 224 VAL B N 1
ATOM 3755 C CA . VAL B 1 224 ? -17.625 -4.172 5.574 1 98.81 224 VAL B CA 1
ATOM 3756 C C . VAL B 1 224 ? -16.344 -4.301 6.379 1 98.81 224 VAL B C 1
ATOM 3758 O O . VAL B 1 224 ? -15.719 -3.297 6.738 1 98.81 224 VAL B O 1
ATOM 3761 N N . GLN B 1 225 ? -15.93 -5.488 6.73 1 98.94 225 GLN B N 1
ATOM 3762 C CA . GLN B 1 225 ? -14.625 -5.707 7.332 1 98.94 225 GLN B CA 1
ATOM 3763 C C . GLN B 1 225 ? -13.531 -5.773 6.266 1 98.94 225 GLN B C 1
ATOM 3765 O O . GLN B 1 225 ? -13.477 -6.727 5.48 1 98.94 225 GLN B O 1
ATOM 3770 N N . ILE B 1 226 ? -12.758 -4.797 6.203 1 98.94 226 ILE B N 1
ATOM 3771 C CA . ILE B 1 226 ? -11.602 -4.805 5.312 1 98.94 226 ILE B CA 1
ATOM 3772 C C . ILE B 1 226 ? -10.438 -5.516 5.992 1 98.94 226 ILE B C 1
ATOM 3774 O O . ILE B 1 226 ? -10.117 -5.234 7.152 1 98.94 226 ILE B O 1
ATOM 3778 N N . ALA B 1 227 ? -9.836 -6.43 5.355 1 98.88 227 ALA B N 1
ATOM 3779 C CA . ALA B 1 227 ? -8.641 -7.121 5.848 1 98.88 227 ALA B CA 1
ATOM 3780 C C . ALA B 1 227 ? -7.57 -7.199 4.766 1 98.88 227 ALA B C 1
ATOM 3782 O O . ALA B 1 227 ? -7.754 -7.875 3.748 1 98.88 227 ALA B O 1
ATOM 3783 N N . VAL B 1 228 ? -6.496 -6.566 4.969 1 98.88 228 VAL B N 1
ATOM 3784 C CA . VAL B 1 228 ? -5.348 -6.57 4.07 1 98.88 228 VAL B CA 1
ATOM 3785 C C . VAL B 1 228 ? -4.223 -7.406 4.668 1 98.88 228 VAL B C 1
ATOM 3787 O O . VAL B 1 228 ? -3.633 -7.031 5.684 1 98.88 228 VAL B O 1
ATOM 3790 N N . ILE B 1 229 ? -3.859 -8.484 4 1 98.75 229 ILE B N 1
ATOM 3791 C CA . ILE B 1 229 ? -3.094 -9.5 4.715 1 98.75 229 ILE B CA 1
ATOM 3792 C C . ILE B 1 229 ? -1.688 -9.594 4.125 1 98.75 229 ILE B C 1
ATOM 3794 O O . ILE B 1 229 ? -0.868 -10.391 4.582 1 98.75 229 ILE B O 1
ATOM 3798 N N . GLY B 1 230 ? -1.395 -8.805 3.096 1 98.44 230 GLY B N 1
ATOM 3799 C CA . GLY B 1 230 ? -0.109 -8.867 2.422 1 98.44 230 GLY B CA 1
ATOM 3800 C C . GLY B 1 230 ? -0.193 -9.484 1.036 1 98.44 230 GLY B C 1
ATOM 3801 O O . GLY B 1 230 ? -0.938 -10.438 0.82 1 98.44 230 GLY B O 1
ATOM 3802 N N . HIS B 1 231 ? 0.567 -8.875 0.125 1 98.69 231 HIS B N 1
ATOM 3803 C CA . HIS B 1 231 ? 0.56 -9.328 -1.263 1 98.69 231 HIS B CA 1
ATOM 3804 C C . HIS B 1 231 ? 1.089 -10.75 -1.382 1 98.69 231 HIS B C 1
ATOM 3806 O O . HIS B 1 231 ? 0.401 -11.633 -1.902 1 98.69 231 HIS B O 1
ATOM 3812 N N . TYR B 1 232 ? 2.293 -11.008 -0.897 1 98.56 232 TYR B N 1
ATOM 3813 C CA . TYR B 1 232 ? 2.898 -12.336 -0.909 1 98.56 232 TYR B CA 1
ATOM 3814 C C . TYR B 1 232 ? 2.029 -13.344 -0.159 1 98.56 232 TYR B C 1
ATOM 3816 O O . TYR B 1 232 ? 1.7 -14.406 -0.689 1 98.56 232 TYR B O 1
ATOM 3824 N N . GLN B 1 233 ? 1.572 -12.93 1.037 1 98.56 233 GLN B N 1
ATOM 3825 C CA . GLN B 1 233 ? 0.819 -13.828 1.909 1 98.56 233 GLN B CA 1
ATOM 3826 C C . GLN B 1 233 ? -0.477 -14.281 1.244 1 98.56 233 GLN B C 1
ATOM 3828 O O . GLN B 1 233 ? -0.836 -15.461 1.311 1 98.56 233 GLN B O 1
ATOM 3833 N N . SER B 1 234 ? -1.112 -13.406 0.555 1 98.62 234 SER B N 1
ATOM 3834 C CA . SER B 1 234 ? -2.4 -13.734 -0.048 1 98.62 234 SER B CA 1
ATOM 3835 C C . SER B 1 234 ? -2.238 -14.734 -1.19 1 98.62 234 SER B C 1
ATOM 3837 O O . SER B 1 234 ? -3.146 -15.516 -1.47 1 98.62 234 SER B O 1
ATOM 3839 N N . GLU B 1 235 ? -1.051 -14.719 -1.806 1 98.56 235 GLU B N 1
ATOM 3840 C CA . GLU B 1 235 ? -0.916 -15.461 -3.055 1 98.56 235 GLU B CA 1
ATOM 3841 C C . GLU B 1 235 ? 0.047 -16.641 -2.896 1 98.56 235 GLU B C 1
ATOM 3843 O O . GLU B 1 235 ? 0.365 -17.312 -3.871 1 98.56 235 GLU B O 1
ATOM 3848 N N . GLN B 1 236 ? 0.462 -16.922 -1.71 1 97.88 236 GLN B N 1
ATOM 3849 C CA . GLN B 1 236 ? 1.537 -17.859 -1.439 1 97.88 236 GLN B CA 1
ATOM 3850 C C . GLN B 1 236 ? 1.146 -19.281 -1.869 1 97.88 236 GLN B C 1
ATOM 3852 O O . GLN B 1 236 ? 2.012 -20.125 -2.1 1 97.88 236 GLN B O 1
ATOM 3857 N N . PHE B 1 237 ? -0.139 -19.578 -2.115 1 98.19 237 PHE B N 1
ATOM 3858 C CA . PHE B 1 237 ? -0.579 -20.938 -2.447 1 98.19 237 PHE B CA 1
ATOM 3859 C C . PHE B 1 237 ? -0.726 -21.094 -3.955 1 98.19 237 PHE B C 1
ATOM 3861 O O . PHE B 1 237 ? -1.142 -22.156 -4.43 1 98.19 237 PHE B O 1
ATOM 3868 N N . THR B 1 238 ? -0.412 -20.062 -4.719 1 98.5 238 THR B N 1
ATOM 3869 C CA . THR B 1 238 ? -0.517 -20.109 -6.172 1 98.5 238 THR B CA 1
ATOM 3870 C C . THR B 1 238 ? 0.311 -21.25 -6.742 1 98.5 238 THR B C 1
ATOM 3872 O O . THR B 1 238 ? -0.099 -21.906 -7.707 1 98.5 238 THR B O 1
ATOM 3875 N N . ASN B 1 239 ? 1.44 -21.547 -6.141 1 97.88 239 ASN B N 1
ATOM 3876 C CA . ASN B 1 239 ? 2.314 -22.625 -6.605 1 97.88 239 ASN B CA 1
ATOM 3877 C C . ASN B 1 239 ? 1.613 -23.984 -6.555 1 97.88 239 ASN B C 1
ATOM 3879 O O . ASN B 1 239 ? 1.87 -24.844 -7.391 1 97.88 239 ASN B O 1
ATOM 3883 N N . GLU B 1 240 ? 0.756 -24.141 -5.582 1 97.94 240 GLU B N 1
ATOM 3884 C CA . GLU B 1 240 ? -0.006 -25.391 -5.48 1 97.94 240 GLU B CA 1
ATOM 3885 C C . GLU B 1 240 ? -0.965 -25.547 -6.66 1 97.94 240 GLU B C 1
ATOM 3887 O O . GLU B 1 240 ? -1.172 -26.656 -7.156 1 97.94 240 GLU B O 1
ATOM 3892 N N . VAL B 1 241 ? -1.56 -24.422 -7.055 1 98.06 241 VAL B N 1
ATOM 3893 C CA . VAL B 1 241 ? -2.457 -24.438 -8.203 1 98.06 241 VAL B CA 1
ATOM 3894 C C . VAL B 1 241 ? -1.698 -24.891 -9.453 1 98.06 241 VAL B C 1
ATOM 3896 O O . VAL B 1 241 ? -2.158 -25.766 -10.18 1 98.06 241 VAL B O 1
ATOM 3899 N N . PHE B 1 242 ? -0.5 -24.312 -9.617 1 98.38 242 PHE B N 1
ATOM 3900 C CA . PHE B 1 242 ? 0.333 -24.688 -10.75 1 98.38 242 PHE B CA 1
ATOM 3901 C C . PHE B 1 242 ? 0.611 -26.188 -10.727 1 98.38 242 PHE B C 1
ATOM 3903 O O . PHE B 1 242 ? 0.448 -26.875 -11.742 1 98.38 242 PHE B O 1
ATOM 3910 N N . ARG B 1 243 ? 1.042 -26.641 -9.586 1 97.44 243 ARG B N 1
ATOM 3911 C CA . ARG B 1 243 ? 1.386 -28.047 -9.445 1 97.44 243 ARG B CA 1
ATOM 3912 C C . ARG B 1 243 ? 0.2 -28.938 -9.797 1 97.44 243 ARG B C 1
ATOM 3914 O O . ARG B 1 243 ? 0.342 -29.906 -10.562 1 97.44 243 ARG B O 1
ATOM 3921 N N . ASP B 1 244 ? -0.958 -28.609 -9.297 1 97.12 244 ASP B N 1
ATOM 3922 C CA . ASP B 1 244 ? -2.154 -29.406 -9.539 1 97.12 244 ASP B CA 1
ATOM 3923 C C . ASP 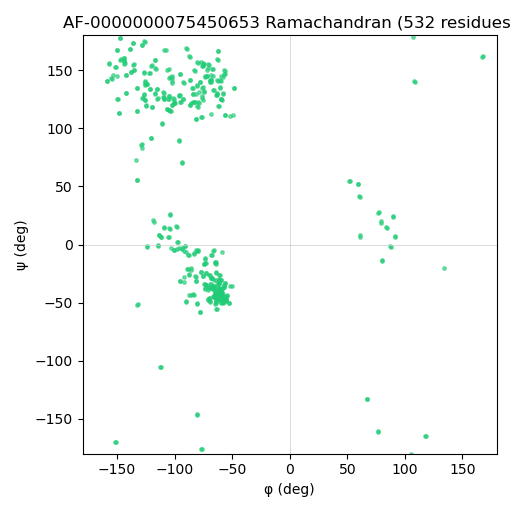B 1 244 ? -2.504 -29.453 -11.023 1 97.12 244 ASP B C 1
ATOM 3925 O O . ASP B 1 244 ? -2.811 -30.516 -11.562 1 97.12 244 ASP B O 1
ATOM 3929 N N . VAL B 1 245 ? -2.49 -28.297 -11.656 1 96.5 245 VAL B N 1
ATOM 3930 C CA . VAL B 1 245 ? -2.838 -28.203 -13.07 1 96.5 245 VAL B CA 1
ATOM 3931 C C . VAL B 1 245 ? -1.846 -29 -13.906 1 96.5 245 VAL B C 1
ATOM 3933 O O . VAL B 1 245 ? -2.246 -29.797 -14.766 1 96.5 245 VAL B O 1
ATOM 3936 N N . ILE B 1 246 ? -0.524 -28.859 -13.633 1 95.69 246 ILE B N 1
ATOM 3937 C CA . ILE B 1 246 ? 0.52 -29.484 -14.438 1 95.69 246 ILE B CA 1
ATOM 3938 C C . ILE B 1 246 ? 0.498 -31 -14.234 1 95.69 246 ILE B C 1
ATOM 3940 O O . ILE B 1 246 ? 0.565 -31.766 -15.195 1 95.69 246 ILE B O 1
ATOM 3944 N N . THR B 1 247 ? 0.411 -31.375 -12.984 1 94.19 247 THR B N 1
ATOM 3945 C CA . THR B 1 247 ? 0.456 -32.812 -12.68 1 94.19 247 THR B CA 1
ATOM 3946 C C . THR B 1 247 ? -0.742 -33.531 -13.297 1 94.19 247 THR B C 1
ATOM 3948 O O . THR B 1 247 ? -0.627 -34.656 -13.727 1 94.19 247 THR B O 1
ATOM 3951 N N . ALA B 1 248 ? -1.854 -32.875 -13.344 1 93.56 248 ALA B N 1
ATOM 3952 C CA . ALA B 1 248 ? -3.057 -33.469 -13.922 1 93.56 248 ALA B CA 1
ATOM 3953 C C . ALA B 1 248 ? -2.924 -33.594 -15.438 1 93.56 248 ALA B C 1
ATOM 3955 O O . ALA B 1 248 ? -3.336 -34.594 -16.016 1 93.56 248 ALA B O 1
ATOM 3956 N N . ALA B 1 249 ? -2.375 -32.688 -16.078 1 91 249 ALA B N 1
ATOM 3957 C CA . ALA B 1 249 ? -2.348 -32.625 -17.531 1 91 249 ALA B CA 1
ATOM 3958 C C . ALA B 1 249 ? -1.106 -33.312 -18.094 1 91 249 ALA B C 1
ATOM 3960 O O . ALA B 1 249 ? -1.123 -33.812 -19.203 1 91 249 ALA B O 1
ATOM 3961 N N . CYS B 1 250 ? -0.01 -33.281 -17.406 1 90.19 250 CYS B N 1
ATOM 3962 C CA . CYS B 1 250 ? 1.271 -33.812 -17.875 1 90.19 250 CYS B CA 1
ATOM 3963 C C . CYS B 1 250 ? 1.876 -34.75 -16.844 1 90.19 250 CYS B C 1
ATOM 3965 O O . CYS B 1 250 ? 2.904 -34.438 -16.234 1 90.19 250 CYS B O 1
ATOM 3967 N N . PRO B 1 251 ? 1.272 -35.969 -17.062 1 85.56 251 PRO B N 1
ATOM 3968 C CA . PRO B 1 251 ? 1.811 -36.938 -16.125 1 85.56 251 PRO B CA 1
ATOM 3969 C C . PRO B 1 251 ? 3.277 -37.281 -16.391 1 85.56 251 PRO B C 1
ATOM 3971 O O . PRO B 1 251 ? 3.697 -37.344 -17.547 1 85.56 251 PRO B O 1
ATOM 3974 N N . GLY B 1 252 ? 4.254 -36.969 -15.625 1 87.19 252 GLY B N 1
ATOM 3975 C CA . GLY B 1 252 ? 5.66 -37.312 -15.766 1 87.19 252 GLY B CA 1
ATOM 3976 C C . GLY B 1 252 ? 6.586 -36.125 -15.531 1 87.19 252 GLY B C 1
ATOM 3977 O O . GLY B 1 252 ? 7.785 -36.312 -15.312 1 87.19 252 GLY B O 1
ATOM 3978 N N . VAL B 1 253 ? 5.898 -35.062 -15.688 1 88.88 253 VAL B N 1
ATOM 3979 C CA . VAL B 1 253 ? 6.73 -33.875 -15.461 1 88.88 253 VAL B CA 1
ATOM 3980 C C . VAL B 1 253 ? 6.957 -33.688 -13.969 1 88.88 253 VAL B C 1
ATOM 3982 O O . VAL B 1 253 ? 6.016 -33.75 -13.18 1 88.88 253 VAL B O 1
ATOM 3985 N N . THR B 1 254 ? 8.195 -33.562 -13.648 1 94.88 254 THR B N 1
ATOM 3986 C CA . THR B 1 254 ? 8.547 -33.281 -12.258 1 94.88 254 THR B CA 1
ATOM 3987 C C . THR B 1 254 ? 8.352 -31.812 -11.922 1 94.88 254 THR B C 1
ATOM 3989 O O . THR B 1 254 ? 8.867 -30.938 -12.617 1 94.88 254 THR B O 1
ATOM 3992 N N . CYS B 1 255 ? 7.535 -31.562 -10.953 1 96.88 255 CYS B N 1
ATOM 3993 C CA . CYS B 1 255 ? 7.305 -30.219 -10.461 1 96.88 255 CYS B CA 1
ATOM 3994 C C . CYS B 1 255 ? 7.91 -30.031 -9.078 1 96.88 255 CYS B C 1
ATOM 3996 O O . CYS B 1 255 ? 7.773 -30.891 -8.211 1 96.88 255 CYS B O 1
ATOM 3998 N N . HIS B 1 256 ? 8.664 -28.953 -8.922 1 98 256 HIS B N 1
ATOM 3999 C CA . HIS B 1 256 ? 9.211 -28.562 -7.625 1 98 256 HIS B CA 1
ATOM 4000 C C . HIS B 1 256 ? 8.617 -27.234 -7.152 1 98 256 HIS B C 1
ATOM 4002 O O . HIS B 1 256 ? 8.594 -26.25 -7.902 1 98 256 HIS B O 1
ATOM 4008 N N . LEU B 1 257 ? 8.062 -27.219 -5.965 1 98.25 257 LEU B N 1
ATOM 4009 C CA . LEU B 1 257 ? 7.746 -25.953 -5.332 1 98.25 257 LEU B CA 1
ATOM 4010 C C . LEU B 1 257 ? 9.008 -25.266 -4.82 1 98.25 257 LEU B C 1
ATOM 4012 O O . LEU B 1 257 ? 9.844 -25.906 -4.176 1 98.25 257 LEU B O 1
ATOM 4016 N N . THR B 1 258 ? 9.141 -24.062 -5.133 1 98.38 258 THR B N 1
ATOM 4017 C CA . THR B 1 258 ? 10.352 -23.344 -4.719 1 98.38 258 THR B CA 1
ATOM 4018 C C . THR B 1 258 ? 10.5 -23.375 -3.201 1 98.38 258 THR B C 1
ATOM 4020 O O . THR B 1 258 ? 9.508 -23.297 -2.473 1 98.38 258 THR B O 1
ATOM 4023 N N . ARG B 1 259 ? 11.695 -23.469 -2.777 1 97.31 259 ARG B N 1
ATOM 4024 C CA . ARG B 1 259 ? 12.016 -23.328 -1.362 1 97.31 259 ARG B CA 1
ATOM 4025 C C . ARG B 1 259 ? 12.555 -21.938 -1.061 1 97.31 259 ARG B C 1
ATOM 4027 O O . ARG B 1 259 ? 12.758 -21.578 0.103 1 97.31 259 ARG B O 1
ATOM 4034 N N . THR B 1 260 ? 12.719 -21.188 -2.094 1 96 260 THR B N 1
ATOM 4035 C CA . THR B 1 260 ? 13.195 -19.812 -1.955 1 96 260 THR B CA 1
ATOM 4036 C C . THR B 1 260 ? 12.055 -18.891 -1.549 1 96 260 THR B C 1
ATOM 4038 O O . THR B 1 260 ? 11.031 -18.812 -2.236 1 96 260 THR B O 1
ATOM 4041 N N . ASN B 1 261 ? 12.18 -18.234 -0.38 1 95.94 261 ASN B N 1
ATOM 4042 C CA . ASN B 1 261 ? 11.227 -17.203 -0.009 1 95.94 261 ASN B CA 1
ATOM 4043 C C . ASN B 1 261 ? 11.5 -15.898 -0.759 1 95.94 261 ASN B C 1
ATOM 4045 O O . ASN B 1 261 ? 12.5 -15.219 -0.5 1 95.94 261 ASN B O 1
ATOM 4049 N N . THR B 1 262 ? 10.625 -15.586 -1.648 1 96.19 262 THR B N 1
ATOM 4050 C CA . THR B 1 262 ? 10.859 -14.406 -2.482 1 96.19 262 THR B CA 1
ATOM 4051 C C . THR B 1 262 ? 10.195 -13.18 -1.88 1 96.19 262 THR B C 1
ATOM 4053 O O . THR B 1 262 ? 10.273 -12.086 -2.445 1 96.19 262 THR B O 1
ATOM 4056 N N . ASN B 1 263 ? 9.422 -13.328 -0.73 1 97.44 263 ASN B N 1
ATOM 4057 C CA . ASN B 1 263 ? 8.844 -12.148 -0.102 1 97.44 263 ASN B CA 1
ATOM 4058 C C . ASN B 1 263 ? 9.914 -11.117 0.246 1 97.44 263 ASN B C 1
ATOM 4060 O O . ASN B 1 263 ? 10.75 -11.352 1.122 1 97.44 263 ASN B O 1
ATOM 4064 N N . PRO B 1 264 ? 9.906 -9.961 -0.454 1 97.62 264 PRO B N 1
ATOM 4065 C CA . PRO B 1 264 ? 10.953 -8.961 -0.198 1 97.62 264 PRO B CA 1
ATOM 4066 C C . PRO B 1 264 ? 10.68 -8.133 1.057 1 97.62 264 PRO B C 1
ATOM 4068 O O . PRO B 1 264 ? 11.516 -7.32 1.454 1 97.62 264 PRO B O 1
ATOM 4071 N N . ILE B 1 265 ? 9.555 -8.328 1.658 1 98.19 265 ILE B N 1
ATOM 4072 C CA . ILE B 1 265 ? 9.141 -7.488 2.773 1 98.19 265 ILE B CA 1
ATOM 4073 C C . ILE B 1 265 ? 9.305 -8.25 4.086 1 98.19 265 ILE B C 1
ATOM 4075 O O . ILE B 1 265 ? 8.812 -9.375 4.223 1 98.19 265 ILE B O 1
ATOM 4079 N N . ILE B 1 266 ? 10 -7.703 4.988 1 97.5 266 ILE B N 1
ATOM 4080 C CA . ILE B 1 266 ? 9.992 -8.172 6.371 1 97.5 266 ILE B CA 1
ATOM 4081 C C . ILE B 1 266 ? 9.133 -7.238 7.219 1 97.5 266 ILE B C 1
ATOM 4083 O O . ILE B 1 266 ? 9.102 -6.027 6.992 1 97.5 266 ILE B O 1
ATOM 4087 N N . TYR B 1 267 ? 8.398 -7.805 8.102 1 95.88 267 TYR B N 1
ATOM 4088 C CA . TYR B 1 267 ? 7.52 -7.066 9.008 1 95.88 267 TYR B CA 1
ATOM 4089 C C . TYR B 1 267 ? 8.117 -6.988 10.406 1 95.88 267 TYR B C 1
ATOM 4091 O O . TYR B 1 267 ? 8.312 -8.016 11.062 1 95.88 267 TYR B O 1
ATOM 4099 N N . LEU B 1 268 ? 8.422 -5.801 10.766 1 95.88 268 LEU B N 1
ATOM 4100 C CA . LEU B 1 268 ? 9.141 -5.609 12.023 1 95.88 268 LEU B CA 1
ATOM 4101 C C . LEU B 1 268 ? 8.336 -4.746 12.984 1 95.88 268 LEU B C 1
ATOM 4103 O O . LEU B 1 268 ? 7.613 -3.842 12.562 1 95.88 268 LEU B O 1
#

Organism: Prevotella dentalis (strain ATCC 49559 / DSM 3688 / JCM 13448 / NCTC 12043 / ES 2772) (NCBI:txid908937)

Foldseek 3Di:
DLLLVCLQQPPVLADPLFDFWWQDADDPDDWQFEEEEADQFLVSLVVCVVVVTQEYEYAHHLPSDDDPDQDPPDRSSVRRVSSVVSNHIYGHHYQSQLFFVLGQQVVLCVLLVFPPKDAWADKDWDFRQDPVRDTDPDITITHQKMKGWDPDWDFQVVSLVSLCVSLVFPDKDKDDTAPDTFTMEMEGEAPSLVCVVRCLVVPGQEYEYADDDDVSRPPCVNSHIYIHRHRCSSRVCNSVSVVVSCCVVPVPHHYDYDPDDPPPDDDD/DLLLVCLQQPPVLADPLFDFFWQDADDPDDWQAEEEEADQFLVSLVVCVVVVTQEYEYAHHLPSDDDPDQDPPDGSSVRRVSSVVSNHIYGHHYQSQLFFVLGQQVVLCVLLVFPPKDAWADKDWDFRQDPVRDTDPDITITHQKMKGWDPDWDFQVVSLVSLCVSLVFPDKDKDDTAPDTFTMEMEGEAPSLVCVVRCLVVPGQEYEYADDDDVSRPPCVNSHIYIHRHRCSSRVCNSVSVVVSCCVVPPPHHYDYDPDDPPPDDDD

Secondary structure (DSSP, 8-state):
-HHHHHHHS-GGGS-TT---EEEES-SSS----EEEESS--HHHHHHHHHTT--EEEESS-S--S--S--SSSSHHHHHHHHHHHTT-EEEE--HHHHHBTTSHHHHHHHHTT-EEEEEEEEEEEEEEEPTTS-EEEEEEEEEEEEEEEEEEEE-HHHHHHHHHHHHT-S--EESSPPSS-EEEEEEETTT-GGGHHHHHHTT-SEEEES---GGGGTT-TTT-EEEE--HHHHHTTHHHHHHHHHHHH-TTS-EEE--------EE-/-HHHHHHHS-GGGS-TT---EEEES-SSS----EEEESS--HHHHHHHHHTT--EEEESS-S--S--S--SSSSHHHHHHHHHHHTT-EEEE--HHHHHBTTSHHHHHHHHTT-EEEEEEEEEEEEEEEPTTS-EEEEEEEEEEEEEEEEEEEE-HHHHHHHHHHHHT-S--EE-SPPSS-EEEEEEETTT-GGGHHHHHHTT-SEEEES---GGGGTT-TTT-EEEE--HHHHHTTHHHHHHHHHHHHSTT--EEE--------EE-

Solvent-accessible surface area (backbone atoms only — not comparable to full-atom values): 28051 Å² total; per-residue (Å²): 102,70,62,50,52,31,45,66,26,30,67,86,56,30,53,90,82,57,50,56,39,83,71,44,73,72,84,86,58,86,76,66,17,32,28,24,31,59,60,67,43,53,67,51,47,51,50,24,55,74,72,54,21,36,28,36,42,22,28,44,43,65,59,59,62,87,75,92,70,78,83,51,85,44,53,59,35,38,26,52,53,51,26,58,76,66,60,30,22,34,34,15,51,30,53,12,28,39,18,17,72,72,24,42,31,45,47,46,38,51,71,69,52,40,42,81,72,42,69,37,65,65,66,50,74,42,59,28,65,28,97,84,72,46,81,38,94,48,65,44,59,30,18,62,24,33,30,24,27,44,88,59,67,36,47,40,68,59,50,52,51,48,50,29,64,71,42,69,37,89,52,34,43,21,39,57,73,34,87,60,67,35,34,33,41,22,34,20,49,27,78,30,48,85,45,50,68,45,34,52,73,73,61,24,34,25,40,40,24,9,38,73,60,77,77,72,48,62,76,37,73,71,63,37,33,44,38,28,42,30,38,59,43,46,43,67,61,40,40,56,48,52,48,54,54,41,43,70,72,36,76,84,55,50,72,40,72,60,84,72,80,71,70,50,65,43,82,79,99,70,62,49,53,31,47,64,26,29,67,86,58,30,53,90,84,56,51,57,40,83,71,43,73,72,83,86,58,86,77,66,17,32,29,26,33,57,59,68,42,55,66,50,47,51,50,23,55,76,73,53,21,35,29,36,42,21,29,44,44,64,60,59,62,88,74,94,69,78,82,51,87,43,54,58,33,39,26,52,52,50,25,58,77,67,60,30,21,32,34,14,50,31,53,12,27,39,18,15,72,73,24,41,31,46,48,46,38,51,72,68,52,40,41,81,73,41,68,37,66,65,66,50,74,43,60,26,64,29,98,84,73,46,79,38,94,49,65,43,58,31,18,62,25,33,30,25,28,43,89,60,67,37,48,39,68,57,50,51,52,48,50,29,65,71,42,70,35,88,52,33,42,21,41,57,74,34,87,60,67,34,35,34,40,20,33,19,51,27,80,30,48,86,45,50,68,46,35,52,74,71,62,26,34,26,41,41,23,9,37,71,61,78,76,75,51,62,75,37,73,70,64,38,30,45,38,29,42,29,37,59,43,46,44,65,61,41,40,55,48,50,47,54,53,41,49,72,68,36,78,81,60,48,74,41,74,59,86,72,81,71,68,50,64,44,81,79

Nearest PDB structures (foldseek):
  3lnl-assembly1_A  TM=8.794E-01  e=3.825E-27  Staphylococcus aureus subsp. aureus N315
  2gx8-assembly1_C-2  TM=8.421E-01  e=3.221E-26  Bacillus cereus ATCC 14579
  2gx8-assembly1_B  TM=8.305E-01  e=2.236E-26  Bacillus cereus ATCC 14579
  2fyw-assembly1_A  TM=8.801E-01  e=3.328E-23  Streptococcus pneumoniae TIGR4
  1nmo-assembly1_A  TM=8.685E-01  e=4.265E-17  unclassified

Sequence (536 aa):
MVNALERFAPLPLQEDYDNAGLQLGLTEVEVSGALLCLDVTEQTVDEAVALGCNLIVSHHPLIFHKLRRITGEDYVQRTVMKAIEHHVAIVSMHTNMDSARGGVNYRIAQKLGLGDLHFFGRQQSVPIPGADGQESSETVAGGEGVIGRLAEPMAADDFILMLKRTFDVECVSANQLLRRSIERVALCGGAGSFLLPQAIAAGADAFVTGEMHYHEYFGHEQEVQIAVIGHYQSEQFTNEVFRDVITAACPGVTCHLTRTNTNPIIYLMVNALERFAPLPLQEDYDNAGLQLGLTEVEVSGALLCLDVTEQTVDEAVALGCNLIVSHHPLIFHKLRRITGEDYVQRTVMKAIEHHVAIVSMHTNMDSARGGVNYRIAQKLGLGDLHFFGRQQSVPIPGADGQESSETVAGGEGVIGRLAEPMAADDFILMLKRTFDVECVSANQLLRRSIERVALCGGAGSFLLPQAIAAGADAFVTGEMHYHEYFGHEQEVQIAVIGHYQSEQFTNEVFRDVITAACPGVTCHLTRTNTNPIIYL

pLDDT: mean 95.68, std 6.43, range [58.41, 98.94]